Protein AF-0000000086237475 (afdb_homodimer)

pLDDT: mean 89.53, std 12.99, range [19.56, 98.44]

Secondary structure (DSSP, 8-state):
-----------HHHHHHHHHHHHHHHHHHHHHHHHHHHHTTSS-HHHHHHHHHHHHHHHHHHHHHHHHHHHH--HHHHS-TTS-HHHHHT-BTTB--HHHHHHHHHHHHHHHHHHTHHHHHTT----SGGG--HHHHHHHHHHHHHHHHHHHHHHHHHHHHHHHTTSTTHHHHHTTTS---HHHHHHHHHHHHHHHHHHHHHHHHHHHIIIIIIS-HHHHHHHHHHHHHHHHHHHHHHHHHHHHHHH-/-----------HHHHHHHHHHHHHHHHHHHHHHHHHHHHTTSS-HHHHHHHHHHHHHHHHHHHHHHHHHHHH--HHHHS-TTS-HHHHHT-BTTB--HHHHHHHHHHHHHHHHHHTHHHHHTT----SGGG--HHHHHHHHHHHHHHHHHHHHHHHHHHHHHHHTTSTTHHHHTTTTS---HHHHHHHHHHHHHHHHHHHHHHHHHHHIIIIIIS-HHHHHHHHHHHHHHHHHHHHHHHHHHHHHH--

Foldseek 3Di:
DPPDPPPPPDDPVLVLVVVLLVVLVVLLVVLVVQLVCVVVVNHDQVRLLVSLVVVLVSLVVSLVVLLVVLLVPVVCLLPPPNAFPLLSVQADLSHHQLLVLLVLLVVVLVVQCVVCVVCVVVVHDSDQSVPQDPVLVVLSVVLNVVSVVLSVVLVVLVVVLVVCCCDPPNVVCVVVVRHDCVVVVSVSSNSSSVSSSSRSVSNSVSLCCNQVPRGRSSSSSVSSSVVSVVVVVSRVVRVVVVVVVVVD/DPPDPPPDPDDPVLVLVVVLLVVLVVLLVVLVVQLVCVVVVNHDQVRLLVSLVVVLVSLVVSLVVLLVVLLVPVVCLLPPPNAFPLLSVQADLSHHQLLVLLVLLVVVLVVQCVVCVVCVVVVHDSDQSVPQDPVLVVLSVVLNVVSVVLSVVLVVLVVVLVVCCCDPPNVVCPPPVRHDCVVVVSVSSNSSSVSSSSRSVSNSVSLCCNQVPRGRSSSNSVSSSVVSVVVVVSRVVRVVVVVVVVVD

Nearest PDB structures (foldseek):
  7tae-assembly1_A-2  TM=9.013E-01  e=2.505E-07  Arabidopsis thaliana
  7tad-assembly1_C  TM=9.141E-01  e=7.528E-07  Arabidopsis thaliana
  8gyz-assembly1_A  TM=8.739E-01  e=3.785E-07  Arabidopsis thaliana
  7tac-assembly1_E  TM=9.110E-01  e=1.551E-05  Arabidopsis thaliana
  7tac-assembly1_D  TM=8.692E-01  e=1.027E-05  Arabidopsis thaliana

InterPro domains:
  IPR025422 Transcription factor TGA like domain [PF14144] (30-106)
  IPR025422 Transcription factor TGA like domain [PS51806] (10-244)
  IPR051886 Seed Development and Stress Response Regulator [PTHR46354] (15-247)

Organism: Solanum pennellii (NCBI:txid28526)

Structure (mmCIF, N/CA/C/O backbone):
data_AF-0000000086237475-model_v1
#
loop_
_entity.id
_entity.type
_entity.pdbx_description
1 polymer 'Protein DOG1-like 3'
#
loop_
_atom_site.group_PDB
_atom_site.id
_atom_site.type_symbol
_atom_site.label_atom_id
_atom_site.label_alt_id
_atom_site.label_comp_id
_atom_site.label_asym_id
_atom_site.label_entity_id
_atom_site.label_seq_id
_atom_site.pdbx_PDB_ins_code
_atom_site.Cartn_x
_atom_site.Cartn_y
_atom_site.Cartn_z
_atom_site.occupancy
_atom_site.B_iso_or_equiv
_atom_site.auth_seq_id
_atom_site.auth_comp_id
_atom_site.auth_asym_id
_atom_site.auth_atom_id
_atom_site.pdbx_PDB_model_num
ATOM 1 N N . MET A 1 1 ? 2.969 -5.586 41.375 1 20.5 1 MET A N 1
ATOM 2 C CA . MET A 1 1 ? 1.809 -6.137 40.688 1 20.5 1 MET A CA 1
ATOM 3 C C . MET A 1 1 ? 2.156 -6.488 39.25 1 20.5 1 MET A C 1
ATOM 5 O O . MET A 1 1 ? 2.641 -5.641 38.5 1 20.5 1 MET A O 1
ATOM 9 N N . ALA A 1 2 ? 2.406 -7.824 38.906 1 23.28 2 ALA A N 1
ATOM 10 C CA . ALA A 1 2 ? 3.02 -8.461 37.719 1 23.28 2 ALA A CA 1
ATOM 11 C C . ALA A 1 2 ? 2.201 -8.203 36.469 1 23.28 2 ALA A C 1
ATOM 13 O O . ALA A 1 2 ? 1.024 -8.562 36.406 1 23.28 2 ALA A O 1
ATOM 14 N N . SER A 1 3 ? 2.178 -7.105 35.844 1 28.42 3 SER A N 1
ATOM 15 C CA . SER A 1 3 ? 1.31 -6.688 34.75 1 28.42 3 SER A CA 1
ATOM 16 C C . SER A 1 3 ? 1.235 -7.754 33.688 1 28.42 3 SER A C 1
ATOM 18 O O . SER A 1 3 ? 2.264 -8.258 33.219 1 28.42 3 SER A O 1
ATOM 20 N N . SER A 1 4 ? 0.204 -8.672 33.656 1 29.69 4 SER A N 1
ATOM 21 C CA . SER A 1 4 ? -0.197 -9.922 33 1 29.69 4 SER A CA 1
ATOM 22 C C . SER A 1 4 ? 0.078 -9.875 31.516 1 29.69 4 SER A C 1
ATOM 24 O O . SER A 1 4 ? -0.186 -8.867 30.859 1 29.69 4 SER A O 1
ATOM 26 N N . THR A 1 5 ? 1.025 -10.531 30.953 1 33 5 THR A N 1
ATOM 27 C CA . THR A 1 5 ? 1.568 -11.008 29.672 1 33 5 THR A CA 1
ATOM 28 C C . THR A 1 5 ? 0.449 -11.477 28.75 1 33 5 THR A C 1
ATOM 30 O O . THR A 1 5 ? -0.166 -12.523 28.984 1 33 5 THR A O 1
ATOM 33 N N . SER A 1 6 ? -0.566 -10.656 28.391 1 36.28 6 SER A N 1
ATOM 34 C CA . SER A 1 6 ? -1.828 -10.898 27.703 1 36.28 6 SER A CA 1
ATOM 35 C C . SER A 1 6 ? -1.698 -12.023 26.688 1 36.28 6 SER A C 1
ATOM 37 O O . SER A 1 6 ? -0.764 -12.039 25.875 1 36.28 6 SER A O 1
ATOM 39 N N . SER A 1 7 ? -1.997 -13.266 26.828 1 43.66 7 SER A N 1
ATOM 40 C CA . SER A 1 7 ? -2.191 -14.578 26.234 1 43.66 7 SER A CA 1
ATOM 41 C C . SER A 1 7 ? -2.736 -14.461 24.812 1 43.66 7 SER A C 1
ATOM 43 O O . SER A 1 7 ? -3.934 -14.234 24.609 1 43.66 7 SER A O 1
ATOM 45 N N . ASP A 1 8 ? -2.27 -13.664 23.828 1 51.56 8 ASP A N 1
ATOM 46 C CA . ASP A 1 8 ? -2.812 -13.039 22.625 1 51.56 8 ASP A CA 1
ATOM 47 C C . ASP A 1 8 ? -3.361 -14.094 21.656 1 51.56 8 ASP A C 1
ATOM 49 O O . ASP A 1 8 ? -2.596 -14.82 21.016 1 51.56 8 ASP A O 1
ATOM 53 N N . SER A 1 9 ? -4.426 -14.773 22.016 1 63.56 9 SER A N 1
ATOM 54 C CA . SER A 1 9 ? -5.188 -15.633 21.109 1 63.56 9 SER A CA 1
ATOM 55 C C . SER A 1 9 ? -5.238 -15.047 19.703 1 63.56 9 SER A C 1
ATOM 57 O O . SER A 1 9 ? -5.355 -13.828 19.531 1 63.56 9 SER A O 1
ATOM 59 N N . PRO A 1 10 ? -5.008 -16.016 18.766 1 74.06 10 PRO A N 1
ATOM 60 C CA . PRO A 1 10 ? -5.043 -15.516 17.391 1 74.06 10 PRO A CA 1
ATOM 61 C C . PRO A 1 10 ? -6.395 -14.906 17.016 1 74.06 10 PRO A C 1
ATOM 63 O O . PRO A 1 10 ? -7.438 -15.391 17.469 1 74.06 10 PRO A O 1
ATOM 66 N N . THR A 1 11 ? -6.414 -13.914 16.312 1 79.62 11 THR A N 1
ATOM 67 C CA . THR A 1 11 ? -7.617 -13.289 15.773 1 79.62 11 THR A CA 1
ATOM 68 C C . THR A 1 11 ? -8.273 -14.195 14.727 1 79.62 11 THR A C 1
ATOM 70 O O . THR A 1 11 ? -7.66 -15.164 14.266 1 79.62 11 THR A O 1
ATOM 73 N N . GLU A 1 12 ? -9.516 -14.008 14.398 1 83.69 12 GLU A N 1
ATOM 74 C CA . GLU A 1 12 ? -10.195 -14.75 13.336 1 83.69 12 GLU A CA 1
ATOM 75 C C . GLU A 1 12 ? -9.43 -14.648 12.023 1 83.69 12 GLU A C 1
ATOM 77 O O . GLU A 1 12 ? -9.32 -15.633 11.289 1 83.69 12 GLU A O 1
ATOM 82 N N . GLN A 1 13 ? -8.891 -13.461 11.742 1 84.12 13 GLN A N 1
ATOM 83 C CA . GLN A 1 13 ? -8.109 -13.258 10.523 1 84.12 13 GLN A CA 1
ATOM 84 C C . GLN A 1 13 ? -6.883 -14.164 10.508 1 84.12 13 GLN A C 1
ATOM 86 O O . GLN A 1 13 ? -6.566 -14.766 9.477 1 84.12 13 GLN A O 1
ATOM 91 N N . GLU A 1 14 ? -6.297 -14.25 11.609 1 84.25 14 GLU A N 1
ATOM 92 C CA . GLU A 1 14 ? -5.109 -15.094 11.719 1 84.25 14 GLU A CA 1
ATOM 93 C C . GLU A 1 14 ? -5.461 -16.562 11.523 1 84.25 14 GLU A C 1
ATOM 95 O O . GLU A 1 14 ? -4.73 -17.312 10.867 1 84.25 14 GLU A O 1
ATOM 100 N N . CYS A 1 15 ? -6.555 -16.891 11.992 1 84.75 15 CYS A N 1
ATOM 101 C CA . CYS A 1 15 ? -7 -18.281 11.875 1 84.75 15 CYS A CA 1
ATOM 102 C C . CYS A 1 15 ? -7.324 -18.625 10.422 1 84.75 15 CYS A C 1
ATOM 104 O O . CYS A 1 15 ? -6.926 -19.672 9.93 1 84.75 15 CYS A O 1
ATOM 106 N N . ILE A 1 16 ? -7.98 -17.75 9.812 1 86.44 16 ILE A N 1
ATOM 107 C CA . ILE A 1 16 ? -8.359 -17.969 8.422 1 86.44 16 ILE A CA 1
ATOM 108 C C . ILE A 1 16 ? -7.105 -18.062 7.555 1 86.44 16 ILE A C 1
ATOM 110 O O . ILE A 1 16 ? -7 -18.938 6.691 1 86.44 16 ILE A O 1
ATOM 114 N N . TYR A 1 17 ? -6.195 -17.234 7.836 1 85.88 17 TYR A N 1
ATOM 115 C CA . TYR A 1 17 ? -4.957 -17.219 7.066 1 85.88 17 TYR A CA 1
ATOM 116 C C . TYR A 1 17 ? -4.156 -18.5 7.301 1 85.88 17 TYR A C 1
ATOM 118 O O . TYR A 1 17 ? -3.639 -19.094 6.355 1 85.88 17 TYR A O 1
ATOM 126 N N . GLU A 1 18 ? -4.09 -18.859 8.492 1 86.69 18 GLU A N 1
ATOM 127 C CA . GLU A 1 18 ? -3.348 -20.078 8.812 1 86.69 18 GLU A CA 1
ATOM 128 C C . GLU A 1 18 ? -3.965 -21.297 8.133 1 86.69 18 GLU A C 1
ATOM 130 O O . GLU A 1 18 ? -3.248 -22.156 7.609 1 86.69 18 GLU A O 1
ATOM 135 N N . THR A 1 19 ? -5.242 -21.344 8.25 1 88.94 19 THR A N 1
ATOM 136 C CA . THR A 1 19 ? -5.941 -22.438 7.578 1 88.94 19 THR A CA 1
ATOM 137 C C . THR A 1 19 ? -5.668 -22.422 6.078 1 88.94 19 THR A C 1
ATOM 139 O O . THR A 1 19 ? -5.445 -23.469 5.465 1 88.94 19 THR A O 1
ATOM 142 N N . TRP A 1 20 ? -5.699 -21.297 5.547 1 89.56 20 TRP A N 1
ATOM 143 C CA . TRP A 1 20 ? -5.426 -21.125 4.125 1 89.56 20 TRP A CA 1
ATOM 144 C C . TRP A 1 20 ? -4 -21.547 3.789 1 89.56 20 TRP A C 1
ATOM 146 O O . TRP A 1 20 ? -3.768 -22.219 2.779 1 89.56 20 TRP A O 1
ATOM 156 N N . MET A 1 21 ? -3.088 -21.281 4.602 1 87.81 21 MET A N 1
ATOM 157 C CA . MET A 1 21 ? -1.688 -21.625 4.359 1 87.81 21 MET A CA 1
ATOM 158 C C . MET A 1 21 ? -1.475 -23.125 4.41 1 87.81 21 MET A C 1
ATOM 160 O O . MET A 1 21 ? -0.715 -23.688 3.611 1 87.81 21 MET A O 1
ATOM 164 N N . ILE A 1 22 ? -2.129 -23.703 5.324 1 90.44 22 ILE A N 1
ATOM 165 C CA . ILE A 1 22 ? -2.053 -25.156 5.426 1 90.44 22 ILE A CA 1
ATOM 166 C C . ILE A 1 22 ? -2.621 -25.797 4.156 1 90.44 22 ILE A C 1
ATOM 168 O O . ILE A 1 22 ? -2.016 -26.703 3.584 1 90.44 22 ILE A O 1
ATOM 172 N N . LEU A 1 23 ? -3.742 -25.281 3.768 1 92.44 23 LEU A N 1
ATOM 173 C CA . LEU A 1 23 ? -4.375 -25.781 2.549 1 92.44 23 LEU A CA 1
ATOM 174 C C . LEU A 1 23 ? -3.459 -25.578 1.345 1 92.44 23 LEU A C 1
ATOM 176 O O . LEU A 1 23 ? -3.359 -26.453 0.485 1 92.44 23 LEU A O 1
ATOM 180 N N . GLN A 1 24 ? -2.768 -24.453 1.243 1 91.06 24 GLN A N 1
ATOM 181 C CA . GLN A 1 24 ? -1.858 -24.156 0.14 1 91.06 24 GLN A CA 1
ATOM 182 C C . GLN A 1 24 ? -0.722 -25.188 0.08 1 91.06 24 GLN A C 1
ATOM 184 O O . GLN A 1 24 ? -0.345 -25.641 -1.003 1 91.06 24 GLN A O 1
ATOM 189 N N . ARG A 1 25 ? -0.257 -25.531 1.166 1 90.06 25 ARG A N 1
ATOM 190 C CA . ARG A 1 25 ? 0.842 -26.484 1.214 1 90.06 25 ARG A CA 1
ATOM 191 C C . ARG A 1 25 ? 0.39 -27.859 0.729 1 90.06 25 ARG A C 1
ATOM 193 O O . ARG A 1 25 ? 1.107 -28.531 -0.019 1 90.06 25 ARG A O 1
ATOM 200 N N . LYS A 1 26 ? -0.738 -28.25 1.172 1 94.56 26 LYS A N 1
ATOM 201 C CA . LYS A 1 26 ? -1.296 -29.516 0.735 1 94.56 26 LYS A CA 1
ATOM 202 C C . LYS A 1 26 ? -1.554 -29.516 -0.769 1 94.56 26 LYS A C 1
ATOM 204 O O . LYS A 1 26 ? -1.285 -30.516 -1.449 1 94.56 26 LYS A O 1
ATOM 209 N N . GLU A 1 27 ? -2.053 -28.438 -1.245 1 95.75 27 GLU A N 1
ATOM 210 C CA . GLU A 1 27 ? -2.418 -28.328 -2.654 1 95.75 27 GLU A CA 1
ATOM 211 C C . GLU A 1 27 ? -1.18 -28.344 -3.547 1 95.75 27 GLU A C 1
ATOM 213 O O . GLU A 1 27 ? -1.216 -28.875 -4.66 1 95.75 27 GLU A O 1
ATOM 218 N N . VAL A 1 28 ? -0.096 -27.781 -3.094 1 94.25 28 VAL A N 1
ATOM 219 C CA . VAL A 1 28 ? 1.138 -27.797 -3.873 1 94.25 28 VAL A CA 1
ATOM 220 C C . VAL A 1 28 ? 1.548 -29.25 -4.148 1 94.25 28 VAL A C 1
ATOM 222 O O . VAL A 1 28 ? 1.844 -29.609 -5.293 1 94.25 28 VAL A O 1
ATOM 225 N N . ILE A 1 29 ? 1.52 -30.031 -3.158 1 94.75 29 ILE A N 1
ATOM 226 C CA . ILE A 1 29 ? 1.91 -31.438 -3.283 1 94.75 29 ILE A CA 1
ATOM 227 C C . ILE A 1 29 ? 0.952 -32.156 -4.227 1 94.75 29 ILE A C 1
ATOM 229 O O . ILE A 1 29 ? 1.385 -32.875 -5.125 1 94.75 29 ILE A O 1
ATOM 233 N N . GLU A 1 30 ? -0.314 -31.906 -4 1 96.94 30 GLU A N 1
ATOM 234 C CA . GLU A 1 30 ? -1.337 -32.562 -4.82 1 96.94 30 GLU A CA 1
ATOM 235 C C . GLU A 1 30 ? -1.188 -32.156 -6.293 1 96.94 30 GLU A C 1
ATOM 237 O O . GLU A 1 30 ? -1.298 -33 -7.176 1 96.94 30 GLU A O 1
ATOM 242 N N . LEU A 1 31 ? -0.947 -30.953 -6.578 1 97.19 31 LEU A N 1
ATOM 243 C CA . LEU A 1 31 ? -0.806 -30.438 -7.938 1 97.19 31 LEU A CA 1
ATOM 244 C C . LEU A 1 31 ? 0.456 -30.984 -8.594 1 97.19 31 LEU A C 1
ATOM 246 O O . LEU A 1 31 ? 0.42 -31.422 -9.75 1 97.19 31 LEU A O 1
ATOM 250 N N . GLU A 1 32 ? 1.497 -31.047 -7.887 1 94.56 32 GLU A N 1
ATOM 251 C CA . GLU A 1 32 ? 2.756 -31.562 -8.422 1 94.56 32 GLU A CA 1
ATOM 252 C C . GLU A 1 32 ? 2.654 -33.031 -8.734 1 94.56 32 GLU A C 1
ATOM 254 O O . GLU A 1 32 ? 3.158 -33.5 -9.766 1 94.56 32 GLU A O 1
ATOM 259 N N . GLN A 1 33 ? 2.047 -33.719 -7.809 1 96.44 33 GLN A N 1
ATOM 260 C CA . GLN A 1 33 ? 1.841 -35.156 -8.039 1 96.44 33 GLN A CA 1
ATOM 261 C C . GLN A 1 33 ? 0.951 -35.375 -9.258 1 96.44 33 GLN A C 1
ATOM 263 O O . GLN A 1 33 ? 1.21 -36.281 -10.055 1 96.44 33 GLN A O 1
ATOM 268 N N . ALA A 1 34 ? -0.076 -34.625 -9.375 1 97 34 ALA A N 1
ATOM 269 C CA . ALA A 1 34 ? -0.979 -34.719 -10.523 1 97 34 ALA A CA 1
ATOM 270 C C . ALA A 1 34 ? -0.249 -34.438 -11.828 1 97 34 ALA A C 1
ATOM 272 O O . ALA A 1 34 ? -0.478 -35.125 -12.836 1 97 34 ALA A O 1
ATOM 273 N N . ALA A 1 35 ? 0.583 -33.469 -11.836 1 94.38 35 ALA A N 1
ATOM 274 C CA . ALA A 1 35 ? 1.36 -33.125 -13.031 1 94.38 35 ALA A CA 1
ATOM 275 C C . ALA A 1 35 ? 2.277 -34.281 -13.43 1 94.38 35 ALA A C 1
ATOM 277 O O . ALA A 1 35 ? 2.361 -34.625 -14.609 1 94.38 35 ALA A O 1
ATOM 278 N N . LEU A 1 36 ? 2.918 -34.812 -12.445 1 93.75 36 LEU A N 1
ATOM 279 C CA . LEU A 1 36 ? 3.816 -35.938 -12.688 1 93.75 36 LEU A CA 1
ATOM 280 C C . LEU A 1 36 ? 3.051 -37.156 -13.234 1 93.75 36 LEU A C 1
ATOM 282 O O . LEU A 1 36 ? 3.504 -37.781 -14.18 1 93.75 36 LEU A O 1
ATOM 286 N N . GLN A 1 37 ? 1.961 -37.406 -12.695 1 95.94 37 GLN A N 1
ATOM 287 C CA . GLN A 1 37 ? 1.137 -38.531 -13.133 1 95.94 37 GLN A CA 1
ATOM 288 C C . GLN A 1 37 ? 0.605 -38.312 -14.539 1 95.94 37 GLN A C 1
ATOM 290 O O . GLN A 1 37 ? 0.502 -39.25 -15.328 1 95.94 37 GLN A O 1
ATOM 295 N N . ALA A 1 38 ? 0.226 -37.094 -14.812 1 94.31 38 ALA A N 1
ATOM 296 C CA . ALA A 1 38 ? -0.275 -36.781 -16.141 1 94.31 38 ALA A CA 1
ATOM 297 C C . ALA A 1 38 ? 0.812 -36.969 -17.203 1 94.31 38 ALA A C 1
ATOM 299 O O . ALA A 1 38 ? 0.544 -37.469 -18.297 1 94.31 38 ALA A O 1
ATOM 300 N N . LYS A 1 39 ? 1.984 -36.562 -16.859 1 90.12 39 LYS A N 1
ATOM 301 C CA . LYS A 1 39 ? 3.111 -36.688 -17.781 1 90.12 39 LYS A CA 1
ATOM 302 C C . LYS A 1 39 ? 3.416 -38.156 -18.047 1 90.12 39 LYS A C 1
ATOM 304 O O . LYS A 1 39 ? 3.885 -38.531 -19.125 1 90.12 39 LYS A O 1
ATOM 309 N N . ASN A 1 40 ? 3.07 -39 -17.109 1 92.88 40 ASN A N 1
ATOM 310 C CA . ASN A 1 40 ? 3.307 -40.438 -17.234 1 92.88 40 ASN A CA 1
ATOM 311 C C . ASN A 1 40 ? 2.07 -41.156 -17.766 1 92.88 40 ASN A C 1
ATOM 313 O O . ASN A 1 40 ? 2.023 -42.375 -17.766 1 92.88 40 ASN A O 1
ATOM 317 N N . GLY A 1 41 ? 1.08 -40.438 -18.094 1 92.38 41 GLY A N 1
ATOM 318 C CA . GLY A 1 41 ? -0.113 -41.031 -18.703 1 92.38 41 GLY A CA 1
ATOM 319 C C . GLY A 1 41 ? -1.058 -41.625 -17.688 1 92.38 41 GLY A C 1
ATOM 320 O O . GLY A 1 41 ? -1.993 -42.344 -18.047 1 92.38 41 GLY A O 1
ATOM 321 N N . LEU A 1 42 ? -0.839 -41.375 -16.484 1 94.12 42 LEU A N 1
ATOM 322 C CA . LEU A 1 42 ? -1.606 -42 -15.43 1 94.12 42 LEU A CA 1
ATOM 323 C C . LEU A 1 42 ? -2.793 -41.125 -15.016 1 94.12 42 LEU A C 1
ATOM 325 O O . LEU A 1 42 ? -3.676 -41.594 -14.289 1 94.12 42 LEU A O 1
ATOM 329 N N . LYS A 1 43 ? -2.773 -39.938 -15.406 1 92.94 43 LYS A N 1
ATOM 330 C CA . LYS A 1 43 ? -3.867 -39 -15.125 1 92.94 43 LYS A CA 1
ATOM 331 C C . LYS A 1 43 ? -4.367 -38.344 -16.406 1 92.94 43 LYS A C 1
ATOM 333 O O . LYS A 1 43 ? -3.568 -37.875 -17.219 1 92.94 43 LYS A O 1
ATOM 338 N N . ASN A 1 44 ? -5.656 -38.312 -16.547 1 92.94 44 ASN A N 1
ATOM 339 C CA . ASN A 1 44 ? -6.223 -37.75 -17.766 1 92.94 44 ASN A CA 1
ATOM 340 C C . ASN A 1 44 ? -6.621 -36.312 -17.594 1 92.94 44 ASN A C 1
ATOM 342 O O . ASN A 1 44 ? -6.504 -35.75 -16.5 1 92.94 44 ASN A O 1
ATOM 346 N N . GLU A 1 45 ? -7.082 -35.688 -18.609 1 93.62 45 GLU A N 1
ATOM 347 C CA . GLU A 1 45 ? -7.379 -34.25 -18.656 1 93.62 45 GLU A CA 1
ATOM 348 C C . GLU A 1 45 ? -8.562 -33.906 -17.766 1 93.62 45 GLU A C 1
ATOM 350 O O . GLU A 1 45 ? -8.609 -32.812 -17.172 1 93.62 45 GLU A O 1
ATOM 355 N N . ASN A 1 46 ? -9.477 -34.812 -17.688 1 95.75 46 ASN A N 1
ATOM 356 C CA . ASN A 1 46 ? -10.648 -34.562 -16.859 1 95.75 46 ASN A CA 1
ATOM 357 C C . ASN A 1 46 ? -10.281 -34.5 -15.375 1 95.75 46 ASN A C 1
ATOM 359 O O . ASN A 1 46 ? -10.805 -33.688 -14.633 1 95.75 46 ASN A O 1
ATOM 363 N N . GLU A 1 47 ? -9.406 -35.344 -15 1 96.81 47 GLU A N 1
ATOM 364 C CA . GLU A 1 47 ? -8.953 -35.375 -13.617 1 96.81 47 GLU A CA 1
ATOM 365 C C . GLU A 1 47 ? -8.172 -34.094 -13.273 1 96.81 47 GLU A C 1
ATOM 367 O O . GLU A 1 47 ? -8.305 -33.562 -12.172 1 96.81 47 GLU A O 1
ATOM 372 N N . LEU A 1 48 ? -7.41 -33.719 -14.188 1 97.75 48 LEU A N 1
ATOM 373 C CA . LEU A 1 48 ? -6.66 -32.469 -13.984 1 97.75 48 LEU A CA 1
ATOM 374 C C . LEU A 1 48 ? -7.598 -31.281 -13.867 1 97.75 48 LEU A C 1
ATOM 376 O O . LEU A 1 48 ? -7.414 -30.422 -13 1 97.75 48 LEU A O 1
ATOM 380 N N . THR A 1 49 ? -8.625 -31.25 -14.672 1 97.56 49 THR A N 1
ATOM 381 C CA . THR A 1 49 ? -9.602 -30.156 -14.656 1 97.56 49 THR A CA 1
ATOM 382 C C . THR A 1 49 ? -10.336 -30.109 -13.32 1 97.56 49 THR A C 1
ATOM 384 O O . THR A 1 49 ? -10.578 -29.031 -12.781 1 97.56 49 THR A O 1
ATOM 387 N N . GLN A 1 50 ? -10.625 -31.25 -12.844 1 97.69 50 GLN A N 1
ATOM 388 C CA . GLN A 1 50 ? -11.297 -31.312 -11.547 1 97.69 50 GLN A CA 1
ATOM 389 C C . GLN A 1 50 ? -10.414 -30.75 -10.438 1 97.69 50 GLN A C 1
ATOM 391 O O . GLN A 1 50 ? -10.891 -30.062 -9.547 1 97.69 50 GLN A O 1
ATOM 396 N N . LEU A 1 51 ? -9.18 -31.109 -10.484 1 97.94 51 LEU A N 1
ATOM 397 C CA . LEU A 1 51 ? -8.227 -30.625 -9.492 1 97.94 51 LEU A CA 1
ATOM 398 C C . LEU A 1 51 ? -8.078 -29.109 -9.578 1 97.94 51 LEU A C 1
ATOM 400 O O . LEU A 1 51 ? -8.016 -28.422 -8.547 1 97.94 51 LEU A O 1
ATOM 404 N N . ILE A 1 52 ? -8.055 -28.609 -10.805 1 98.38 52 ILE A N 1
ATOM 405 C CA . ILE A 1 52 ? -7.957 -27.172 -11.031 1 98.38 52 ILE A CA 1
ATOM 406 C C . ILE A 1 52 ? -9.188 -26.469 -10.453 1 98.38 52 ILE A C 1
ATOM 408 O O . ILE A 1 52 ? -9.062 -25.484 -9.719 1 98.38 52 ILE A O 1
ATOM 412 N N . GLU A 1 53 ? -10.336 -27 -10.75 1 98 53 GLU A N 1
ATOM 413 C CA . GLU A 1 53 ? -11.586 -26.406 -10.266 1 98 53 GLU A CA 1
ATOM 414 C C . GLU A 1 53 ? -11.648 -26.406 -8.742 1 98 53 GLU A C 1
ATOM 416 O O . GLU A 1 53 ? -12.102 -25.438 -8.133 1 98 53 GLU A O 1
ATOM 421 N N . LYS A 1 54 ? -11.219 -27.469 -8.203 1 97.81 54 LYS A N 1
ATOM 422 C CA . LYS A 1 54 ? -11.172 -27.562 -6.75 1 97.81 54 LYS A CA 1
ATOM 423 C C . LYS A 1 54 ? -10.242 -26.516 -6.156 1 97.81 54 LYS A C 1
ATOM 425 O O . LYS A 1 54 ? -10.594 -25.859 -5.176 1 97.81 54 LYS A O 1
ATOM 430 N N . THR A 1 55 ? -9.102 -26.375 -6.684 1 97.44 55 THR A N 1
ATOM 431 C CA . THR A 1 55 ? -8.109 -25.406 -6.211 1 97.44 55 THR A CA 1
ATOM 432 C C . THR A 1 55 ? -8.641 -23.984 -6.34 1 97.44 55 THR A C 1
ATOM 434 O O . THR A 1 55 ? -8.484 -23.172 -5.422 1 97.44 55 THR A O 1
ATOM 437 N N . VAL A 1 56 ? -9.273 -23.688 -7.469 1 97.75 56 VAL A N 1
ATOM 438 C CA . VAL A 1 56 ? -9.836 -22.359 -7.723 1 97.75 56 VAL A CA 1
ATOM 439 C C . VAL A 1 56 ? -10.977 -22.094 -6.742 1 97.75 56 VAL A C 1
ATOM 441 O O . VAL A 1 56 ? -11.094 -20.984 -6.223 1 97.75 56 VAL A O 1
ATOM 444 N N . GLN A 1 57 ? -11.734 -23.094 -6.477 1 97.56 57 GLN A N 1
ATOM 445 C CA . GLN A 1 57 ? -12.836 -22.938 -5.527 1 97.56 57 GLN A CA 1
ATOM 446 C C . GLN A 1 57 ? -12.312 -22.672 -4.117 1 97.56 57 GLN A C 1
ATOM 448 O O . GLN A 1 57 ? -12.898 -21.875 -3.379 1 97.56 57 GLN A O 1
ATOM 453 N N . ASN A 1 58 ? -11.305 -23.344 -3.777 1 96.12 58 ASN A N 1
ATOM 454 C CA . ASN A 1 58 ? -10.688 -23.094 -2.479 1 96.12 58 ASN A CA 1
ATOM 455 C C . ASN A 1 58 ? -10.219 -21.656 -2.352 1 96.12 58 ASN A C 1
ATOM 457 O O . ASN A 1 58 ? -10.375 -21.031 -1.297 1 96.12 58 ASN A O 1
ATOM 461 N N . PHE A 1 59 ? -9.688 -21.156 -3.365 1 95.5 59 PHE A N 1
ATOM 462 C CA . PHE A 1 59 ? -9.25 -19.766 -3.346 1 95.5 59 PHE A CA 1
ATOM 463 C C . PHE A 1 59 ? -10.445 -18.828 -3.268 1 95.5 59 PHE A C 1
ATOM 465 O O . PHE A 1 59 ? -10.391 -17.812 -2.582 1 95.5 59 PHE A O 1
ATOM 472 N N . GLN A 1 60 ? -11.461 -19.156 -3.965 1 96.5 60 GLN A N 1
ATOM 473 C CA . GLN A 1 60 ? -12.68 -18.375 -3.908 1 96.5 60 GLN A CA 1
ATOM 474 C C . GLN A 1 60 ? -13.25 -18.328 -2.492 1 96.5 60 GLN A C 1
ATOM 476 O O . GLN A 1 60 ? -13.688 -17.281 -2.023 1 96.5 60 GLN A O 1
ATOM 481 N N . ASP A 1 61 ? -13.195 -19.391 -1.879 1 95.94 61 ASP A N 1
ATOM 482 C CA . ASP A 1 61 ? -13.688 -19.469 -0.504 1 95.94 61 ASP A CA 1
ATOM 483 C C . ASP A 1 61 ? -12.852 -18.578 0.42 1 95.94 61 ASP A C 1
ATOM 485 O O . ASP A 1 61 ? -13.391 -17.906 1.303 1 95.94 61 ASP A O 1
ATOM 489 N N . TYR A 1 62 ? -11.578 -18.641 0.255 1 94.69 62 TYR A N 1
ATOM 490 C CA . TYR A 1 62 ? -10.695 -17.781 1.029 1 94.69 62 TYR A CA 1
ATOM 491 C C . TYR A 1 62 ? -11.016 -16.312 0.794 1 94.69 62 TYR A C 1
ATOM 493 O O . TYR A 1 62 ? -11.109 -15.523 1.744 1 94.69 62 TYR A O 1
ATOM 501 N N . ALA A 1 63 ? -11.203 -15.922 -0.494 1 94.81 63 ALA A N 1
ATOM 502 C CA . ALA A 1 63 ? -11.531 -14.539 -0.85 1 94.81 63 ALA A CA 1
ATOM 503 C C . ALA A 1 63 ? -12.859 -14.109 -0.236 1 94.81 63 ALA A C 1
ATOM 505 O O . ALA A 1 63 ? -13 -12.977 0.223 1 94.81 63 ALA A O 1
ATOM 506 N N . ASN A 1 64 ? -13.805 -15.055 -0.215 1 95.81 64 ASN A N 1
ATOM 507 C CA . ASN A 1 64 ? -15.102 -14.766 0.386 1 95.81 64 ASN A CA 1
ATOM 508 C C . ASN A 1 64 ? -14.977 -14.492 1.883 1 95.81 64 ASN A C 1
ATOM 510 O O . ASN A 1 64 ? -15.594 -13.562 2.404 1 95.81 64 ASN A O 1
ATOM 514 N N . ASN A 1 65 ? -14.219 -15.344 2.506 1 94.19 65 ASN A N 1
ATOM 515 C CA . ASN A 1 65 ? -13.992 -15.156 3.936 1 94.19 65 ASN A CA 1
ATOM 516 C C . ASN A 1 65 ? -13.305 -13.82 4.227 1 94.19 65 ASN A C 1
ATOM 518 O O . ASN A 1 65 ? -13.641 -13.141 5.195 1 94.19 65 ASN A O 1
ATOM 522 N N . ARG A 1 66 ? -12.383 -13.492 3.436 1 93.19 66 ARG A N 1
ATOM 523 C CA . ARG A 1 66 ? -11.68 -12.227 3.59 1 93.19 66 ARG A CA 1
ATOM 524 C C . ARG A 1 66 ? -12.633 -11.047 3.424 1 93.19 66 ARG A C 1
ATOM 526 O O . ARG A 1 66 ? -12.531 -10.055 4.148 1 93.19 66 ARG A O 1
ATOM 533 N N . SER A 1 67 ? -13.5 -11.203 2.43 1 94.06 67 SER A N 1
ATOM 534 C CA . SER A 1 67 ? -14.477 -10.148 2.188 1 94.06 67 SER A CA 1
ATOM 535 C C . SER A 1 67 ? -15.406 -9.969 3.387 1 94.06 67 SER A C 1
ATOM 537 O O . SER A 1 67 ? -15.734 -8.844 3.758 1 94.06 67 SER A O 1
ATOM 539 N N . ARG A 1 68 ? -15.773 -11.047 3.947 1 94.44 68 ARG A N 1
ATOM 540 C CA . ARG A 1 68 ? -16.609 -11 5.145 1 94.44 68 ARG A CA 1
ATOM 541 C C . ARG A 1 68 ? -15.883 -10.312 6.293 1 94.44 68 ARG A C 1
ATOM 543 O O . ARG A 1 68 ? -16.453 -9.461 6.977 1 94.44 68 ARG A O 1
ATOM 550 N N . LEU A 1 69 ? -14.664 -10.648 6.52 1 93.06 69 LEU A N 1
ATOM 551 C CA . LEU A 1 69 ? -13.867 -10.062 7.59 1 93.06 69 LEU A CA 1
ATOM 552 C C . LEU A 1 69 ? -13.656 -8.57 7.359 1 93.06 69 LEU A C 1
ATOM 554 O O . LEU A 1 69 ? -13.664 -7.781 8.305 1 93.06 69 LEU A O 1
ATOM 558 N N . ALA A 1 70 ? -13.477 -8.211 6.078 1 94.44 70 ALA A N 1
ATOM 559 C CA . ALA A 1 70 ? -13.234 -6.82 5.719 1 94.44 70 ALA A CA 1
ATOM 560 C C . ALA A 1 70 ? -14.43 -5.941 6.09 1 94.44 70 ALA A C 1
ATOM 562 O O . ALA A 1 70 ? -14.258 -4.777 6.457 1 94.44 70 ALA A O 1
ATOM 563 N N . ARG A 1 71 ? -15.57 -6.5 6.012 1 93 71 ARG A N 1
ATOM 564 C CA . ARG A 1 71 ? -16.766 -5.742 6.348 1 93 71 ARG A CA 1
ATOM 565 C C . ARG A 1 71 ? -16.828 -5.441 7.84 1 93 71 ARG A C 1
ATOM 567 O O . ARG A 1 71 ? -17.391 -4.426 8.25 1 93 71 ARG A O 1
ATOM 574 N N . MET A 1 72 ? -16.219 -6.312 8.547 1 90.62 72 MET A N 1
ATOM 575 C CA . MET A 1 72 ? -16.172 -6.109 9.992 1 90.62 72 MET A CA 1
ATOM 576 C C . MET A 1 72 ? -15.039 -5.172 10.383 1 90.62 72 MET A C 1
ATOM 578 O O . MET A 1 72 ? -15.227 -4.262 11.195 1 90.62 72 MET A O 1
ATOM 582 N N . ASN A 1 73 ? -13.945 -5.418 9.852 1 91.44 73 ASN A N 1
ATOM 583 C CA . ASN A 1 73 ? -12.742 -4.621 10.086 1 91.44 73 ASN A CA 1
ATOM 584 C C . ASN A 1 73 ? -11.719 -4.801 8.969 1 91.44 73 ASN A C 1
ATOM 586 O O . ASN A 1 73 ? -11.023 -5.816 8.922 1 91.44 73 ASN A O 1
ATOM 590 N N . VAL A 1 74 ? -11.523 -3.777 8.258 1 94.81 74 VAL A N 1
ATOM 591 C CA . VAL A 1 74 ? -10.773 -3.938 7.016 1 94.81 74 VAL A CA 1
ATOM 592 C C . VAL A 1 74 ? -9.297 -3.613 7.266 1 94.81 74 VAL A C 1
ATOM 594 O O . VAL A 1 74 ? -8.414 -4.148 6.59 1 94.81 74 VAL A O 1
ATOM 597 N N . SER A 1 75 ? -8.969 -2.795 8.281 1 93.94 75 SER A N 1
ATOM 598 C CA . SER A 1 75 ? -7.656 -2.176 8.438 1 93.94 75 SER A CA 1
ATOM 599 C C . SER A 1 75 ? -6.562 -3.225 8.609 1 93.94 75 SER A C 1
ATOM 601 O O . SER A 1 75 ? -5.531 -3.176 7.934 1 93.94 75 SER A O 1
ATOM 603 N N . PRO A 1 76 ? -6.812 -4.289 9.359 1 91.69 76 PRO A N 1
ATOM 604 C CA . PRO A 1 76 ? -5.754 -5.281 9.57 1 91.69 76 PRO A CA 1
ATOM 605 C C . PRO A 1 76 ? -5.434 -6.078 8.312 1 91.69 76 PRO A C 1
ATOM 607 O O . PRO A 1 76 ? -4.359 -6.68 8.211 1 91.69 76 PRO A O 1
ATOM 610 N N . LEU A 1 77 ? -6.324 -6.051 7.359 1 93.75 77 LEU A N 1
ATOM 611 C CA . LEU A 1 77 ? -6.117 -6.844 6.152 1 93.75 77 LEU A CA 1
ATOM 612 C C . LEU A 1 77 ? -5.098 -6.18 5.234 1 93.75 77 LEU A C 1
ATOM 614 O O . LEU A 1 77 ? -4.508 -6.84 4.371 1 93.75 77 LEU A O 1
ATOM 618 N N . PHE A 1 78 ? -4.836 -4.887 5.469 1 93.44 78 PHE A N 1
ATOM 619 C CA . PHE A 1 78 ? -3.902 -4.148 4.629 1 93.44 78 PHE A CA 1
ATOM 620 C C . PHE A 1 78 ? -2.469 -4.367 5.094 1 93.44 78 PHE A C 1
ATOM 622 O O . PHE A 1 78 ? -1.521 -4.105 4.348 1 93.44 78 PHE A O 1
ATOM 629 N N . ALA A 1 79 ? -2.301 -4.777 6.242 1 90.75 79 ALA A N 1
ATOM 630 C CA . ALA A 1 79 ? -1.005 -5.156 6.797 1 90.75 79 ALA A CA 1
ATOM 631 C C . ALA A 1 79 ? -1.154 -6.262 7.836 1 90.75 79 ALA A C 1
ATOM 633 O O . ALA A 1 79 ? -0.968 -6.027 9.031 1 90.75 79 ALA A O 1
ATOM 634 N N . PRO A 1 80 ? -1.39 -7.41 7.344 1 89.94 80 PRO A N 1
ATOM 635 C CA . PRO A 1 80 ? -1.681 -8.5 8.281 1 89.94 80 PRO A CA 1
ATOM 636 C C . PRO A 1 80 ? -0.478 -8.875 9.148 1 89.94 80 PRO A C 1
ATOM 638 O O . PRO A 1 80 ? 0.655 -8.891 8.656 1 89.94 80 PRO A O 1
ATOM 641 N N . THR A 1 81 ? -0.752 -9.203 10.352 1 85.81 81 THR A N 1
ATOM 642 C CA . THR A 1 81 ? 0.299 -9.578 11.289 1 85.81 81 THR A CA 1
ATOM 643 C C . THR A 1 81 ? 0.777 -11.008 11.016 1 85.81 81 THR A C 1
ATOM 645 O O . THR A 1 81 ? 1.858 -11.398 11.453 1 85.81 81 THR A O 1
ATOM 648 N N . SER A 1 82 ? -0.019 -11.742 10.281 1 88.19 82 SER A N 1
ATOM 649 C CA . SER A 1 82 ? 0.331 -13.117 9.93 1 88.19 82 SER A CA 1
ATOM 650 C C . SER A 1 82 ? 1.374 -13.156 8.82 1 88.19 82 SER A C 1
ATOM 652 O O . SER A 1 82 ? 1.997 -14.195 8.586 1 88.19 82 SER A O 1
ATOM 654 N N . CYS A 1 83 ? 1.571 -12.055 8.164 1 91.44 83 CYS A N 1
ATOM 655 C CA . CYS A 1 83 ? 2.557 -11.953 7.09 1 91.44 83 CYS A CA 1
ATOM 656 C C . CYS A 1 83 ? 3.871 -11.391 7.613 1 91.44 83 CYS A C 1
ATOM 658 O O . CYS A 1 83 ? 3.883 -10.617 8.578 1 91.44 83 CYS A O 1
ATOM 660 N N . THR A 1 84 ? 4.926 -11.812 7 1 92.88 84 THR A N 1
ATOM 661 C CA . THR A 1 84 ? 6.227 -11.227 7.309 1 92.88 84 THR A CA 1
ATOM 662 C C . THR A 1 84 ? 6.332 -9.82 6.73 1 92.88 84 THR A C 1
ATOM 664 O O . THR A 1 84 ? 5.504 -9.414 5.914 1 92.88 84 THR A O 1
ATOM 667 N N . SER A 1 85 ? 7.375 -9.133 7.188 1 92.94 85 SER A N 1
ATOM 668 C CA . SER A 1 85 ? 7.613 -7.797 6.645 1 92.94 85 SER A CA 1
ATOM 669 C C . SER A 1 85 ? 7.852 -7.844 5.141 1 92.94 85 SER A C 1
ATOM 671 O O . SER A 1 85 ? 7.387 -6.973 4.406 1 92.94 85 SER A O 1
ATOM 673 N N . LEU A 1 86 ? 8.562 -8.875 4.73 1 94.38 86 LEU A N 1
ATOM 674 C CA . LEU A 1 86 ? 8.828 -9.047 3.307 1 94.38 86 LEU A CA 1
ATOM 675 C C . LEU A 1 86 ? 7.531 -9.242 2.527 1 94.38 86 LEU A C 1
ATOM 677 O O . LEU A 1 86 ? 7.301 -8.562 1.521 1 94.38 86 LEU A O 1
ATOM 681 N N . GLU A 1 87 ? 6.684 -10.07 2.998 1 94.19 87 GLU A N 1
ATOM 682 C CA . GLU A 1 87 ? 5.402 -10.32 2.338 1 94.19 87 GLU A CA 1
ATOM 683 C C . GLU A 1 87 ? 4.562 -9.055 2.264 1 94.19 87 GLU A C 1
ATOM 685 O O . GLU A 1 87 ? 4.035 -8.711 1.203 1 94.19 87 GLU A O 1
ATOM 690 N N . ASN A 1 88 ? 4.504 -8.359 3.32 1 93.88 88 ASN A N 1
ATOM 691 C CA . ASN A 1 88 ? 3.703 -7.148 3.398 1 93.88 88 ASN A CA 1
ATOM 692 C C . ASN A 1 88 ? 4.215 -6.074 2.445 1 93.88 88 ASN A C 1
ATOM 694 O O . ASN A 1 88 ? 3.434 -5.289 1.905 1 93.88 88 ASN A O 1
ATOM 698 N N . SER A 1 89 ? 5.484 -6.066 2.213 1 93.88 89 SER A N 1
ATOM 699 C CA . SER A 1 89 ? 6.098 -5.004 1.427 1 93.88 89 SER A CA 1
ATOM 700 C C . SER A 1 89 ? 5.77 -5.152 -0.055 1 93.88 89 SER A C 1
ATOM 702 O O . SER A 1 89 ? 5.918 -4.203 -0.827 1 93.88 89 SER A O 1
ATOM 704 N N . ILE A 1 90 ? 5.266 -6.316 -0.458 1 94.88 90 ILE A N 1
ATOM 705 C CA . ILE A 1 90 ? 5.051 -6.527 -1.885 1 94.88 90 ILE A CA 1
ATOM 706 C C . ILE A 1 90 ? 3.557 -6.703 -2.16 1 94.88 90 ILE A C 1
ATOM 708 O O . ILE A 1 90 ? 3.166 -7.117 -3.254 1 94.88 90 ILE A O 1
ATOM 712 N N . LEU A 1 91 ? 2.715 -6.352 -1.199 1 94.62 91 LEU A N 1
ATOM 713 C CA . LEU A 1 91 ? 1.272 -6.469 -1.384 1 94.62 91 LEU A CA 1
ATOM 714 C C . LEU A 1 91 ? 0.728 -5.285 -2.174 1 94.62 91 LEU A C 1
ATOM 716 O O . LEU A 1 91 ? 1.214 -4.16 -2.029 1 94.62 91 LEU A O 1
ATOM 720 N N . TRP A 1 92 ? -0.183 -5.562 -2.996 1 96.56 92 TRP A N 1
ATOM 721 C CA . TRP A 1 92 ? -1.064 -4.598 -3.643 1 96.56 92 TRP A CA 1
ATOM 722 C C . TRP A 1 92 ? -2.504 -4.773 -3.172 1 96.56 92 TRP A C 1
ATOM 724 O O . TRP A 1 92 ? -3.131 -5.801 -3.443 1 96.56 92 TRP A O 1
ATOM 734 N N . ILE A 1 93 ? -3.09 -3.793 -2.445 1 96.56 93 ILE A N 1
ATOM 735 C CA . ILE A 1 93 ? -4.426 -3.818 -1.855 1 96.56 93 ILE A CA 1
ATOM 736 C C . ILE A 1 93 ? -4.656 -5.16 -1.166 1 96.56 93 ILE A C 1
ATOM 738 O O . ILE A 1 93 ? -5.551 -5.918 -1.552 1 96.56 93 ILE A O 1
ATOM 742 N N . ALA A 1 94 ? -3.826 -5.5 -0.212 1 94.31 94 ALA A N 1
ATOM 743 C CA . ALA A 1 94 ? -3.961 -6.609 0.726 1 94.31 94 ALA A CA 1
ATOM 744 C C . ALA A 1 94 ? -3.695 -7.945 0.036 1 94.31 94 ALA A C 1
ATOM 746 O O . ALA A 1 94 ? -4.027 -9.008 0.571 1 94.31 94 ALA A O 1
ATOM 747 N N . GLY A 1 95 ? -3.15 -8 -1.159 1 94.31 95 GLY A N 1
ATOM 748 C CA . GLY A 1 95 ? -2.809 -9.227 -1.866 1 94.31 95 GLY A CA 1
ATOM 749 C C . GLY A 1 95 ? -1.863 -9 -3.031 1 94.31 95 GLY A C 1
ATOM 750 O O . GLY A 1 95 ? -1.293 -7.914 -3.17 1 94.31 95 GLY A O 1
ATOM 751 N N . CYS A 1 96 ? -1.688 -10.07 -3.822 1 94.81 96 CYS A N 1
ATOM 752 C CA . CYS A 1 96 ? -0.813 -9.93 -4.98 1 94.81 96 CYS A CA 1
ATOM 753 C C . CYS A 1 96 ? -1.475 -9.086 -6.062 1 94.81 96 CYS A C 1
ATOM 755 O O . CYS A 1 96 ? -2.701 -8.977 -6.105 1 94.81 96 CYS A O 1
ATOM 757 N N . ARG A 1 97 ? -0.712 -8.492 -6.812 1 96.38 97 ARG A N 1
ATOM 758 C CA . ARG A 1 97 ? -1.216 -7.742 -7.957 1 96.38 97 ARG A CA 1
ATOM 759 C C . ARG A 1 97 ? -1.703 -8.688 -9.055 1 96.38 97 ARG A C 1
ATOM 761 O O . ARG A 1 97 ? -0.985 -9.602 -9.453 1 96.38 97 ARG A O 1
ATOM 768 N N . PRO A 1 98 ? -2.883 -8.469 -9.602 1 97.12 98 PRO A N 1
ATOM 769 C CA . PRO A 1 98 ? -3.428 -9.367 -10.625 1 97.12 98 PRO A CA 1
ATOM 770 C C . PRO A 1 98 ? -2.521 -9.492 -11.844 1 97.12 98 PRO A C 1
ATOM 772 O O . PRO A 1 98 ? -2.359 -10.586 -12.391 1 97.12 98 PRO A O 1
ATOM 775 N N . SER A 1 99 ? -1.932 -8.477 -12.219 1 96.62 99 SER A N 1
ATOM 776 C CA . SER A 1 99 ? -1.037 -8.516 -13.375 1 96.62 99 SER A CA 1
ATOM 777 C C . SER A 1 99 ? 0.16 -9.422 -13.109 1 96.62 99 SER A C 1
ATOM 779 O O . SER A 1 99 ? 0.756 -9.961 -14.047 1 96.62 99 SER A O 1
ATOM 781 N N . SER A 1 100 ? 0.521 -9.578 -11.852 1 96.56 100 SER A N 1
ATOM 782 C CA . SER A 1 100 ? 1.616 -10.477 -11.508 1 96.56 100 SER A CA 1
ATOM 783 C C . SER A 1 100 ? 1.258 -11.93 -11.812 1 96.56 100 SER A C 1
ATOM 785 O O . SER A 1 100 ? 2.135 -12.734 -12.125 1 96.56 100 SER A O 1
ATOM 787 N N . LEU A 1 101 ? -0.006 -12.234 -11.703 1 96.5 101 LEU A N 1
ATOM 788 C CA . LEU A 1 101 ? -0.449 -13.578 -12.062 1 96.5 101 LEU A CA 1
ATOM 789 C C . LEU A 1 101 ? -0.175 -13.867 -13.531 1 96.5 101 LEU A C 1
ATOM 791 O O . LEU A 1 101 ? 0.237 -14.977 -13.883 1 96.5 101 LEU A O 1
ATOM 795 N N . ILE A 1 102 ? -0.382 -12.914 -14.352 1 96.31 102 ILE A N 1
ATOM 796 C CA . ILE A 1 102 ? -0.163 -13.039 -15.789 1 96.31 102 ILE A CA 1
ATOM 797 C C . ILE A 1 102 ? 1.335 -13.125 -16.078 1 96.31 102 ILE A C 1
ATOM 799 O O . ILE A 1 102 ? 1.782 -13.984 -16.844 1 96.31 102 ILE A O 1
ATOM 803 N N . ARG A 1 103 ? 2.047 -12.281 -15.43 1 93.38 103 ARG A N 1
ATOM 804 C CA . ARG A 1 103 ? 3.496 -12.25 -15.594 1 93.38 103 ARG A CA 1
ATOM 805 C C . ARG A 1 103 ? 4.121 -13.578 -15.195 1 93.38 103 ARG A C 1
ATOM 807 O O . ARG A 1 103 ? 5.098 -14.023 -15.805 1 93.38 103 ARG A O 1
ATOM 814 N N . PHE A 1 104 ? 3.621 -14.117 -14.25 1 94.62 104 PHE A N 1
ATOM 815 C CA . PHE A 1 104 ? 4.16 -15.383 -13.758 1 94.62 104 PHE A CA 1
ATOM 816 C C . PHE A 1 104 ? 4.043 -16.469 -14.82 1 94.62 104 PHE A C 1
ATOM 818 O O . PHE A 1 104 ? 4.926 -17.328 -14.945 1 94.62 104 PHE A O 1
ATOM 825 N N . ALA A 1 105 ? 2.957 -16.453 -15.555 1 91.62 105 ALA A N 1
ATOM 826 C CA . ALA A 1 105 ? 2.793 -17.422 -16.641 1 91.62 105 ALA A CA 1
ATOM 827 C C . ALA A 1 105 ? 3.926 -17.297 -17.656 1 91.62 105 ALA A C 1
ATOM 829 O O . ALA A 1 105 ? 4.484 -18.312 -18.094 1 91.62 105 ALA A O 1
ATOM 830 N N . TYR A 1 106 ? 4.316 -16.109 -17.922 1 87.5 106 TYR A N 1
ATOM 831 C CA . TYR A 1 106 ? 5.418 -15.875 -18.844 1 87.5 106 TYR A CA 1
ATOM 832 C C . TYR A 1 106 ? 6.746 -16.312 -18.234 1 87.5 106 TYR A C 1
ATOM 834 O O . TYR A 1 106 ? 7.594 -16.875 -18.922 1 87.5 106 TYR A O 1
ATOM 842 N N . ALA A 1 107 ? 6.863 -16.031 -17.031 1 88.81 107 ALA A N 1
ATOM 843 C CA . ALA A 1 107 ? 8.102 -16.375 -16.328 1 88.81 107 ALA A CA 1
ATOM 844 C C . ALA A 1 107 ? 8.32 -17.891 -16.312 1 88.81 107 ALA A C 1
ATOM 846 O O . ALA A 1 107 ? 9.438 -18.359 -16.547 1 88.81 107 ALA A O 1
ATOM 847 N N . LEU A 1 108 ? 7.32 -18.562 -16.062 1 87.75 108 LEU A N 1
ATOM 848 C CA . LEU A 1 108 ? 7.414 -20.016 -16.016 1 87.75 108 LEU A CA 1
ATOM 849 C C . LEU A 1 108 ? 7.766 -20.578 -17.391 1 87.75 108 LEU A C 1
ATOM 851 O O . LEU A 1 108 ? 8.555 -21.531 -17.5 1 87.75 108 LEU A O 1
ATOM 855 N N . CYS A 1 109 ? 7.145 -20.016 -18.406 1 84.81 109 CYS A N 1
ATOM 856 C CA . CYS A 1 109 ? 7.473 -20.406 -19.766 1 84.81 109 CYS A CA 1
ATOM 857 C C . CYS A 1 109 ? 8.953 -20.203 -20.062 1 84.81 109 CYS A C 1
ATOM 859 O O . CYS A 1 109 ? 9.625 -21.094 -20.578 1 84.81 109 CYS A O 1
ATOM 861 N N . GLY A 1 110 ? 9.453 -19.031 -19.703 1 82.75 110 GLY A N 1
ATOM 862 C CA . GLY A 1 110 ? 10.852 -18.719 -19.906 1 82.75 110 GLY A CA 1
ATOM 863 C C . GLY A 1 110 ? 11.789 -19.625 -19.125 1 82.75 110 GLY A C 1
ATOM 864 O O . GLY A 1 110 ? 12.844 -20.016 -19.641 1 82.75 110 GLY A O 1
ATOM 865 N N . MET A 1 111 ? 11.445 -19.953 -18 1 83.31 111 MET A N 1
ATOM 866 C CA . MET A 1 111 ? 12.258 -20.812 -17.156 1 83.31 111 MET A CA 1
ATOM 867 C C . MET A 1 111 ? 12.383 -22.203 -17.75 1 83.31 111 MET A C 1
ATOM 869 O O . MET A 1 111 ? 13.453 -22.812 -17.703 1 83.31 111 MET A O 1
ATOM 873 N N . GLU A 1 112 ? 11.32 -22.672 -18.219 1 83.25 112 GLU A N 1
ATOM 874 C CA . GLU A 1 112 ? 11.328 -23.984 -18.844 1 83.25 112 GLU A CA 1
ATOM 875 C C . GLU A 1 112 ? 12.234 -24.016 -20.078 1 83.25 112 GLU A C 1
ATOM 877 O O . GLU A 1 112 ? 12.984 -24.969 -20.281 1 83.25 112 GLU A O 1
ATOM 882 N N . ILE A 1 113 ? 12.18 -22.969 -20.781 1 80.12 113 ILE A N 1
ATOM 883 C CA . ILE A 1 113 ? 13 -22.844 -21.969 1 80.12 113 ILE A CA 1
ATOM 884 C C . ILE A 1 113 ? 14.477 -22.766 -21.578 1 80.12 113 ILE A C 1
ATOM 886 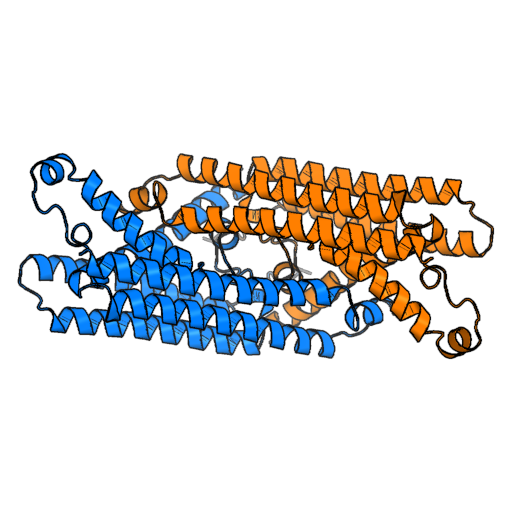O O . ILE A 1 113 ? 15.32 -23.453 -22.172 1 80.12 113 ILE A O 1
ATOM 890 N N . GLU A 1 114 ? 14.766 -22.062 -20.578 1 79.38 114 GLU A N 1
ATOM 891 C CA . GLU A 1 114 ? 16.141 -21.859 -20.141 1 79.38 114 GLU A CA 1
ATOM 892 C C . GLU A 1 114 ? 16.719 -23.141 -19.562 1 79.38 114 GLU A C 1
ATOM 894 O O . GLU A 1 114 ? 17.906 -23.438 -19.75 1 79.38 114 GLU A O 1
ATOM 899 N N . SER A 1 115 ? 15.953 -23.844 -18.891 1 80.19 115 SER A N 1
ATOM 900 C CA . SER A 1 115 ? 16.422 -25.078 -18.266 1 80.19 115 SER A CA 1
ATOM 901 C C . SER A 1 115 ? 16.688 -26.156 -19.297 1 80.19 115 SER A C 1
ATOM 903 O O . SER A 1 115 ? 17.45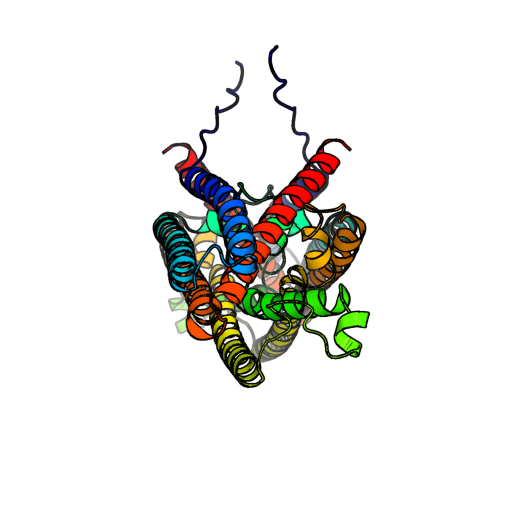3 -27.094 -19.047 1 80.19 115 SER A O 1
ATOM 905 N N . HIS A 1 116 ? 16.094 -25.969 -20.469 1 82.5 116 HIS A N 1
ATOM 906 C CA . HIS A 1 116 ? 16.25 -26.938 -21.547 1 82.5 116 HIS A CA 1
ATOM 907 C C . HIS A 1 116 ? 16.609 -26.25 -22.859 1 82.5 116 HIS A C 1
ATOM 909 O O . HIS A 1 116 ? 16.031 -26.562 -23.906 1 82.5 116 HIS A O 1
ATOM 915 N N . LEU A 1 117 ? 17.484 -25.297 -22.703 1 80.88 117 LEU A N 1
ATOM 916 C CA . LEU A 1 117 ? 17.797 -24.391 -23.812 1 80.88 117 LEU A CA 1
ATOM 917 C C . LEU A 1 117 ? 18.281 -25.188 -25.031 1 80.88 117 LEU A C 1
ATOM 919 O O . LEU A 1 117 ? 17.844 -24.922 -26.156 1 80.88 117 LEU A O 1
ATOM 923 N N . THR A 1 118 ? 19.172 -26.047 -24.734 1 83.88 118 THR A N 1
ATOM 924 C CA . THR A 1 118 ? 19.75 -26.828 -25.828 1 83.88 118 THR A CA 1
ATOM 925 C C . THR A 1 118 ? 18.656 -27.609 -26.562 1 83.88 118 THR A C 1
ATOM 927 O O . THR A 1 118 ? 18.578 -27.562 -27.797 1 83.88 118 THR A O 1
ATOM 930 N N . GLU A 1 119 ? 17.875 -28.219 -25.766 1 83.06 119 GLU A N 1
ATOM 931 C CA . GLU A 1 119 ? 16.781 -28.984 -26.359 1 83.06 119 GLU A CA 1
ATOM 932 C C . GLU A 1 119 ? 15.82 -28.062 -27.109 1 83.06 119 GLU A C 1
ATOM 934 O O . GLU A 1 119 ? 15.359 -28.406 -28.203 1 83.06 119 GLU A O 1
ATOM 939 N N . PHE A 1 120 ? 15.648 -27.016 -26.625 1 80.56 120 PHE A N 1
ATOM 940 C CA . PHE A 1 120 ? 14.734 -26.047 -27.219 1 80.56 120 PHE A CA 1
ATOM 941 C C . PHE A 1 120 ? 15.266 -25.547 -28.562 1 80.56 120 PHE A C 1
ATOM 943 O O . PHE A 1 120 ? 14.516 -25.438 -29.531 1 80.56 120 PHE A O 1
ATOM 950 N N . LEU A 1 121 ? 16.469 -25.25 -28.531 1 84.31 121 LEU A N 1
ATOM 951 C CA . LEU A 1 121 ? 17.109 -24.766 -29.75 1 84.31 121 LEU A CA 1
ATOM 952 C C . LEU A 1 121 ? 17.125 -25.844 -30.828 1 84.31 121 LEU A C 1
ATOM 954 O O . LEU A 1 121 ? 17.188 -25.547 -32.031 1 84.31 121 LEU A O 1
ATOM 958 N N . GLN A 1 122 ? 17.047 -27.062 -30.422 1 87.75 122 GLN A N 1
ATOM 959 C CA . GLN A 1 122 ? 17 -28.172 -31.359 1 87.75 122 GLN A CA 1
ATOM 960 C C . GLN A 1 122 ? 15.578 -28.438 -31.828 1 87.75 122 GLN A C 1
ATOM 962 O O . GLN A 1 122 ? 15.336 -29.359 -32.625 1 87.75 122 GLN A O 1
ATOM 967 N N . GLY A 1 123 ? 14.719 -27.656 -31.281 1 74.81 123 GLY A N 1
ATOM 968 C CA . GLY A 1 123 ? 13.328 -27.766 -31.719 1 74.81 123 GLY A CA 1
ATOM 969 C C . GLY A 1 123 ? 12.539 -28.781 -30.922 1 74.81 123 GLY A C 1
ATOM 970 O O . GLY A 1 123 ? 11.445 -29.172 -31.328 1 74.81 123 GLY A O 1
ATOM 971 N N . LYS A 1 124 ? 13.172 -29.188 -29.766 1 77.56 124 LYS A N 1
ATOM 972 C CA . LYS A 1 124 ? 12.508 -30.188 -28.938 1 77.56 124 LYS A CA 1
ATOM 973 C C . LYS A 1 124 ? 11.547 -29.531 -27.938 1 77.56 124 LYS A C 1
ATOM 975 O O . LYS A 1 124 ? 11.719 -28.359 -27.578 1 77.56 124 LYS A O 1
ATOM 980 N N . LYS A 1 125 ? 10.594 -30.375 -27.578 1 74.62 125 LYS A N 1
ATOM 981 C CA . LYS A 1 125 ? 9.672 -29.906 -26.547 1 74.62 125 LYS A CA 1
ATOM 982 C C . LYS A 1 125 ? 10.32 -29.969 -25.172 1 74.62 125 LYS A C 1
ATOM 984 O O . LYS A 1 125 ? 10.859 -31 -24.781 1 74.62 125 LYS A O 1
ATOM 989 N N . VAL A 1 126 ? 10.43 -28.891 -24.422 1 73.19 126 VAL A N 1
ATOM 990 C CA . VAL A 1 126 ? 11.219 -28.844 -23.203 1 73.19 126 VAL A CA 1
ATOM 991 C C . VAL A 1 126 ? 10.289 -28.734 -22 1 73.19 126 VAL A C 1
ATOM 993 O O . VAL A 1 126 ? 10.719 -28.891 -20.844 1 73.19 126 VAL A O 1
ATOM 996 N N . GLY A 1 127 ? 8.914 -28.578 -22.234 1 74 127 GLY A N 1
ATOM 997 C CA . GLY A 1 127 ? 7.941 -28.469 -21.156 1 74 127 GLY A CA 1
ATOM 998 C C . GLY A 1 127 ? 6.555 -28.094 -21.641 1 74 127 GLY A C 1
ATOM 999 O O . GLY A 1 127 ? 6.379 -27.688 -22.797 1 74 127 GLY A O 1
ATOM 1000 N N . VAL A 1 128 ? 5.742 -28.156 -20.703 1 76.31 128 VAL A N 1
ATOM 1001 C CA . VAL A 1 128 ? 4.352 -27.969 -21.109 1 76.31 128 VAL A CA 1
ATOM 1002 C C . VAL A 1 128 ? 4.047 -26.469 -21.234 1 76.31 128 VAL A C 1
ATOM 1004 O O . VAL A 1 128 ? 3.314 -26.062 -22.125 1 76.31 128 VAL A O 1
ATOM 1007 N N . LEU A 1 129 ? 4.746 -25.719 -20.453 1 77.31 129 LEU A N 1
ATOM 1008 C CA . LEU A 1 129 ? 4.465 -24.281 -20.453 1 77.31 129 LEU A CA 1
ATOM 1009 C C . LEU A 1 129 ? 5.207 -23.594 -21.594 1 77.31 129 LEU A C 1
ATOM 1011 O O . LEU A 1 129 ? 4.777 -22.547 -22.078 1 77.31 129 LEU A O 1
ATOM 1015 N N . SER A 1 130 ? 6.25 -24.125 -22 1 76.56 130 SER A N 1
ATOM 1016 C CA . SER A 1 130 ? 7.012 -23.578 -23.125 1 76.56 130 SER A CA 1
ATOM 1017 C C . SER A 1 130 ? 6.258 -23.719 -24.438 1 76.56 130 SER A C 1
ATOM 1019 O O . SER A 1 130 ? 6.625 -23.109 -25.438 1 76.56 130 SER A O 1
ATOM 1021 N N . GLU A 1 131 ? 5.199 -24.359 -24.344 1 78.81 131 GLU A N 1
ATOM 1022 C CA . GLU A 1 131 ? 4.453 -24.688 -25.562 1 78.81 131 GLU A CA 1
ATOM 1023 C C . GLU A 1 131 ? 3.213 -23.812 -25.703 1 78.81 131 GLU A C 1
ATOM 1025 O O . GLU A 1 131 ? 2.234 -24.203 -26.328 1 78.81 131 GLU A O 1
ATOM 1030 N N . LEU A 1 132 ? 3.277 -22.734 -25.094 1 85.31 132 LEU A N 1
ATOM 1031 C CA . LEU A 1 132 ? 2.139 -21.844 -25.281 1 85.31 132 LEU A CA 1
ATOM 1032 C C . LEU A 1 132 ? 1.965 -21.484 -26.75 1 85.31 132 LEU A C 1
ATOM 1034 O O . LEU A 1 132 ? 2.914 -21.062 -27.406 1 85.31 132 LEU A O 1
ATOM 1038 N N . THR A 1 133 ? 0.803 -21.75 -27.234 1 87.88 133 THR A N 1
ATOM 1039 C CA . THR A 1 133 ? 0.505 -21.438 -28.641 1 87.88 133 THR A CA 1
ATOM 1040 C C . THR A 1 133 ? 0.365 -19.938 -28.844 1 87.88 133 THR A C 1
ATOM 1042 O O . THR A 1 133 ? 0.202 -19.188 -27.875 1 87.88 133 THR A O 1
ATOM 1045 N N . ASN A 1 134 ? 0.466 -19.547 -30.062 1 88.44 134 ASN A N 1
ATOM 1046 C CA . ASN A 1 134 ? 0.248 -18.141 -30.406 1 88.44 134 ASN A CA 1
ATOM 1047 C C . ASN A 1 134 ? -1.127 -17.656 -29.938 1 88.44 134 ASN A C 1
ATOM 1049 O O . ASN A 1 134 ? -1.275 -16.516 -29.5 1 88.44 134 ASN A O 1
ATOM 1053 N N . LYS A 1 135 ? -2.041 -18.547 -30.094 1 92.5 135 LYS A N 1
ATOM 1054 C CA . LYS A 1 135 ? -3.391 -18.219 -29.641 1 92.5 135 LYS A CA 1
ATOM 1055 C C . LYS A 1 135 ? -3.424 -17.938 -28.141 1 92.5 135 LYS A C 1
ATOM 1057 O O . LYS A 1 135 ? -4.012 -16.953 -27.703 1 92.5 135 LYS A O 1
ATOM 1062 N N . GLN A 1 136 ? -2.807 -18.797 -27.375 1 93.94 136 GLN A N 1
ATOM 1063 C CA . GLN A 1 136 ? -2.73 -18.609 -25.938 1 93.94 136 GLN A CA 1
ATOM 1064 C C . GLN A 1 136 ? -1.996 -17.328 -25.578 1 93.94 136 GLN A C 1
ATOM 1066 O O . GLN A 1 136 ? -2.436 -16.562 -24.703 1 93.94 136 GLN A O 1
ATOM 1071 N N . MET A 1 137 ? -0.973 -16.984 -26.312 1 90.06 137 MET A N 1
ATOM 1072 C CA . MET A 1 137 ? -0.179 -15.797 -26.047 1 90.06 137 MET A CA 1
ATOM 1073 C C . MET A 1 137 ? -0.986 -14.531 -26.328 1 90.06 137 MET A C 1
ATOM 1075 O O . MET A 1 137 ? -0.912 -13.562 -25.578 1 90.06 137 MET A O 1
ATOM 1079 N N . ASN A 1 138 ? -1.734 -14.586 -27.391 1 93.25 138 ASN A N 1
ATOM 1080 C CA . ASN A 1 138 ? -2.596 -13.453 -27.719 1 93.25 138 ASN A CA 1
ATOM 1081 C C . ASN A 1 138 ? -3.674 -13.242 -26.656 1 93.25 138 ASN A C 1
ATOM 1083 O O . ASN A 1 138 ? -4.008 -12.109 -26.312 1 93.25 138 ASN A O 1
ATOM 1087 N N . MET A 1 139 ? -4.168 -14.336 -26.156 1 94.81 139 MET A N 1
ATOM 1088 C CA . MET A 1 139 ? -5.18 -14.258 -25.094 1 94.81 139 MET A CA 1
ATOM 1089 C C . MET A 1 139 ? -4.586 -13.703 -23.812 1 94.81 139 MET A C 1
ATOM 1091 O O . MET A 1 139 ? -5.23 -12.922 -23.109 1 94.81 139 MET A O 1
ATOM 1095 N N . ILE A 1 140 ? -3.4 -14.086 -23.531 1 94.12 140 ILE A N 1
ATOM 1096 C CA . ILE A 1 140 ? -2.705 -13.594 -22.344 1 94.12 140 ILE A CA 1
ATOM 1097 C C . ILE A 1 140 ? -2.469 -12.086 -22.484 1 94.12 140 ILE A C 1
ATOM 1099 O O . ILE A 1 140 ? -2.678 -11.336 -21.516 1 94.12 140 ILE A O 1
ATOM 1103 N N . ASP A 1 141 ? -2.092 -11.648 -23.641 1 93.06 141 ASP A N 1
ATOM 1104 C CA . ASP A 1 141 ? -1.837 -10.234 -23.891 1 93.06 141 ASP A CA 1
ATOM 1105 C C . ASP A 1 141 ? -3.111 -9.406 -23.719 1 93.06 141 ASP A C 1
ATOM 1107 O O . ASP A 1 141 ? -3.078 -8.32 -23.141 1 93.06 141 ASP A O 1
ATOM 1111 N N . ALA A 1 142 ? -4.156 -9.945 -24.219 1 95.81 142 ALA A N 1
ATOM 1112 C CA . ALA A 1 142 ? -5.441 -9.266 -24.078 1 95.81 142 ALA A CA 1
ATOM 1113 C C . ALA A 1 142 ? -5.867 -9.188 -22.625 1 95.81 142 ALA A C 1
ATOM 1115 O O . ALA A 1 142 ? -6.359 -8.156 -22.172 1 95.81 142 ALA A O 1
ATOM 1116 N N . LEU A 1 143 ? -5.691 -10.258 -21.906 1 97.38 143 LEU A N 1
ATOM 1117 C CA . LEU A 1 143 ? -6.012 -10.305 -20.484 1 97.38 143 LEU A CA 1
ATOM 1118 C C . LEU A 1 143 ? -5.152 -9.312 -19.703 1 97.38 143 LEU A C 1
ATOM 1120 O O . LEU A 1 143 ? -5.641 -8.656 -18.781 1 97.38 143 LEU A O 1
ATOM 1124 N N . GLN A 1 144 ? -3.918 -9.219 -20.062 1 95.88 144 GLN A N 1
ATOM 1125 C CA . GLN A 1 144 ? -2.979 -8.32 -19.406 1 95.88 144 GLN A CA 1
ATOM 1126 C C . GLN A 1 144 ? -3.426 -6.867 -19.531 1 95.88 144 GLN A C 1
ATOM 1128 O O . GLN A 1 144 ? -3.441 -6.133 -18.531 1 95.88 144 GLN A O 1
ATOM 1133 N N . ALA A 1 145 ? -3.812 -6.449 -20.719 1 96 145 ALA A N 1
ATOM 1134 C CA . ALA A 1 145 ? -4.246 -5.074 -20.953 1 96 145 ALA A CA 1
ATOM 1135 C C . ALA A 1 145 ? -5.5 -4.754 -20.141 1 96 145 ALA A C 1
ATOM 1137 O O . ALA A 1 145 ? -5.586 -3.695 -19.516 1 96 145 ALA A O 1
ATOM 1138 N N . LYS A 1 146 ? -6.395 -5.664 -20.188 1 97.44 146 LYS A N 1
ATOM 1139 C CA . LYS A 1 146 ? -7.637 -5.488 -19.438 1 97.44 146 LYS A CA 1
ATOM 1140 C C . LYS A 1 146 ? -7.371 -5.422 -17.938 1 97.44 146 LYS A C 1
ATOM 1142 O O . LYS A 1 146 ? -7.918 -4.562 -17.234 1 97.44 146 LYS A O 1
ATOM 1147 N N . THR A 1 147 ? -6.543 -6.273 -17.422 1 97.62 147 THR A N 1
ATOM 1148 C CA . THR A 1 147 ? -6.238 -6.363 -16 1 97.62 147 THR A CA 1
ATOM 1149 C C . THR A 1 147 ? -5.516 -5.105 -15.523 1 97.62 147 THR A C 1
ATOM 1151 O O . THR A 1 147 ? -5.828 -4.578 -14.453 1 97.62 147 THR A O 1
ATOM 1154 N N . ILE A 1 148 ? -4.629 -4.602 -16.312 1 96 148 ILE A N 1
ATOM 1155 C CA . ILE A 1 148 ? -3.875 -3.408 -15.945 1 96 148 ILE A CA 1
ATOM 1156 C C . ILE A 1 148 ? -4.824 -2.217 -15.828 1 96 148 ILE A C 1
ATOM 1158 O O . ILE A 1 148 ? -4.703 -1.407 -14.906 1 96 148 ILE A O 1
ATOM 1162 N N . ARG A 1 149 ? -5.762 -2.123 -16.703 1 96.81 149 ARG A N 1
ATOM 1163 C CA . ARG A 1 149 ? -6.742 -1.042 -16.656 1 96.81 149 ARG A CA 1
ATOM 1164 C C . ARG A 1 149 ? -7.574 -1.107 -15.383 1 96.81 149 ARG A C 1
ATOM 1166 O O . ARG A 1 149 ? -7.773 -0.092 -14.711 1 96.81 149 ARG A O 1
ATOM 1173 N N . GLU A 1 150 ? -8.023 -2.273 -15.062 1 97.94 150 GLU A N 1
ATOM 1174 C CA . GLU A 1 150 ? -8.836 -2.445 -13.859 1 97.94 150 GLU A CA 1
ATOM 1175 C C . GLU A 1 150 ? -8.016 -2.207 -12.602 1 97.94 150 GLU A C 1
ATOM 1177 O O . GLU A 1 150 ? -8.508 -1.628 -11.625 1 97.94 150 GLU A O 1
ATOM 1182 N N . GLU A 1 151 ? -6.742 -2.609 -12.609 1 97.5 151 GLU A N 1
ATOM 1183 C CA . GLU A 1 151 ? -5.828 -2.338 -11.5 1 97.5 151 GLU A CA 1
ATOM 1184 C C . GLU A 1 151 ? -5.656 -0.837 -11.281 1 97.5 151 GLU A C 1
ATOM 1186 O O . GLU A 1 151 ? -5.652 -0.366 -10.141 1 97.5 151 GLU A O 1
ATOM 1191 N N . THR A 1 152 ? -5.484 -0.181 -12.391 1 95.31 152 THR A N 1
ATOM 1192 C CA . THR A 1 152 ? -5.301 1.264 -12.328 1 95.31 152 THR A CA 1
ATOM 1193 C C . THR A 1 152 ? -6.531 1.94 -11.727 1 95.31 152 THR A C 1
ATOM 1195 O O . THR A 1 152 ? -6.406 2.85 -10.906 1 95.31 152 THR A O 1
ATOM 1198 N N . ASN A 1 153 ? -7.637 1.476 -12.125 1 97.06 153 ASN A N 1
ATOM 1199 C CA . ASN A 1 153 ? -8.883 2.016 -11.578 1 97.06 153 ASN A CA 1
ATOM 1200 C C . ASN A 1 153 ? -8.984 1.786 -10.078 1 97.06 153 ASN A C 1
ATOM 1202 O O . ASN A 1 153 ? -9.352 2.693 -9.328 1 97.06 153 ASN A O 1
ATOM 1206 N N . LEU A 1 154 ? -8.688 0.651 -9.625 1 97.75 154 LEU A N 1
ATOM 1207 C CA . LEU A 1 154 ? -8.773 0.318 -8.211 1 97.75 154 LEU A CA 1
ATOM 1208 C C . LEU A 1 154 ? -7.723 1.079 -7.406 1 97.75 154 LEU A C 1
ATOM 1210 O O . LEU A 1 154 ? -8 1.537 -6.293 1 97.75 154 LEU A O 1
ATOM 1214 N N . SER A 1 155 ? -6.527 1.23 -8.008 1 96.06 155 SER A N 1
ATOM 1215 C CA . SER A 1 155 ? -5.488 2.021 -7.363 1 96.06 155 SER A CA 1
ATOM 1216 C C . SER A 1 155 ? -5.914 3.475 -7.203 1 96.06 155 SER A C 1
ATOM 1218 O O . SER A 1 155 ? -5.613 4.109 -6.188 1 96.06 155 SER A O 1
ATOM 1220 N N . SER A 1 156 ? -6.602 3.941 -8.172 1 94.81 156 SER A N 1
ATOM 1221 C CA . SER A 1 156 ? -7.109 5.309 -8.117 1 94.81 156 SER A CA 1
ATOM 1222 C C . SER A 1 156 ? -8.172 5.461 -7.035 1 94.81 156 SER A C 1
ATOM 1224 O O . SER A 1 156 ? -8.219 6.48 -6.344 1 94.81 156 SER A O 1
ATOM 1226 N N . LYS A 1 157 ? -9.023 4.496 -6.91 1 96.56 157 LYS A N 1
ATOM 1227 C CA . LYS A 1 157 ? -10.039 4.52 -5.863 1 96.56 157 LYS A CA 1
ATOM 1228 C C . LYS A 1 157 ? -9.398 4.516 -4.477 1 96.56 157 LYS A C 1
ATOM 1230 O O . LYS A 1 157 ? -9.82 5.258 -3.592 1 96.56 157 LYS A O 1
ATOM 1235 N N . LEU A 1 158 ? -8.406 3.693 -4.336 1 96.25 158 LEU A N 1
ATOM 1236 C CA . LEU A 1 158 ? -7.703 3.652 -3.057 1 96.25 158 LEU A CA 1
ATOM 1237 C C . LEU A 1 158 ? -7.023 4.988 -2.764 1 96.25 158 LEU A C 1
ATOM 1239 O O . LEU A 1 158 ? -7.062 5.473 -1.632 1 96.25 158 LEU A O 1
ATOM 1243 N N . ALA A 1 159 ? -6.395 5.562 -3.76 1 94.19 159 ALA A N 1
ATOM 1244 C CA . ALA A 1 159 ? -5.742 6.859 -3.619 1 94.19 159 ALA A CA 1
ATOM 1245 C C . ALA A 1 159 ? -6.727 7.918 -3.127 1 94.19 159 ALA A C 1
ATOM 1247 O O . ALA A 1 159 ? -6.402 8.711 -2.238 1 94.19 159 ALA A O 1
ATOM 1248 N N . SER A 1 160 ? -7.91 7.863 -3.674 1 94.56 160 SER A N 1
ATOM 1249 C CA . SER A 1 160 ? -8.945 8.812 -3.273 1 94.56 160 SER A CA 1
ATOM 1250 C C . SER A 1 160 ? -9.312 8.641 -1.805 1 94.56 160 SER A C 1
ATOM 1252 O O . SER A 1 160 ? -9.5 9.625 -1.088 1 94.56 160 SER A O 1
ATOM 1254 N N . LEU A 1 161 ? -9.438 7.465 -1.399 1 94.81 161 LEU A N 1
ATOM 1255 C CA . LEU A 1 161 ? -9.773 7.191 -0.006 1 94.81 161 LEU A CA 1
ATOM 1256 C C . LEU A 1 161 ? -8.641 7.629 0.921 1 94.81 161 LEU A C 1
ATOM 1258 O O . LEU A 1 161 ? -8.898 8.133 2.018 1 94.81 161 LEU A O 1
ATOM 1262 N N . GLN A 1 162 ? -7.434 7.445 0.474 1 92.75 162 GLN A N 1
ATOM 1263 C CA . GLN A 1 162 ? -6.27 7.879 1.241 1 92.75 162 GLN A CA 1
ATOM 1264 C C . GLN A 1 162 ? -6.223 9.398 1.354 1 92.75 162 GLN A C 1
ATOM 1266 O O . GLN A 1 162 ? -5.734 9.938 2.352 1 92.75 162 GLN A O 1
ATOM 1271 N N . GLU A 1 163 ? -6.695 10.062 0.403 1 91.06 163 GLU A N 1
ATOM 1272 C CA . GLU A 1 163 ? -6.746 11.523 0.419 1 91.06 163 GLU A CA 1
ATOM 1273 C C . GLU A 1 163 ? -7.906 12.023 1.274 1 91.06 163 GLU A C 1
ATOM 1275 O O . GLU A 1 163 ? -7.816 13.086 1.888 1 91.06 163 GLU A O 1
ATOM 1280 N N . ASP A 1 164 ? -8.922 11.266 1.349 1 92.62 164 ASP A N 1
ATOM 1281 C CA . ASP A 1 164 ? -10.133 11.672 2.057 1 92.62 164 ASP A CA 1
ATOM 1282 C C . ASP A 1 164 ? -9.875 11.789 3.559 1 92.62 164 ASP A C 1
ATOM 1284 O O . ASP A 1 164 ? -10.57 12.539 4.254 1 92.62 164 ASP A O 1
ATOM 1288 N N . VAL A 1 165 ? -8.906 11.164 4.023 1 93.12 165 VAL A N 1
ATOM 1289 C CA . VAL A 1 165 ? -8.695 11.07 5.465 1 93.12 165 VAL A CA 1
ATOM 1290 C C . VAL A 1 165 ? -8.211 12.414 6.004 1 93.12 165 VAL A C 1
ATOM 1292 O O . VAL A 1 165 ? -8.234 12.656 7.215 1 93.12 165 VAL A O 1
ATOM 1295 N N . VAL A 1 166 ? -7.812 13.289 5.125 1 93.06 166 VAL A N 1
ATOM 1296 C CA . VAL A 1 166 ? -7.316 14.578 5.598 1 93.06 166 VAL A CA 1
ATOM 1297 C C . VAL A 1 166 ? -8.398 15.641 5.43 1 93.06 166 VAL A C 1
ATOM 1299 O O . VAL A 1 166 ? -8.195 16.797 5.777 1 93.06 166 VAL A O 1
ATOM 1302 N N . ASP A 1 167 ? -9.492 15.211 4.934 1 89.62 167 ASP A N 1
ATOM 1303 C CA . ASP A 1 167 ? -10.594 16.125 4.645 1 89.62 167 ASP A CA 1
ATOM 1304 C C . ASP A 1 167 ? -11.734 15.938 5.641 1 89.62 167 ASP A C 1
ATOM 1306 O O . ASP A 1 167 ? -11.578 15.25 6.652 1 89.62 167 ASP A O 1
ATOM 1310 N N . GLN A 1 168 ? -12.828 16.703 5.422 1 85.56 168 GLN A N 1
ATOM 1311 C CA . GLN A 1 168 ? -14.039 16.484 6.211 1 85.56 168 GLN A CA 1
ATOM 1312 C C . GLN A 1 168 ? -14.609 15.086 5.953 1 85.56 168 GLN A C 1
ATOM 1314 O O . GLN A 1 168 ? -14.633 14.617 4.812 1 85.56 168 GLN A O 1
ATOM 1319 N N . PRO A 1 169 ? -14.859 14.438 6.992 1 87.81 169 PRO A N 1
ATOM 1320 C CA . PRO A 1 169 ? -15.164 14.914 8.344 1 87.81 169 PRO A CA 1
ATOM 1321 C C . PRO A 1 169 ? -13.992 14.742 9.305 1 87.81 169 PRO A C 1
ATOM 1323 O O . PRO A 1 169 ? -14.047 15.234 10.438 1 87.81 169 PRO A O 1
ATOM 1326 N N . PHE A 1 170 ? -12.93 14.125 8.875 1 91 170 PHE A N 1
ATOM 1327 C CA . PHE A 1 170 ? -11.82 13.797 9.766 1 91 170 PHE A CA 1
ATOM 1328 C C . PHE A 1 170 ? -11.148 15.062 10.273 1 91 170 PHE A C 1
ATOM 1330 O O . PHE A 1 170 ? -10.883 15.195 11.469 1 91 170 PHE A O 1
ATOM 1337 N N . ALA A 1 171 ? -10.992 15.938 9.391 1 88.81 171 ALA A N 1
ATOM 1338 C CA . ALA A 1 171 ? -10.375 17.203 9.773 1 88.81 171 ALA A CA 1
ATOM 1339 C C . ALA A 1 171 ? -11.18 17.906 10.867 1 88.81 171 ALA A C 1
ATOM 1341 O O . ALA A 1 171 ? -10.617 18.5 11.773 1 88.81 171 ALA A O 1
ATOM 1342 N N . GLY A 1 172 ? -12.5 17.844 10.766 1 87.06 172 GLY A N 1
ATOM 1343 C CA . GLY A 1 172 ? -13.359 18.453 11.758 1 87.06 172 GLY A CA 1
ATOM 1344 C C . GLY A 1 172 ? -13.258 17.797 13.125 1 87.06 172 GLY A C 1
ATOM 1345 O O . GLY A 1 172 ? -13.438 18.453 14.148 1 87.06 172 GLY A O 1
ATOM 1346 N N . LYS A 1 173 ? -12.914 16.547 13.156 1 88.19 173 LYS A N 1
ATOM 1347 C CA . LYS A 1 173 ? -12.844 15.781 14.406 1 88.19 173 LYS A CA 1
ATOM 1348 C C . LYS A 1 173 ? -11.562 16.094 15.164 1 88.19 173 LYS A C 1
ATOM 1350 O O . LYS A 1 173 ? -11.469 15.836 16.359 1 88.19 173 LYS A O 1
ATOM 1355 N N . MET A 1 174 ? -10.578 16.625 14.469 1 86.56 174 MET A N 1
ATOM 1356 C CA . MET A 1 174 ? -9.312 16.922 15.125 1 86.56 174 MET A CA 1
ATOM 1357 C C . MET A 1 174 ? -9.406 18.188 15.953 1 86.56 174 MET A C 1
ATOM 1359 O O . MET A 1 174 ? -8.648 18.375 16.906 1 86.56 174 MET A O 1
ATOM 1363 N N . LYS A 1 175 ? -10.266 19.172 15.656 1 79.5 175 LYS A N 1
ATOM 1364 C CA . LYS A 1 175 ? -10.375 20.469 16.297 1 79.5 175 LYS A CA 1
ATOM 1365 C C . LYS A 1 175 ? -10.742 20.344 17.766 1 79.5 175 LYS A C 1
ATOM 1367 O O . LYS A 1 175 ? -10.328 21.141 18.594 1 79.5 175 LYS A O 1
ATOM 1372 N N . ASN A 1 176 ? -11.5 19.281 18.062 1 79.56 176 ASN A N 1
ATOM 1373 C CA . ASN A 1 176 ? -11.898 19.062 19.453 1 79.56 176 ASN A CA 1
ATOM 1374 C C . ASN A 1 176 ? -11.125 17.891 20.078 1 79.56 176 ASN A C 1
ATOM 1376 O O . ASN A 1 176 ? -11.727 16.969 20.609 1 79.56 176 ASN A O 1
ATOM 1380 N N . ASP A 1 177 ? -9.766 17.938 20.016 1 80.75 177 ASP A N 1
ATOM 1381 C CA . ASP A 1 177 ? -8.844 16.984 20.625 1 80.75 177 ASP A CA 1
ATOM 1382 C C . ASP A 1 177 ? -9.227 15.547 20.266 1 80.75 177 ASP A C 1
ATOM 1384 O O . ASP A 1 177 ? -9.438 14.711 21.141 1 80.75 177 ASP A O 1
ATOM 1388 N N . CYS A 1 178 ? -9.414 15.406 19 1 87.94 178 CYS A N 1
ATOM 1389 C CA . CYS A 1 178 ? -9.672 14.078 18.438 1 87.94 178 CYS A CA 1
ATOM 1390 C C . CYS A 1 178 ? -10.992 13.516 18.953 1 87.94 178 CYS A C 1
ATOM 1392 O O . CYS A 1 178 ? -11.023 12.445 19.547 1 87.94 178 CYS A O 1
ATOM 1394 N N . GLU A 1 179 ? -12.078 14.18 18.672 1 89.88 179 GLU A N 1
ATOM 1395 C CA . GLU A 1 179 ? -13.422 13.719 19 1 89.88 179 GLU A CA 1
ATOM 1396 C C . GLU A 1 179 ? -13.656 12.297 18.5 1 89.88 179 GLU A C 1
ATOM 1398 O O . GLU A 1 179 ? -12.938 11.812 17.625 1 89.88 179 GLU A O 1
ATOM 1403 N N . ASN A 1 180 ? -14.688 11.688 19.109 1 89.69 180 ASN A N 1
ATOM 1404 C CA . ASN A 1 180 ? -15.039 10.344 18.672 1 89.69 180 ASN A CA 1
ATOM 1405 C C . ASN A 1 180 ? -15.305 10.297 17.156 1 89.69 180 ASN A C 1
ATOM 1407 O O . ASN A 1 180 ? -16.125 11.055 16.641 1 89.69 180 ASN A O 1
ATOM 1411 N N . ALA A 1 181 ? -14.562 9.492 16.5 1 92.25 181 ALA A N 1
ATOM 1412 C CA . ALA A 1 181 ? -14.641 9.422 15.047 1 92.25 181 ALA A CA 1
ATOM 1413 C C . ALA A 1 181 ? -15.117 8.047 14.586 1 92.25 181 ALA A C 1
ATOM 1415 O O . ALA A 1 181 ? -14.867 7.641 13.445 1 92.25 181 ALA A O 1
ATOM 1416 N N . ASP A 1 182 ? -15.789 7.297 15.438 1 91.81 182 ASP A N 1
ATOM 1417 C CA . ASP A 1 182 ? -16.172 5.922 15.133 1 91.81 182 ASP A CA 1
ATOM 1418 C C . ASP A 1 182 ? -17.078 5.859 13.906 1 91.81 182 ASP A C 1
ATOM 1420 O O . ASP A 1 182 ? -16.859 5.055 13 1 91.81 182 ASP A O 1
ATOM 1424 N N . ASP A 1 183 ? -18 6.723 13.867 1 93.31 183 ASP A N 1
ATOM 1425 C CA . ASP A 1 183 ? -18.953 6.684 12.766 1 93.31 183 ASP A CA 1
ATOM 1426 C C . ASP A 1 183 ? -18.281 6.973 11.438 1 93.31 183 ASP A C 1
ATOM 1428 O O . ASP A 1 183 ? -18.516 6.277 10.445 1 93.31 183 ASP A O 1
ATOM 1432 N N . VAL A 1 184 ? -17.438 8.031 11.398 1 94.06 184 VAL A N 1
ATOM 1433 C CA . VAL A 1 184 ? -16.766 8.422 10.164 1 94.06 184 VAL A CA 1
ATOM 1434 C C . VAL A 1 184 ? -15.734 7.359 9.781 1 94.06 184 VAL A C 1
ATOM 1436 O O . VAL A 1 184 ? -15.57 7.035 8.602 1 94.06 184 VAL A O 1
ATOM 1439 N N . LEU A 1 185 ? -15.078 6.84 10.773 1 94.75 185 LEU A N 1
ATOM 1440 C CA . LEU A 1 185 ? -14.117 5.773 10.531 1 94.75 185 LEU A CA 1
ATOM 1441 C C . LEU A 1 185 ? -14.805 4.527 9.984 1 94.75 185 LEU A C 1
ATOM 1443 O O . LEU A 1 185 ? -14.289 3.867 9.086 1 94.75 185 LEU A O 1
ATOM 1447 N N . ASP A 1 186 ? -15.977 4.207 10.523 1 94.88 186 ASP A N 1
ATOM 1448 C CA . ASP A 1 186 ? -16.734 3.053 10.047 1 94.88 186 ASP A CA 1
ATOM 1449 C C . ASP A 1 186 ? -17.156 3.238 8.586 1 94.88 186 ASP A C 1
ATOM 1451 O O . ASP A 1 186 ? -17.078 2.303 7.793 1 94.88 186 ASP A O 1
ATOM 1455 N N . GLU A 1 187 ? -17.578 4.391 8.297 1 95.56 187 GLU A N 1
ATOM 1456 C CA . GLU A 1 187 ? -17.969 4.668 6.922 1 95.56 187 GLU A CA 1
ATOM 1457 C C . GLU A 1 187 ? -16.781 4.547 5.977 1 95.56 187 GLU A C 1
ATOM 1459 O O . GLU A 1 187 ? -16.875 3.9 4.93 1 95.56 187 GLU A O 1
ATOM 1464 N N . HIS A 1 188 ? -15.711 5.191 6.371 1 96.31 188 HIS A N 1
ATOM 1465 C CA . HIS A 1 188 ? -14.5 5.113 5.562 1 96.31 188 HIS A CA 1
ATOM 1466 C C . HIS A 1 188 ? -14.039 3.666 5.395 1 96.31 188 HIS A C 1
ATOM 1468 O O . HIS A 1 188 ? -13.641 3.262 4.305 1 96.31 188 HIS A O 1
ATOM 1474 N N . SER A 1 189 ? -14.125 2.904 6.422 1 95.69 189 SER A N 1
ATOM 1475 C CA . SER A 1 189 ? -13.734 1.498 6.398 1 95.69 189 SER A CA 1
ATOM 1476 C C . SER A 1 189 ? -14.609 0.698 5.438 1 95.69 189 SER A C 1
ATOM 1478 O O . SER A 1 189 ? -14.141 -0.252 4.809 1 95.69 189 SER A O 1
ATOM 1480 N N . ARG A 1 190 ? -15.852 1.067 5.34 1 96.56 190 ARG A N 1
ATOM 1481 C CA . ARG A 1 190 ? -16.75 0.381 4.418 1 96.56 190 ARG A CA 1
ATOM 1482 C C . ARG A 1 190 ? -16.312 0.586 2.971 1 96.56 190 ARG A C 1
ATOM 1484 O O . ARG A 1 190 ? -16.328 -0.349 2.168 1 96.56 190 ARG A O 1
ATOM 1491 N N . TYR A 1 191 ? -15.922 1.798 2.672 1 97.19 191 TYR A N 1
ATOM 1492 C CA . TYR A 1 191 ? -15.43 2.068 1.326 1 97.19 191 TYR A CA 1
ATOM 1493 C C . TYR A 1 191 ? -14.133 1.317 1.06 1 97.19 191 TYR A C 1
ATOM 1495 O O . TYR A 1 191 ? -13.93 0.784 -0.034 1 97.19 191 TYR A O 1
ATOM 1503 N N . MET A 1 192 ? -13.25 1.284 2.084 1 97.44 192 MET A N 1
ATOM 1504 C CA . MET A 1 192 ? -12.008 0.531 1.95 1 97.44 192 MET A CA 1
ATOM 1505 C C . MET A 1 192 ? -12.289 -0.953 1.738 1 97.44 192 MET A C 1
ATOM 1507 O O . MET A 1 192 ? -11.617 -1.609 0.944 1 97.44 192 MET A O 1
ATOM 1511 N N . ALA A 1 193 ? -13.242 -1.464 2.414 1 97.62 193 ALA A N 1
ATOM 1512 C CA . ALA A 1 193 ? -13.633 -2.865 2.281 1 97.62 193 ALA A CA 1
ATOM 1513 C C . ALA A 1 193 ? -14.141 -3.162 0.873 1 97.62 193 ALA A C 1
ATOM 1515 O O . ALA A 1 193 ? -13.875 -4.234 0.322 1 97.62 193 ALA A O 1
ATOM 1516 N N . ASP A 1 194 ? -14.828 -2.238 0.324 1 98 194 ASP A N 1
ATOM 1517 C CA . ASP A 1 194 ? -15.328 -2.408 -1.039 1 98 194 ASP A CA 1
ATOM 1518 C C . ASP A 1 194 ? -14.172 -2.492 -2.035 1 98 194 ASP A C 1
ATOM 1520 O O . ASP A 1 194 ? -14.195 -3.318 -2.951 1 98 194 ASP A O 1
ATOM 1524 N N . VAL A 1 195 ? -13.203 -1.625 -1.852 1 98.06 195 VAL A N 1
ATOM 1525 C CA . VAL A 1 195 ? -12.055 -1.632 -2.748 1 98.06 195 VAL A CA 1
ATOM 1526 C C . VAL A 1 195 ? -11.305 -2.957 -2.619 1 98.06 195 VAL A C 1
ATOM 1528 O O . VAL A 1 195 ? -10.883 -3.537 -3.621 1 98.06 195 VAL A O 1
ATOM 1531 N N . LEU A 1 196 ? -11.148 -3.406 -1.398 1 97.81 196 LEU A N 1
ATOM 1532 C CA . LEU A 1 196 ? -10.492 -4.691 -1.167 1 97.81 196 LEU A CA 1
ATOM 1533 C C . LEU A 1 196 ? -11.273 -5.824 -1.829 1 97.81 196 LEU A C 1
ATOM 1535 O O . LEU A 1 196 ? -10.68 -6.691 -2.477 1 97.81 196 LEU A O 1
ATOM 1539 N N . ARG A 1 197 ? -12.562 -5.828 -1.695 1 97.62 197 ARG A N 1
ATOM 1540 C CA . ARG A 1 197 ? -13.406 -6.836 -2.326 1 97.62 197 ARG A CA 1
ATOM 1541 C C . ARG A 1 197 ? -13.25 -6.816 -3.842 1 97.62 197 ARG A C 1
ATOM 1543 O O . ARG A 1 197 ? -13.094 -7.863 -4.473 1 97.62 197 ARG A O 1
ATOM 1550 N N . ASP A 1 198 ? -13.297 -5.645 -4.398 1 98.19 198 ASP A N 1
ATOM 1551 C CA . ASP A 1 198 ? -13.133 -5.504 -5.84 1 98.19 198 ASP A CA 1
ATOM 1552 C C . ASP A 1 198 ? -11.766 -6.012 -6.293 1 98.19 198 ASP A C 1
ATOM 1554 O O . ASP A 1 198 ? -11.641 -6.602 -7.367 1 98.19 198 ASP A O 1
ATOM 1558 N N . ALA A 1 199 ? -10.781 -5.723 -5.504 1 98.19 199 ALA A N 1
ATOM 1559 C CA . ALA A 1 199 ? -9.438 -6.207 -5.816 1 98.19 199 ALA A CA 1
ATOM 1560 C C . ALA A 1 199 ? -9.391 -7.73 -5.797 1 98.19 199 ALA A C 1
ATOM 1562 O O . ALA A 1 199 ? -8.781 -8.352 -6.676 1 98.19 199 ALA A O 1
ATOM 1563 N N . ASP A 1 200 ? -10 -8.336 -4.82 1 97.81 200 ASP A N 1
ATOM 1564 C CA . ASP A 1 200 ? -10.047 -9.789 -4.75 1 97.81 200 ASP A CA 1
ATOM 1565 C C . ASP A 1 200 ? -10.828 -10.375 -5.926 1 97.81 200 ASP A C 1
ATOM 1567 O O . ASP A 1 200 ? -10.477 -11.43 -6.457 1 97.81 200 ASP A O 1
ATOM 1571 N N . GLU A 1 201 ? -11.898 -9.703 -6.266 1 98 201 GLU A N 1
ATOM 1572 C CA . GLU A 1 201 ? -12.664 -10.141 -7.43 1 98 201 GLU A CA 1
ATOM 1573 C C . GLU A 1 201 ? -11.812 -1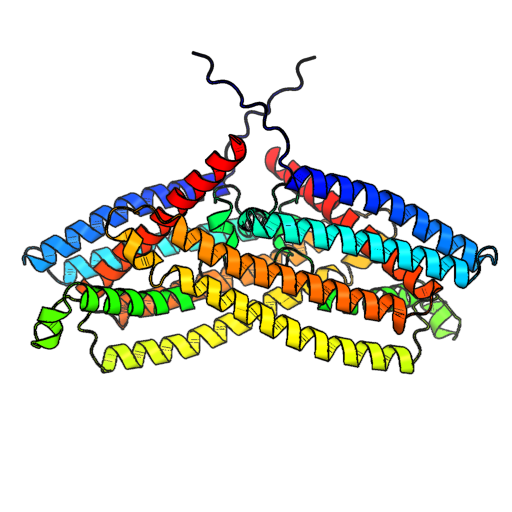0.094 -8.695 1 98 201 GLU A C 1
ATOM 1575 O O . GLU A 1 201 ? -11.883 -11 -9.531 1 98 201 GLU A O 1
ATOM 1580 N N . LEU A 1 202 ? -11.07 -9.078 -8.867 1 98.44 202 LEU A N 1
ATOM 1581 C CA . LEU A 1 202 ? -10.195 -8.969 -10.023 1 98.44 202 LEU A CA 1
ATOM 1582 C C . LEU A 1 202 ? -9.141 -10.07 -10.023 1 98.44 202 LEU A C 1
ATOM 1584 O O . LEU A 1 202 ? -8.836 -10.648 -11.07 1 98.44 202 LEU A O 1
ATOM 1588 N N . ARG A 1 203 ? -8.547 -10.391 -8.875 1 97.94 203 ARG A N 1
ATOM 1589 C CA . ARG A 1 203 ? -7.59 -11.484 -8.742 1 97.94 203 ARG A CA 1
ATOM 1590 C C . ARG A 1 203 ? -8.211 -12.812 -9.164 1 97.94 203 ARG A C 1
ATOM 1592 O O . ARG A 1 203 ? -7.613 -13.555 -9.945 1 97.94 203 ARG A O 1
ATOM 1599 N N . MET A 1 204 ? -9.43 -13 -8.68 1 97.75 204 MET A N 1
ATOM 1600 C CA . MET A 1 204 ? -10.117 -14.25 -8.969 1 97.75 204 MET A CA 1
ATOM 1601 C C . MET A 1 204 ? -10.477 -14.352 -10.445 1 97.75 204 MET A C 1
ATOM 1603 O O . MET A 1 204 ? -10.281 -15.398 -11.07 1 97.75 204 MET A O 1
ATOM 1607 N N . LYS A 1 205 ? -10.992 -13.266 -10.945 1 98.06 205 LYS A N 1
ATOM 1608 C CA . LYS A 1 205 ? -11.336 -13.242 -12.359 1 98.06 205 LYS A CA 1
ATOM 1609 C C . LYS A 1 205 ? -10.109 -13.492 -13.234 1 98.06 205 LYS A C 1
ATOM 1611 O O . LYS A 1 205 ? -10.18 -14.25 -14.203 1 98.06 205 LYS A O 1
ATOM 1616 N N . THR A 1 206 ? -9 -12.891 -12.906 1 98.38 206 THR A N 1
ATOM 1617 C CA . THR A 1 206 ? -7.762 -13.031 -13.656 1 98.38 206 THR A CA 1
ATOM 1618 C C . THR A 1 206 ? -7.234 -14.461 -13.562 1 98.38 206 THR A C 1
ATOM 1620 O O . THR A 1 206 ? -6.879 -15.07 -14.578 1 98.38 206 THR A O 1
ATOM 1623 N N . LEU A 1 207 ? -7.246 -14.984 -12.391 1 98.19 207 LEU A N 1
ATOM 1624 C CA . LEU A 1 207 ? -6.762 -16.344 -12.172 1 98.19 207 LEU A CA 1
ATOM 1625 C C . LEU A 1 207 ? -7.609 -17.359 -12.945 1 98.19 207 LEU A C 1
ATOM 1627 O O . LEU A 1 207 ? -7.074 -18.234 -13.633 1 98.19 207 LEU A O 1
ATOM 1631 N N . LYS A 1 208 ? -8.906 -17.219 -12.82 1 98.19 208 LYS A N 1
ATOM 1632 C CA . LYS A 1 208 ? -9.82 -18.125 -13.508 1 98.19 208 LYS A CA 1
ATOM 1633 C C . LYS A 1 208 ? -9.609 -18.062 -15.023 1 98.19 208 LYS A C 1
ATOM 1635 O O . LYS A 1 208 ? -9.602 -19.094 -15.695 1 98.19 208 LYS A O 1
ATOM 1640 N N . GLU A 1 209 ? -9.477 -16.891 -15.547 1 98.31 209 GLU A N 1
ATOM 1641 C CA . GLU A 1 209 ? -9.25 -16.75 -16.984 1 98.31 209 GLU A CA 1
ATOM 1642 C C . GLU A 1 209 ? -7.977 -17.469 -17.422 1 98.31 209 GLU A C 1
ATOM 1644 O O . GLU A 1 209 ? -7.957 -18.125 -18.453 1 98.31 209 GLU A O 1
ATOM 1649 N N . ILE A 1 210 ? -6.957 -17.391 -16.641 1 97.81 210 ILE A N 1
ATOM 1650 C CA . ILE A 1 210 ? -5.676 -18 -16.969 1 97.81 210 ILE A CA 1
ATOM 1651 C C . ILE A 1 210 ? -5.797 -19.516 -16.938 1 97.81 210 ILE A C 1
ATOM 1653 O O . ILE A 1 210 ? -5.469 -20.203 -17.906 1 97.81 210 ILE A O 1
ATOM 1657 N N . VAL A 1 211 ? -6.414 -20.062 -15.875 1 97.94 211 VAL A N 1
ATOM 1658 C CA . VAL A 1 211 ? -6.246 -21.5 -15.602 1 97.94 211 VAL A CA 1
ATOM 1659 C C . VAL A 1 211 ? -7.426 -22.266 -16.188 1 97.94 211 VAL A C 1
ATOM 1661 O O . VAL A 1 211 ? -7.324 -23.469 -16.438 1 97.94 211 VAL A O 1
ATOM 1664 N N . LEU A 1 212 ? -8.531 -21.594 -16.391 1 97.31 212 LEU A N 1
ATOM 1665 C CA . LEU A 1 212 ? -9.711 -22.312 -16.875 1 97.31 212 LEU A CA 1
ATOM 1666 C C . LEU A 1 212 ? -9.93 -22.062 -18.359 1 97.31 212 LEU A C 1
ATOM 1668 O O . LEU A 1 212 ? -10.555 -22.891 -19.047 1 97.31 212 LEU A O 1
ATOM 1672 N N . ASN A 1 213 ? -9.375 -20.984 -18.922 1 96.69 213 ASN A N 1
ATOM 1673 C CA . ASN A 1 213 ? -9.766 -20.625 -20.281 1 96.69 213 ASN A CA 1
ATOM 1674 C C . ASN A 1 213 ? -8.555 -20.531 -21.203 1 96.69 213 ASN A C 1
ATOM 1676 O O . ASN A 1 213 ? -8.656 -20.797 -22.391 1 96.69 213 ASN A O 1
ATOM 1680 N N . ILE A 1 214 ? -7.426 -20.156 -20.703 1 97.06 214 ILE A N 1
ATOM 1681 C CA . ILE A 1 214 ? -6.289 -19.906 -21.578 1 97.06 214 ILE A CA 1
ATOM 1682 C C . ILE A 1 214 ? -5.367 -21.125 -21.594 1 97.06 214 ILE A C 1
ATOM 1684 O O . ILE A 1 214 ? -5.039 -21.641 -22.672 1 97.06 214 ILE A O 1
ATOM 1688 N N . LEU A 1 215 ? -4.992 -21.609 -20.406 1 96.25 215 LEU A N 1
ATOM 1689 C CA . LEU A 1 215 ? -4.027 -22.703 -20.312 1 96.25 215 LEU A CA 1
ATOM 1690 C C . LEU A 1 215 ? -4.715 -24.047 -20.5 1 96.25 215 LEU A C 1
ATOM 1692 O O . LEU A 1 215 ? -5.875 -24.219 -20.125 1 96.25 215 LEU A O 1
ATOM 1696 N N . LYS A 1 216 ? -4.008 -24.922 -21.078 1 95.38 216 LYS A N 1
ATOM 1697 C CA . LYS A 1 216 ? -4.461 -26.312 -21.062 1 95.38 216 LYS A CA 1
ATOM 1698 C C . LYS A 1 216 ? -4.375 -26.906 -19.672 1 95.38 216 LYS A C 1
ATOM 1700 O O . LYS A 1 216 ? -3.629 -26.422 -18.812 1 95.38 216 LYS A O 1
ATOM 1705 N N . PRO A 1 217 ? -5.09 -27.953 -19.422 1 96.31 217 PRO A N 1
ATOM 1706 C CA . PRO A 1 217 ? -5.195 -28.484 -18.062 1 96.31 217 PRO A CA 1
ATOM 1707 C C . PRO A 1 217 ? -3.832 -28.781 -17.438 1 96.31 217 PRO A C 1
ATOM 1709 O O . PRO A 1 217 ? -3.568 -28.391 -16.297 1 96.31 217 PRO A O 1
ATOM 1712 N N . LEU A 1 218 ? -2.973 -29.453 -18.141 1 95.94 218 LEU A N 1
ATOM 1713 C CA . LEU A 1 218 ? -1.666 -29.766 -17.562 1 95.94 218 LEU A CA 1
ATOM 1714 C C . LEU A 1 218 ? -0.859 -28.484 -17.328 1 95.94 218 LEU A C 1
ATOM 1716 O O . LEU A 1 218 ? -0.172 -28.359 -16.312 1 95.94 218 LEU A O 1
ATOM 1720 N N . GLN A 1 219 ? -0.912 -27.516 -18.266 1 95.12 219 GLN A N 1
ATOM 1721 C CA . GLN A 1 219 ? -0.261 -26.219 -18.094 1 95.12 219 GLN A CA 1
ATOM 1722 C C . GLN A 1 219 ? -0.778 -25.5 -16.844 1 95.12 219 GLN A C 1
ATOM 1724 O O . GLN A 1 219 ? 0.002 -24.922 -16.094 1 95.12 219 GLN A O 1
ATOM 1729 N N . ALA A 1 220 ? -2.061 -25.578 -16.672 1 97.25 220 ALA A N 1
ATOM 1730 C CA . ALA A 1 220 ? -2.715 -24.891 -15.555 1 97.25 220 ALA A CA 1
ATOM 1731 C C . ALA A 1 220 ? -2.287 -25.5 -14.219 1 97.25 220 ALA A C 1
ATOM 1733 O O . ALA A 1 220 ? -2.047 -24.781 -13.25 1 97.25 220 ALA A O 1
ATOM 1734 N N . VAL A 1 221 ? -2.205 -26.797 -14.156 1 97.38 221 VAL A N 1
ATOM 1735 C CA . VAL A 1 221 ? -1.779 -27.484 -12.953 1 97.38 221 VAL A CA 1
ATOM 1736 C C . VAL A 1 221 ? -0.357 -27.062 -12.586 1 97.38 221 VAL A C 1
ATOM 1738 O O . VAL A 1 221 ? -0.071 -26.766 -11.422 1 97.38 221 VAL A O 1
ATOM 1741 N N . GLU A 1 222 ? 0.532 -27 -13.523 1 94.69 222 GLU A N 1
ATOM 1742 C CA . GLU A 1 222 ? 1.915 -26.594 -13.281 1 94.69 222 GLU A CA 1
ATOM 1743 C C . GLU A 1 222 ? 2 -25.141 -12.852 1 94.69 222 GLU A C 1
ATOM 1745 O O . GLU A 1 222 ? 2.793 -24.781 -11.977 1 94.69 222 GLU A O 1
ATOM 1750 N N . TYR A 1 223 ? 1.221 -24.359 -13.523 1 96.19 223 TYR A N 1
ATOM 1751 C CA . TYR A 1 223 ? 1.156 -22.938 -13.164 1 96.19 223 TYR A CA 1
ATOM 1752 C C . TYR A 1 223 ? 0.752 -22.766 -11.703 1 96.19 223 TYR A C 1
ATOM 1754 O O . TYR A 1 223 ? 1.393 -22.016 -10.961 1 96.19 223 TYR A O 1
ATOM 1762 N N . LEU A 1 224 ? -0.339 -23.406 -11.297 1 97.19 224 LEU A N 1
ATOM 1763 C CA . LEU A 1 224 ? -0.859 -23.297 -9.938 1 97.19 224 LEU A CA 1
ATOM 1764 C C . LEU A 1 224 ? 0.157 -23.797 -8.922 1 97.19 224 LEU A C 1
ATOM 1766 O O . LEU A 1 224 ? 0.348 -23.188 -7.871 1 97.19 224 LEU A O 1
ATOM 1770 N N . ALA A 1 225 ? 0.784 -24.922 -9.258 1 95.19 225 ALA A N 1
ATOM 1771 C CA . ALA A 1 225 ? 1.813 -25.453 -8.375 1 95.19 225 ALA A CA 1
ATOM 1772 C C . ALA A 1 225 ? 2.953 -24.453 -8.188 1 95.19 225 ALA A C 1
ATOM 1774 O O . ALA A 1 225 ? 3.404 -24.219 -7.062 1 95.19 225 ALA A O 1
ATOM 1775 N N . GLY A 1 226 ? 3.359 -23.875 -9.312 1 93.56 226 GLY A N 1
ATOM 1776 C CA . GLY A 1 226 ? 4.434 -22.906 -9.25 1 93.56 226 GLY A CA 1
ATOM 1777 C C . GLY A 1 226 ? 4.07 -21.656 -8.453 1 93.56 226 GLY A C 1
ATOM 1778 O O . GLY A 1 226 ? 4.875 -21.172 -7.664 1 93.56 226 GLY A O 1
ATOM 1779 N N . ALA A 1 227 ? 2.889 -21.141 -8.68 1 94.44 227 ALA A N 1
ATOM 1780 C CA . ALA A 1 227 ? 2.426 -19.953 -7.988 1 94.44 227 ALA A CA 1
ATOM 1781 C C . ALA A 1 227 ? 2.371 -20.172 -6.48 1 94.44 227 ALA A C 1
ATOM 1783 O O . ALA A 1 227 ? 2.801 -19.312 -5.703 1 94.44 227 ALA A O 1
ATOM 1784 N N . LYS A 1 228 ? 1.851 -21.297 -6.086 1 94 228 LYS A N 1
ATOM 1785 C CA . LYS A 1 228 ? 1.739 -21.625 -4.668 1 94 228 LYS A CA 1
ATOM 1786 C C . LYS A 1 228 ? 3.115 -21.828 -4.043 1 94 228 LYS A C 1
ATOM 1788 O O . LYS A 1 228 ? 3.342 -21.453 -2.889 1 94 228 LYS A O 1
ATOM 1793 N N . ARG A 1 229 ? 3.992 -22.438 -4.742 1 93.06 229 ARG A N 1
ATOM 1794 C CA . ARG A 1 229 ? 5.352 -22.641 -4.25 1 93.06 229 ARG A CA 1
ATOM 1795 C C . ARG A 1 229 ? 6.051 -21.297 -4.027 1 93.06 229 ARG A C 1
ATOM 1797 O O . ARG A 1 229 ? 6.734 -21.109 -3.02 1 93.06 229 ARG A O 1
ATOM 1804 N N . LEU A 1 230 ? 5.898 -20.484 -5.016 1 93.69 230 LEU A N 1
ATOM 1805 C CA . LEU A 1 230 ? 6.539 -19.188 -4.898 1 93.69 230 LEU A CA 1
ATOM 1806 C C . LEU A 1 230 ? 6.031 -18.438 -3.666 1 93.69 230 LEU A C 1
ATOM 1808 O O . LEU A 1 230 ? 6.82 -17.844 -2.934 1 93.69 230 LEU A O 1
ATOM 1812 N N . LYS A 1 231 ? 4.773 -18.422 -3.482 1 91.94 231 LYS A N 1
ATOM 1813 C CA . LYS A 1 231 ? 4.203 -17.812 -2.289 1 91.94 231 LYS A CA 1
ATOM 1814 C C . LYS A 1 231 ? 4.809 -18.406 -1.021 1 91.94 231 LYS A C 1
ATOM 1816 O O . LYS A 1 231 ? 5.133 -17.672 -0.081 1 91.94 231 LYS A O 1
ATOM 1821 N N . HIS A 1 232 ? 4.902 -19.641 -1.026 1 91.69 232 HIS A N 1
ATOM 1822 C CA . HIS A 1 232 ? 5.504 -20.344 0.105 1 91.69 232 HIS A CA 1
ATOM 1823 C C . HIS A 1 232 ? 6.949 -19.891 0.315 1 91.69 232 HIS A C 1
ATOM 1825 O O . HIS A 1 232 ? 7.387 -19.719 1.453 1 91.69 232 HIS A O 1
ATOM 1831 N N . CYS A 1 233 ? 7.676 -19.766 -0.716 1 94.44 233 CYS A N 1
ATOM 1832 C CA . CYS A 1 233 ? 9.07 -19.344 -0.634 1 94.44 233 CYS A CA 1
ATOM 1833 C C . CYS A 1 233 ? 9.18 -17.938 -0.028 1 94.44 233 CYS A C 1
ATOM 1835 O O . CYS A 1 233 ? 10.055 -17.688 0.801 1 94.44 233 CYS A O 1
ATOM 1837 N N . PHE A 1 234 ? 8.297 -17.125 -0.369 1 93.75 234 PHE A N 1
ATOM 1838 C CA . PHE A 1 234 ? 8.32 -15.773 0.183 1 93.75 234 PHE A CA 1
ATOM 1839 C C . PHE A 1 234 ? 8.078 -15.797 1.688 1 93.75 234 PHE A C 1
ATOM 1841 O O . PHE A 1 234 ? 8.648 -14.992 2.426 1 93.75 234 PHE A O 1
ATOM 1848 N N . LYS A 1 235 ? 7.25 -16.625 2.129 1 92.88 235 LYS A N 1
ATOM 1849 C CA . LYS A 1 235 ? 7.043 -16.797 3.564 1 92.88 235 LYS A CA 1
ATOM 1850 C C . LYS A 1 235 ? 8.328 -17.25 4.254 1 92.88 235 LYS A C 1
ATOM 1852 O O . LYS A 1 235 ? 8.719 -16.688 5.281 1 92.88 235 LYS A O 1
ATOM 1857 N N . ILE A 1 236 ? 8.977 -18.188 3.693 1 93.5 236 ILE A N 1
ATOM 1858 C CA . ILE A 1 236 ? 10.203 -18.734 4.262 1 93.5 236 ILE A CA 1
ATOM 1859 C C . ILE A 1 236 ? 11.297 -17.672 4.258 1 93.5 236 ILE A C 1
ATOM 1861 O O . ILE A 1 236 ? 11.961 -17.453 5.273 1 93.5 236 ILE A O 1
ATOM 1865 N N . TRP A 1 237 ? 11.469 -17.047 3.09 1 94.94 237 TRP A N 1
ATOM 1866 C CA . TRP A 1 237 ? 12.477 -16 2.969 1 94.94 237 TRP A CA 1
ATOM 1867 C C . TRP A 1 237 ? 12.219 -14.867 3.957 1 94.94 237 TRP A C 1
ATOM 1869 O O . TRP A 1 237 ? 13.148 -14.344 4.574 1 94.94 237 TRP A O 1
ATOM 1879 N N . GLY A 1 238 ? 10.945 -14.508 4.086 1 94.19 238 GLY A N 1
ATOM 1880 C CA . GLY A 1 238 ? 10.57 -13.461 5.02 1 94.19 238 GLY A CA 1
ATOM 1881 C C . GLY A 1 238 ? 10.836 -13.828 6.465 1 94.19 238 GLY A C 1
ATOM 1882 O O . GLY A 1 238 ? 11.32 -13 7.242 1 94.19 238 GLY A O 1
ATOM 1883 N N . GLN A 1 239 ? 10.5 -14.977 6.82 1 92.81 239 GLN A N 1
ATOM 1884 C CA . GLN A 1 239 ? 10.742 -15.453 8.18 1 92.81 239 GLN A CA 1
ATOM 1885 C C . GLN A 1 239 ? 12.234 -15.445 8.508 1 92.81 239 GLN A C 1
ATOM 1887 O O . GLN A 1 239 ? 12.633 -15.047 9.602 1 92.81 239 GLN A O 1
ATOM 1892 N N . LYS A 1 240 ? 13.031 -15.859 7.602 1 92.38 240 LYS A N 1
ATOM 1893 C CA . LYS A 1 240 ? 14.477 -15.867 7.781 1 92.38 240 LYS A CA 1
ATOM 1894 C C . LYS A 1 240 ? 15.016 -14.453 7.984 1 92.38 240 LYS A C 1
ATOM 1896 O O . LYS A 1 240 ? 15.859 -14.227 8.852 1 92.38 240 LYS A O 1
ATOM 1901 N N . ARG A 1 241 ? 14.469 -13.617 7.273 1 90.5 241 ARG A N 1
ATOM 1902 C CA . ARG A 1 241 ? 14.938 -12.234 7.344 1 90.5 241 ARG A CA 1
ATOM 1903 C C . ARG A 1 241 ? 14.477 -11.562 8.633 1 90.5 241 ARG A C 1
ATOM 1905 O O . ARG A 1 241 ? 15.211 -10.773 9.227 1 90.5 241 ARG A O 1
ATOM 1912 N N . ASP A 1 242 ? 13.305 -11.773 9.008 1 86.5 242 ASP A N 1
ATOM 1913 C CA . ASP A 1 242 ? 12.789 -11.203 10.25 1 86.5 242 ASP A CA 1
ATOM 1914 C C . ASP A 1 242 ? 13.547 -11.742 11.461 1 86.5 242 ASP A C 1
ATOM 1916 O O . ASP A 1 242 ? 13.758 -11.023 12.438 1 86.5 242 ASP A O 1
ATOM 1920 N N . HIS A 1 243 ? 13.938 -12.945 11.484 1 81.38 243 HIS A N 1
ATOM 1921 C CA . HIS A 1 243 ? 14.688 -13.578 12.562 1 81.38 243 HIS A CA 1
ATOM 1922 C C . HIS A 1 243 ? 16.109 -13.016 12.648 1 81.38 243 HIS A C 1
ATOM 1924 O O . HIS A 1 243 ? 16.641 -12.828 13.742 1 81.38 243 HIS A O 1
ATOM 1930 N N . ARG A 1 244 ? 16.75 -12.883 11.578 1 72.38 244 ARG A N 1
ATOM 1931 C CA . ARG A 1 244 ? 18.094 -12.32 11.562 1 72.38 244 ARG A CA 1
ATOM 1932 C C . ARG A 1 244 ? 18.109 -10.93 12.18 1 72.38 244 ARG A C 1
ATOM 1934 O O . ARG A 1 244 ? 19.094 -10.539 12.828 1 72.38 244 ARG A O 1
ATOM 1941 N N . ARG A 1 245 ? 17.109 -10.344 12.141 1 64.19 245 ARG A N 1
ATOM 1942 C CA . ARG A 1 245 ? 17.062 -8.953 12.578 1 64.19 245 ARG A CA 1
ATOM 1943 C C . ARG A 1 245 ? 16.75 -8.859 14.07 1 64.19 245 ARG A C 1
ATOM 1945 O O . ARG A 1 245 ? 17.156 -7.906 14.734 1 64.19 245 ARG A O 1
ATOM 1952 N N . THR A 1 246 ? 16.031 -9.75 14.531 1 58.53 246 THR A N 1
ATOM 1953 C CA . THR A 1 246 ? 15.797 -9.773 15.977 1 58.53 246 THR A CA 1
ATOM 1954 C C . THR A 1 246 ? 17.031 -10.266 16.719 1 58.53 246 THR A C 1
ATOM 1956 O O . THR A 1 246 ? 17.219 -9.945 17.891 1 58.53 246 THR A O 1
ATOM 1959 N N . ASN A 1 247 ? 17.859 -11.047 16.094 1 49.91 247 ASN A N 1
ATOM 1960 C CA . ASN A 1 247 ? 19.031 -11.578 16.766 1 49.91 247 ASN A CA 1
ATOM 1961 C C . ASN A 1 247 ? 20.25 -10.68 16.562 1 49.91 247 ASN A C 1
ATOM 1963 O O . ASN A 1 247 ? 21.328 -10.953 17.109 1 49.91 247 ASN A O 1
ATOM 1967 N N . LYS A 1 248 ? 20.203 -9.742 15.758 1 44.84 248 LYS A N 1
ATOM 1968 C CA . LYS A 1 248 ? 21.359 -8.859 15.719 1 44.84 248 LYS A CA 1
ATOM 1969 C C . LYS A 1 248 ? 21.172 -7.645 16.625 1 44.84 248 LYS A C 1
ATOM 1971 O O . LYS A 1 248 ? 20.047 -7.133 16.75 1 44.84 248 LYS A O 1
ATOM 1976 N N . MET B 1 1 ? 10.422 -26.703 31.156 1 19.56 1 MET B N 1
ATOM 1977 C CA . MET B 1 1 ? 11.359 -26.031 30.25 1 19.56 1 MET B CA 1
ATOM 1978 C C . MET B 1 1 ? 10.688 -24.875 29.531 1 19.56 1 MET B C 1
ATOM 1980 O O . MET B 1 1 ? 9.867 -25.094 28.641 1 19.56 1 MET B O 1
ATOM 1984 N N . ALA B 1 2 ? 10.492 -23.703 30.203 1 23.67 2 ALA B N 1
ATOM 1985 C CA . ALA B 1 2 ? 9.656 -22.5 30.156 1 23.67 2 ALA B CA 1
ATOM 1986 C C . ALA B 1 2 ? 9.977 -21.656 28.922 1 23.67 2 ALA B C 1
ATOM 1988 O O . ALA B 1 2 ? 11.102 -21.172 28.781 1 23.67 2 ALA B O 1
ATOM 1989 N N . SER B 1 3 ? 9.664 -22 27.734 1 28.45 3 SER B N 1
ATOM 1990 C CA . SER B 1 3 ? 10.086 -21.438 26.453 1 28.45 3 SER B CA 1
ATOM 1991 C C . SER B 1 3 ? 10 -19.922 26.453 1 28.45 3 SER B C 1
ATOM 1993 O O . SER B 1 3 ? 8.969 -19.359 26.844 1 28.45 3 SER B O 1
ATOM 1995 N N . SER B 1 4 ? 11.094 -19.125 26.734 1 29.12 4 SER B N 1
ATOM 1996 C CA . SER B 1 4 ? 11.453 -17.766 27.141 1 29.12 4 SER B CA 1
ATOM 1997 C C . SER B 1 4 ? 10.734 -16.719 26.297 1 29.12 4 SER B C 1
ATOM 1999 O O . SER B 1 4 ? 10.602 -16.891 25.078 1 29.12 4 SER B O 1
ATOM 2001 N N . THR B 1 5 ? 9.758 -16.031 26.703 1 32.69 5 THR B N 1
ATOM 2002 C CA . THR B 1 5 ? 8.969 -14.82 26.469 1 32.69 5 THR B CA 1
ATOM 2003 C C . THR B 1 5 ? 9.836 -13.695 25.922 1 32.69 5 THR B C 1
ATOM 2005 O O . THR B 1 5 ? 10.609 -13.086 26.672 1 32.69 5 THR B O 1
ATOM 2008 N N . SER B 1 6 ? 10.648 -13.875 24.844 1 36.22 6 SER B N 1
ATOM 2009 C CA . SER B 1 6 ? 11.711 -13.062 24.266 1 36.22 6 SER B CA 1
ATOM 2010 C C . SER B 1 6 ? 11.438 -11.57 24.453 1 36.22 6 SER B C 1
ATOM 2012 O O . SER B 1 6 ? 10.336 -11.102 24.156 1 36.22 6 SER B O 1
ATOM 2014 N N . SER B 1 7 ? 11.859 -10.812 25.391 1 43.38 7 SER B N 1
ATOM 2015 C CA . SER B 1 7 ? 12.008 -9.453 25.906 1 43.38 7 SER B CA 1
ATOM 2016 C C . SER B 1 7 ? 12.156 -8.445 24.766 1 43.38 7 SER B C 1
ATOM 2018 O O . SER B 1 7 ? 13.242 -8.281 24.219 1 43.38 7 SER B O 1
ATOM 2020 N N . ASP B 1 8 ? 11.422 -8.398 23.625 1 51.62 8 ASP B N 1
ATOM 2021 C CA . ASP B 1 8 ? 11.633 -7.895 22.281 1 51.62 8 ASP B CA 1
ATOM 2022 C C . ASP B 1 8 ? 11.969 -6.406 22.297 1 51.62 8 ASP B C 1
ATOM 2024 O O . ASP B 1 8 ? 11.125 -5.574 22.609 1 51.62 8 ASP B O 1
ATOM 2028 N N . SER B 1 9 ? 13.164 -6.078 22.719 1 63.59 9 SER B N 1
ATOM 2029 C CA . SER B 1 9 ? 13.727 -4.742 22.562 1 63.59 9 SER B CA 1
ATOM 2030 C C . SER B 1 9 ? 13.273 -4.098 21.266 1 63.59 9 SER B C 1
ATOM 2032 O O . SER B 1 9 ? 13.164 -4.77 20.234 1 63.59 9 SER B O 1
ATOM 2034 N N . PRO B 1 10 ? 12.898 -2.812 21.453 1 74.12 10 PRO B N 1
ATOM 2035 C CA . PRO B 1 10 ? 12.453 -2.135 20.234 1 74.12 10 PRO B CA 1
ATOM 2036 C C . PRO B 1 10 ? 13.539 -2.09 19.156 1 74.12 10 PRO B C 1
ATOM 2038 O O . PRO B 1 10 ? 14.719 -1.957 19.469 1 74.12 10 PRO B O 1
ATOM 2041 N N . THR B 1 11 ? 13.211 -2.26 18.016 1 79.56 11 THR B N 1
ATOM 2042 C CA . THR B 1 11 ? 14.102 -2.119 16.859 1 79.56 11 THR B CA 1
ATOM 2043 C C . THR B 1 11 ? 14.531 -0.666 16.688 1 79.56 11 THR B C 1
ATOM 2045 O O . THR B 1 11 ? 13.938 0.238 17.281 1 79.56 11 THR B O 1
ATOM 2048 N N . GLU B 1 12 ? 15.586 -0.389 15.977 1 83.62 12 GLU B N 1
ATOM 2049 C CA . GLU B 1 12 ? 16 0.974 15.672 1 83.62 12 GLU B CA 1
ATOM 2050 C C . GLU B 1 12 ? 14.875 1.765 15.016 1 83.62 12 GLU B C 1
ATOM 2052 O O . GLU B 1 12 ? 14.688 2.945 15.312 1 83.62 12 GLU B O 1
ATOM 2057 N N . GLN B 1 13 ? 14.125 1.1 14.133 1 83.94 13 GLN B N 1
ATOM 2058 C CA . GLN B 1 13 ? 13 1.743 13.461 1 83.94 13 GLN B CA 1
ATOM 2059 C C . GLN B 1 13 ? 11.945 2.199 14.469 1 83.94 13 GLN B C 1
ATOM 2061 O O . GLN B 1 13 ? 11.422 3.309 14.367 1 83.94 13 GLN B O 1
ATOM 2066 N N . GLU B 1 14 ? 11.742 1.37 15.398 1 84.25 14 GLU B N 1
ATOM 2067 C CA . GLU B 1 14 ? 10.758 1.703 16.422 1 84.25 14 GLU B CA 1
ATOM 2068 C C . GLU B 1 14 ? 11.227 2.879 17.281 1 84.25 14 GLU B C 1
ATOM 2070 O O . GLU B 1 14 ? 10.43 3.758 17.625 1 84.25 14 GLU B O 1
ATOM 2075 N N . CYS B 1 15 ? 12.445 2.906 17.484 1 85.19 15 CYS B N 1
ATOM 2076 C CA . CYS B 1 15 ? 13.008 3.984 18.281 1 85.19 15 CYS B CA 1
ATOM 2077 C C . CYS B 1 15 ? 12.93 5.316 17.547 1 85.19 15 CYS B C 1
ATOM 2079 O O . CYS B 1 15 ? 12.539 6.328 18.125 1 85.19 15 CYS B O 1
ATOM 2081 N N . ILE B 1 16 ? 13.258 5.266 16.344 1 86.81 16 ILE B N 1
ATOM 2082 C CA . ILE B 1 16 ? 13.234 6.477 15.531 1 86.81 16 ILE B CA 1
ATOM 2083 C C . ILE B 1 16 ? 11.805 6.996 15.43 1 86.81 16 ILE B C 1
ATOM 2085 O O . ILE B 1 16 ? 11.562 8.203 15.562 1 86.81 16 ILE B O 1
ATOM 2089 N N . TYR B 1 17 ? 10.93 6.121 15.281 1 86.38 17 TYR B N 1
ATOM 2090 C CA . TYR B 1 17 ? 9.523 6.508 15.164 1 86.38 17 TYR B CA 1
ATOM 2091 C C . TYR B 1 17 ? 9.008 7.086 16.469 1 86.38 17 TYR B C 1
ATOM 2093 O O . TYR B 1 17 ? 8.312 8.102 16.469 1 86.38 17 TYR B O 1
ATOM 2101 N N . GLU B 1 18 ? 9.336 6.461 17.484 1 87.06 18 GLU B N 1
ATOM 2102 C CA . GLU B 1 18 ? 8.891 6.941 18.797 1 87.06 18 GLU B CA 1
ATOM 2103 C C . GLU B 1 18 ? 9.438 8.336 19.078 1 87.06 18 GLU B C 1
ATOM 2105 O O . GLU B 1 18 ? 8.719 9.195 19.594 1 87.06 18 GLU B O 1
ATOM 2110 N N . THR B 1 19 ? 10.688 8.453 18.812 1 89.31 19 THR B N 1
ATOM 2111 C CA . THR B 1 19 ? 11.297 9.766 18.984 1 89.31 19 THR B CA 1
ATOM 2112 C C . THR B 1 19 ? 10.594 10.812 18.125 1 89.31 19 THR B C 1
ATOM 2114 O O . THR B 1 19 ? 10.344 11.93 18.578 1 89.31 19 THR B O 1
ATOM 2117 N N . TRP B 1 20 ? 10.305 10.438 16.969 1 89.88 20 TRP B N 1
ATOM 2118 C CA . TRP B 1 20 ? 9.602 11.312 16.047 1 89.88 20 TRP B CA 1
ATOM 2119 C C . TRP B 1 20 ? 8.211 11.656 16.562 1 89.88 20 TRP B C 1
ATOM 2121 O O . TRP B 1 20 ? 7.785 12.812 16.5 1 89.88 20 TRP B O 1
ATOM 2131 N N . MET B 1 21 ? 7.555 10.781 17.156 1 88.12 21 MET B N 1
ATOM 2132 C CA . MET B 1 21 ? 6.203 11 17.656 1 88.12 21 MET B CA 1
ATOM 2133 C C . MET B 1 21 ? 6.219 11.945 18.859 1 88.12 21 MET B C 1
ATOM 2135 O O . MET B 1 21 ? 5.34 12.805 19 1 88.12 21 MET B O 1
ATOM 2139 N N . ILE B 1 22 ? 7.191 11.758 19.641 1 90.75 22 ILE B N 1
ATOM 2140 C CA . ILE B 1 22 ? 7.348 12.648 20.797 1 90.75 22 ILE B CA 1
ATOM 2141 C C . ILE B 1 22 ? 7.598 14.07 20.297 1 90.75 22 ILE B C 1
ATOM 2143 O O . ILE B 1 22 ? 6.98 15.023 20.797 1 90.75 22 ILE B O 1
ATOM 2147 N N . LEU B 1 23 ? 8.469 14.164 19.344 1 92.75 23 LEU B N 1
ATOM 2148 C CA . LEU B 1 23 ? 8.773 15.461 18.766 1 92.75 23 LEU B CA 1
ATOM 2149 C C . LEU B 1 23 ? 7.527 16.094 18.141 1 92.75 23 LEU B C 1
ATOM 2151 O O . LEU B 1 23 ? 7.305 17.297 18.281 1 92.75 23 LEU B O 1
ATOM 2155 N N . GLN B 1 24 ? 6.691 15.312 17.469 1 91.38 24 GLN B N 1
ATOM 2156 C CA . GLN B 1 24 ? 5.465 15.805 16.859 1 91.38 24 GLN B CA 1
ATOM 2157 C C . GLN B 1 24 ? 4.512 16.391 17.891 1 91.38 24 GLN B C 1
ATOM 2159 O O . GLN B 1 24 ? 3.902 17.438 17.672 1 91.38 24 GLN B O 1
ATOM 2164 N N . ARG B 1 25 ? 4.445 15.781 18.953 1 90.19 25 ARG B N 1
ATOM 2165 C CA . ARG B 1 25 ? 3.553 16.25 20.016 1 90.19 25 ARG B CA 1
ATOM 2166 C C . ARG B 1 25 ? 4.027 17.578 20.578 1 90.19 25 ARG B C 1
ATOM 2168 O O . ARG B 1 25 ? 3.221 18.484 20.812 1 90.19 25 ARG B O 1
ATOM 2175 N N . LYS B 1 26 ? 5.277 17.656 20.797 1 94.69 26 LYS B N 1
ATOM 2176 C CA . LYS B 1 26 ? 5.852 18.906 21.297 1 94.69 26 LYS B CA 1
ATOM 2177 C C . LYS B 1 26 ? 5.656 20.031 20.297 1 94.69 26 LYS B C 1
ATOM 2179 O O . LYS B 1 26 ? 5.34 21.156 20.672 1 94.69 26 LYS B O 1
ATOM 2184 N N . GLU B 1 27 ? 5.836 19.719 19.047 1 95.81 27 GLU B N 1
ATOM 2185 C CA . GLU B 1 27 ? 5.754 20.719 18 1 95.81 27 GLU B CA 1
ATOM 2186 C C . GLU B 1 27 ? 4.324 21.219 17.828 1 95.81 27 GLU B C 1
ATOM 2188 O O . GLU B 1 27 ? 4.102 22.391 17.516 1 95.81 27 GLU B O 1
ATOM 2193 N N . VAL B 1 28 ? 3.357 20.375 18.016 1 94.38 28 VAL B N 1
ATOM 2194 C CA . VAL B 1 28 ? 1.965 20.797 17.922 1 94.38 28 VAL B CA 1
ATOM 2195 C C . VAL B 1 28 ? 1.692 21.922 18.922 1 94.38 28 VAL B C 1
ATOM 2197 O O . VAL B 1 28 ? 1.127 22.953 18.578 1 94.38 28 VAL B O 1
ATOM 2200 N N . ILE B 1 29 ? 2.121 21.734 20.094 1 94.81 29 ILE B N 1
ATOM 2201 C CA . ILE B 1 29 ? 1.904 22.703 21.156 1 94.81 29 ILE B CA 1
ATOM 2202 C C . ILE B 1 29 ? 2.633 24 20.812 1 94.81 29 ILE B C 1
ATOM 2204 O O . ILE B 1 29 ? 2.059 25.094 20.922 1 94.81 29 ILE B O 1
ATOM 2208 N N . GLU B 1 30 ? 3.859 23.844 20.406 1 97 30 GLU B N 1
ATOM 2209 C CA . GLU B 1 30 ? 4.672 25 20.062 1 97 30 GLU B CA 1
ATOM 2210 C C . GLU B 1 30 ? 4.047 25.797 18.922 1 97 30 GLU B C 1
ATOM 2212 O O . GLU B 1 30 ? 4.008 27.031 18.953 1 97 30 GLU B O 1
ATOM 2217 N N . LEU B 1 31 ? 3.559 25.156 17.922 1 97.25 31 LEU B N 1
ATOM 2218 C CA . LEU B 1 31 ? 2.957 25.781 16.766 1 97.25 31 LEU B CA 1
ATOM 2219 C C . LEU B 1 31 ? 1.645 26.469 17.125 1 97.25 31 LEU B C 1
ATOM 2221 O O . LEU B 1 31 ? 1.399 27.609 16.719 1 97.25 31 LEU B O 1
ATOM 2225 N N . GLU B 1 32 ? 0.896 25.859 17.922 1 94.69 32 GLU B N 1
ATOM 2226 C CA . GLU B 1 32 ? -0.381 26.438 18.328 1 94.69 32 GLU B CA 1
ATOM 2227 C C . GLU B 1 32 ? -0.176 27.672 19.188 1 94.69 32 GLU B C 1
ATOM 2229 O O . GLU B 1 32 ? -0.894 28.672 19.047 1 94.69 32 GLU B O 1
ATOM 2234 N N . GLN B 1 33 ? 0.761 27.531 20.078 1 96.56 33 GLN B N 1
ATOM 2235 C CA . GLN B 1 33 ? 1.085 28.672 20.922 1 96.56 33 GLN B CA 1
ATOM 2236 C C . GLN B 1 33 ? 1.601 29.844 20.078 1 96.56 33 GLN B C 1
ATOM 2238 O O . GLN B 1 33 ? 1.246 31 20.312 1 96.56 33 GLN B O 1
ATOM 2243 N N . ALA B 1 34 ? 2.434 29.531 19.125 1 96.94 34 ALA B N 1
ATOM 2244 C CA . ALA B 1 34 ? 2.969 30.562 18.234 1 96.94 34 ALA B CA 1
ATOM 2245 C C . ALA B 1 34 ? 1.854 31.234 17.438 1 96.94 34 ALA B C 1
ATOM 2247 O O . ALA B 1 34 ? 1.867 32.438 17.234 1 96.94 34 ALA B O 1
ATOM 2248 N N . ALA B 1 35 ? 0.925 30.484 16.969 1 94.5 35 ALA B N 1
ATOM 2249 C CA . ALA B 1 35 ? -0.207 31.016 16.219 1 94.5 35 ALA B CA 1
ATOM 2250 C C . ALA B 1 35 ? -1.037 31.969 17.078 1 94.5 35 ALA B C 1
ATOM 2252 O O . ALA B 1 35 ? -1.418 33.031 16.625 1 94.5 35 ALA B O 1
ATOM 2253 N N . LEU B 1 36 ? -1.277 31.531 18.266 1 93.88 36 LEU B N 1
ATOM 2254 C CA . LEU B 1 36 ? -2.049 32.344 19.203 1 93.88 36 LEU B CA 1
ATOM 2255 C C . LEU B 1 36 ? -1.323 33.656 19.516 1 93.88 36 LEU B C 1
ATOM 2257 O O . LEU B 1 36 ? -1.94 34.719 19.547 1 93.88 36 LEU B O 1
ATOM 2261 N N . GLN B 1 37 ? -0.099 33.562 19.719 1 96 37 GLN B N 1
ATOM 2262 C CA . GLN B 1 37 ? 0.706 34.75 20.016 1 96 37 GLN B CA 1
ATOM 2263 C C . GLN B 1 37 ? 0.765 35.688 18.828 1 96 37 GLN B C 1
ATOM 2265 O O . GLN B 1 37 ? 0.765 36.906 19 1 96 37 GLN B O 1
ATOM 2270 N N . ALA B 1 38 ? 0.869 35.125 17.688 1 94.31 38 ALA B N 1
ATOM 2271 C CA . ALA B 1 38 ? 0.908 35.938 16.469 1 94.31 38 ALA B CA 1
ATOM 2272 C C . ALA B 1 38 ? -0.404 36.688 16.281 1 94.31 38 ALA B C 1
ATOM 2274 O O . ALA B 1 38 ? -0.402 37.875 15.883 1 94.31 38 ALA B O 1
ATOM 2275 N N . LYS B 1 39 ? -1.458 36.031 16.531 1 90.19 39 LYS B N 1
ATOM 2276 C CA . LYS B 1 39 ? -2.771 36.656 16.406 1 90.19 39 LYS B CA 1
ATOM 2277 C C . LYS B 1 39 ? -2.938 37.812 17.406 1 90.19 39 LYS B C 1
ATOM 2279 O O . LYS B 1 39 ? -3.648 38.781 17.141 1 90.19 39 LYS B O 1
ATOM 2284 N N . ASN B 1 40 ? -2.225 37.719 18.484 1 92.88 40 ASN B N 1
ATOM 2285 C CA . ASN B 1 40 ? -2.291 38.719 19.516 1 92.88 40 ASN B CA 1
ATOM 2286 C C . ASN B 1 40 ? -1.178 39.75 19.359 1 92.88 40 ASN B C 1
ATOM 2288 O O . ASN B 1 40 ? -0.967 40.594 20.234 1 92.88 40 ASN B O 1
ATOM 2292 N N . GLY B 1 41 ? -0.443 39.656 18.328 1 92.25 41 GLY B N 1
ATOM 2293 C CA . GLY B 1 41 ? 0.589 40.656 18.031 1 92.25 41 GLY B CA 1
ATOM 2294 C C . GLY B 1 41 ? 1.862 40.438 18.828 1 92.25 41 GLY B C 1
ATOM 2295 O O . GLY B 1 41 ? 2.734 41.312 18.844 1 92.25 41 GLY B O 1
ATOM 2296 N N . LEU B 1 42 ? 1.984 39.344 19.422 1 93.81 42 LEU B N 1
ATOM 2297 C CA . LEU B 1 42 ? 3.109 39.094 20.328 1 93.81 42 LEU B CA 1
ATOM 2298 C C . LEU B 1 42 ? 4.234 38.375 19.594 1 93.81 42 LEU B C 1
ATOM 2300 O O . LEU B 1 42 ? 5.348 38.281 20.125 1 93.81 42 LEU B O 1
ATOM 2304 N N . LYS B 1 43 ? 3.922 37.875 18.484 1 92.62 43 LYS B N 1
ATOM 2305 C CA . LYS B 1 43 ? 4.918 37.188 17.672 1 92.62 43 LYS B CA 1
ATOM 2306 C C . LYS B 1 43 ? 4.926 37.719 16.234 1 92.62 43 LYS B C 1
ATOM 2308 O O . LYS B 1 43 ? 3.867 37.906 15.633 1 92.62 43 LYS B O 1
ATOM 2313 N N . ASN B 1 44 ? 6.105 38 15.75 1 92.75 44 ASN B N 1
ATOM 2314 C CA . ASN B 1 44 ? 6.207 38.594 14.422 1 92.75 44 ASN B CA 1
ATOM 2315 C C . ASN B 1 44 ? 6.441 37.531 13.352 1 92.75 44 ASN B C 1
ATOM 2317 O O . ASN B 1 44 ? 6.57 36.344 13.664 1 92.75 44 ASN B O 1
ATOM 2321 N N . GLU B 1 45 ? 6.488 37.906 12.141 1 93.5 45 GLU B N 1
ATOM 2322 C CA . GLU B 1 45 ? 6.566 37 10.977 1 93.5 45 GLU B CA 1
ATOM 2323 C C . GLU B 1 45 ? 7.906 36.281 10.922 1 93.5 45 GLU B C 1
ATOM 2325 O O . GLU B 1 45 ? 7.973 35.125 10.492 1 93.5 45 GLU B O 1
ATOM 2330 N N . ASN B 1 46 ? 8.906 36.938 11.359 1 95.75 46 ASN B N 1
ATOM 2331 C CA . ASN B 1 46 ? 10.227 36.344 11.352 1 95.75 46 ASN B CA 1
ATOM 2332 C C . ASN B 1 46 ? 10.305 35.156 12.336 1 95.75 46 ASN B C 1
ATOM 2334 O O . ASN B 1 46 ? 10.914 34.125 12.031 1 95.75 46 ASN B O 1
ATOM 2338 N N . GLU B 1 47 ? 9.695 35.344 13.43 1 96.81 47 GLU B N 1
ATOM 2339 C CA . GLU B 1 47 ? 9.672 34.281 14.438 1 96.81 47 GLU B CA 1
ATOM 2340 C C . GLU B 1 47 ? 8.867 33.094 13.961 1 96.81 47 GLU B C 1
ATOM 2342 O O . GLU B 1 47 ? 9.25 31.938 14.203 1 96.81 47 GLU B O 1
ATOM 2347 N N . LEU B 1 48 ? 7.832 33.406 13.328 1 97.75 48 LEU B N 1
ATOM 2348 C CA . LEU B 1 48 ? 7.012 32.312 12.781 1 97.75 48 LEU B CA 1
ATOM 2349 C C . LEU B 1 48 ? 7.773 31.562 11.703 1 97.75 48 LEU B C 1
ATOM 2351 O O . LEU B 1 48 ? 7.738 30.328 11.664 1 97.75 48 LEU B O 1
ATOM 2355 N N . THR B 1 49 ? 8.508 32.25 10.883 1 97.56 49 THR B N 1
ATOM 2356 C CA . THR B 1 49 ? 9.281 31.641 9.812 1 97.56 49 THR B CA 1
ATOM 2357 C C . THR B 1 49 ? 10.367 30.734 10.383 1 97.56 49 THR B C 1
ATOM 2359 O O . THR B 1 49 ? 10.609 29.641 9.859 1 97.56 49 THR B O 1
ATOM 2362 N N . GLN B 1 50 ? 10.93 31.188 11.422 1 97.62 50 GLN B N 1
ATOM 2363 C CA . GLN B 1 50 ? 11.961 30.375 12.062 1 97.62 50 GLN B CA 1
ATOM 2364 C C . GLN B 1 50 ? 11.375 29.078 12.609 1 97.62 50 GLN B C 1
ATOM 2366 O O . GLN B 1 50 ? 11.992 28.016 12.508 1 97.62 50 GLN B O 1
ATOM 2371 N N . LEU B 1 51 ? 10.242 29.188 13.203 1 97.94 51 LEU B N 1
ATOM 2372 C CA . LEU B 1 51 ? 9.562 28.016 13.742 1 97.94 51 LEU B CA 1
ATOM 2373 C C . LEU B 1 51 ? 9.195 27.031 12.633 1 97.94 51 LEU B C 1
ATOM 2375 O O . LEU B 1 51 ? 9.344 25.812 12.789 1 97.94 51 LEU B O 1
ATOM 2379 N N . ILE B 1 52 ? 8.742 27.594 11.508 1 98.38 52 ILE B N 1
ATOM 2380 C CA . ILE B 1 52 ? 8.391 26.766 10.352 1 98.38 52 ILE B CA 1
ATOM 2381 C C . ILE B 1 52 ? 9.633 26.047 9.836 1 98.38 52 ILE B C 1
ATOM 2383 O O . ILE B 1 52 ? 9.594 24.828 9.617 1 98.38 52 ILE B O 1
ATOM 2387 N N . GLU B 1 53 ? 10.703 26.766 9.695 1 98 53 GLU B N 1
ATOM 2388 C CA . GLU B 1 53 ? 11.945 26.188 9.195 1 98 53 GLU B CA 1
ATOM 2389 C C . GLU B 1 53 ? 12.453 25.094 10.125 1 98 53 GLU B C 1
ATOM 2391 O O . GLU B 1 53 ? 12.93 24.047 9.664 1 98 53 GLU B O 1
ATOM 2396 N N . LYS B 1 54 ? 12.352 25.344 11.359 1 97.81 54 LYS B N 1
ATOM 2397 C CA . LYS B 1 54 ? 12.742 24.344 12.344 1 97.81 54 LYS B CA 1
ATOM 2398 C C . LYS B 1 54 ? 11.898 23.078 12.211 1 97.81 54 LYS B C 1
ATOM 2400 O O . LYS B 1 54 ? 12.43 21.969 12.242 1 97.81 54 LYS B O 1
ATOM 2405 N N . THR B 1 55 ? 10.641 23.219 12.117 1 97.5 55 THR B N 1
ATOM 2406 C CA . THR B 1 55 ? 9.711 22.109 12 1 97.5 55 THR B CA 1
ATOM 2407 C C . THR B 1 55 ? 9.984 21.312 10.727 1 97.5 55 THR B C 1
ATOM 2409 O O . THR B 1 55 ? 10 20.078 10.75 1 97.5 55 THR B O 1
ATOM 2412 N N . VAL B 1 56 ? 10.219 22.016 9.625 1 97.75 56 VAL B N 1
ATOM 2413 C CA . VAL B 1 56 ? 10.5 21.391 8.336 1 97.75 56 VAL B CA 1
ATOM 2414 C C . VAL B 1 56 ? 11.828 20.641 8.406 1 97.75 56 VAL B C 1
ATOM 2416 O O . VAL B 1 56 ? 11.945 19.531 7.883 1 97.75 56 VAL B O 1
ATOM 2419 N N . GLN B 1 57 ? 12.758 21.219 9.078 1 97.56 57 GLN B N 1
ATOM 2420 C CA . GLN B 1 57 ? 14.055 20.562 9.234 1 97.56 57 GLN B CA 1
ATOM 2421 C C . GLN B 1 57 ? 13.945 19.281 10.062 1 97.56 57 GLN B C 1
ATOM 2423 O O . GLN B 1 57 ? 14.609 18.297 9.766 1 97.56 57 GLN B O 1
ATOM 2428 N N . ASN B 1 58 ? 13.172 19.359 11.062 1 96.19 58 ASN B N 1
ATOM 2429 C CA . ASN B 1 58 ? 12.938 18.156 11.859 1 96.19 58 ASN B CA 1
ATOM 2430 C C . ASN B 1 58 ? 12.336 17.031 11.016 1 96.19 58 ASN B C 1
ATOM 2432 O O . ASN B 1 58 ? 12.711 15.867 11.172 1 96.19 58 ASN B O 1
ATOM 2436 N N . PHE B 1 59 ? 11.477 17.375 10.18 1 95.5 59 PHE B N 1
ATOM 2437 C CA . PHE B 1 59 ? 10.883 16.375 9.305 1 95.5 59 PHE B CA 1
ATOM 2438 C C . PHE B 1 59 ? 11.914 15.844 8.312 1 95.5 59 PHE B C 1
ATOM 2440 O O . PHE B 1 59 ? 11.938 14.648 8.016 1 95.5 59 PHE B O 1
ATOM 2447 N N . GLN B 1 60 ? 12.703 16.703 7.844 1 96.56 60 GLN B N 1
ATOM 2448 C CA . GLN B 1 60 ? 13.781 16.297 6.945 1 96.56 60 GLN B CA 1
ATOM 2449 C C . GLN B 1 60 ? 14.727 15.32 7.629 1 96.56 60 GLN B C 1
ATOM 2451 O O . GLN B 1 60 ? 15.148 14.328 7.02 1 96.56 60 GLN B O 1
ATOM 2456 N N . ASP B 1 61 ? 15.008 15.578 8.789 1 96 61 ASP B N 1
ATOM 2457 C CA . ASP B 1 61 ? 15.883 14.688 9.547 1 96 61 ASP B CA 1
ATOM 2458 C C . ASP B 1 61 ? 15.242 13.312 9.711 1 96 61 ASP B C 1
ATOM 2460 O O . ASP B 1 61 ? 15.922 12.289 9.602 1 96 61 ASP B O 1
ATOM 2464 N N . TYR B 1 62 ? 13.992 13.297 10.031 1 94.88 62 TYR B N 1
ATOM 2465 C CA . TYR B 1 62 ? 13.266 12.039 10.141 1 94.88 62 TYR B CA 1
ATOM 2466 C C . TYR B 1 62 ? 13.312 11.273 8.82 1 94.88 62 TYR B C 1
ATOM 2468 O O . TYR B 1 62 ? 13.562 10.062 8.805 1 94.88 62 TYR B O 1
ATOM 2476 N N . ALA B 1 63 ? 13.055 11.984 7.695 1 94.88 63 ALA B N 1
ATOM 2477 C CA . ALA B 1 63 ? 13.078 11.367 6.371 1 94.88 63 ALA B CA 1
ATOM 2478 C C . ALA B 1 63 ? 14.461 10.805 6.051 1 94.88 63 ALA B C 1
ATOM 2480 O O . ALA B 1 63 ? 14.578 9.734 5.457 1 94.88 63 ALA B O 1
ATOM 2481 N N . ASN B 1 64 ? 15.484 11.539 6.473 1 95.81 64 ASN B N 1
ATOM 2482 C CA . ASN B 1 64 ? 16.844 11.078 6.25 1 95.81 64 ASN B CA 1
ATOM 2483 C C . ASN B 1 64 ? 17.141 9.789 7.016 1 95.81 64 ASN B C 1
ATOM 2485 O O . ASN B 1 64 ? 17.75 8.867 6.48 1 95.81 64 ASN B O 1
ATOM 2489 N N . ASN B 1 65 ? 16.703 9.797 8.242 1 94.38 65 ASN B N 1
ATOM 2490 C CA . ASN B 1 65 ? 16.891 8.594 9.055 1 94.38 65 ASN B CA 1
ATOM 2491 C C . ASN B 1 65 ? 16.141 7.402 8.461 1 94.38 65 ASN B C 1
ATOM 2493 O O . ASN B 1 65 ? 16.656 6.281 8.469 1 94.38 65 ASN B O 1
ATOM 2497 N N . ARG B 1 66 ? 14.984 7.637 7.996 1 93.38 66 ARG B N 1
ATOM 2498 C CA . ARG B 1 66 ? 14.195 6.582 7.367 1 93.38 66 ARG B CA 1
ATOM 2499 C C . ARG B 1 66 ? 14.898 6.039 6.125 1 93.38 66 ARG B C 1
ATOM 2501 O O . ARG B 1 66 ? 14.883 4.832 5.875 1 93.38 66 ARG B O 1
ATOM 2508 N N . SER B 1 67 ? 15.445 6.992 5.383 1 94.06 67 SER B N 1
ATOM 2509 C CA . SER B 1 67 ? 16.172 6.598 4.176 1 94.06 67 SER B CA 1
ATOM 2510 C C . SER B 1 67 ? 17.375 5.723 4.516 1 94.06 67 SER B C 1
ATOM 2512 O O . SER B 1 67 ? 17.641 4.742 3.822 1 94.06 67 SER B O 1
ATOM 2514 N N . ARG B 1 68 ? 18.031 6.082 5.531 1 94.44 68 ARG B N 1
ATOM 2515 C CA . ARG B 1 68 ? 19.156 5.289 5.992 1 94.44 68 ARG B CA 1
ATOM 2516 C C . ARG B 1 68 ? 18.719 3.891 6.41 1 94.44 68 ARG B C 1
ATOM 2518 O O . ARG B 1 68 ? 19.344 2.896 6.039 1 94.44 68 ARG B O 1
ATOM 2525 N N . LEU B 1 69 ? 17.672 3.789 7.148 1 93.06 69 LEU B N 1
ATOM 2526 C CA . LEU B 1 69 ? 17.156 2.506 7.609 1 93.06 69 LEU B CA 1
ATOM 2527 C C . LEU B 1 69 ? 16.688 1.652 6.434 1 93.06 69 LEU B C 1
ATOM 2529 O O . LEU B 1 69 ? 16.875 0.432 6.441 1 93.06 69 LEU B O 1
ATOM 2533 N N . ALA B 1 70 ? 16.094 2.326 5.449 1 94.44 70 ALA B N 1
ATOM 2534 C CA . ALA B 1 70 ? 15.578 1.626 4.277 1 94.44 70 ALA B CA 1
ATOM 2535 C C . ALA B 1 70 ? 16.703 0.927 3.514 1 94.44 70 ALA B C 1
ATOM 2537 O O . ALA B 1 70 ? 16.5 -0.143 2.936 1 94.44 70 ALA B O 1
ATOM 2538 N N . ARG B 1 71 ? 17.828 1.509 3.545 1 92.88 71 ARG B N 1
ATOM 2539 C CA . ARG B 1 71 ? 18.969 0.914 2.846 1 92.88 71 ARG B CA 1
ATOM 2540 C C . ARG B 1 71 ? 19.422 -0.373 3.531 1 92.88 71 ARG B C 1
ATOM 2542 O O . ARG B 1 71 ? 19.938 -1.282 2.877 1 92.88 71 ARG B O 1
ATOM 2549 N N . MET B 1 72 ? 19.172 -0.384 4.785 1 90.62 72 MET B N 1
ATOM 2550 C CA . MET B 1 72 ? 19.531 -1.583 5.535 1 90.62 72 MET B CA 1
ATOM 2551 C C . MET B 1 72 ? 18.453 -2.645 5.422 1 90.62 72 MET B C 1
ATOM 2553 O O . MET B 1 72 ? 18.734 -3.82 5.195 1 90.62 72 MET B O 1
ATOM 2557 N N . ASN B 1 73 ? 17.281 -2.248 5.613 1 91.38 73 ASN B N 1
ATOM 2558 C CA . ASN B 1 73 ? 16.109 -3.107 5.523 1 91.38 73 ASN B CA 1
ATOM 2559 C C . ASN B 1 73 ? 14.844 -2.299 5.266 1 91.38 73 ASN B C 1
ATOM 2561 O O . ASN B 1 73 ? 14.297 -1.682 6.184 1 91.38 73 ASN B O 1
ATOM 2565 N N . VAL B 1 74 ? 14.305 -2.484 4.129 1 94.81 74 VAL B N 1
ATOM 2566 C CA . VAL B 1 74 ? 13.242 -1.572 3.707 1 94.81 74 VAL B CA 1
ATOM 2567 C C . VAL B 1 74 ? 11.883 -2.164 4.062 1 94.81 74 VAL B C 1
ATOM 2569 O O . VAL B 1 74 ? 10.922 -1.428 4.297 1 94.81 74 VAL B O 1
ATOM 2572 N N . SER B 1 75 ? 11.766 -3.5 4.199 1 93.81 75 SER B N 1
ATOM 2573 C CA . SER B 1 75 ? 10.492 -4.199 4.23 1 93.81 75 SER B CA 1
ATOM 2574 C C . SER B 1 75 ? 9.648 -3.766 5.426 1 93.81 75 SER B C 1
ATOM 2576 O O . SER B 1 75 ? 8.469 -3.443 5.277 1 93.81 75 SER B O 1
ATOM 2578 N N . PRO B 1 76 ? 10.242 -3.561 6.59 1 91.75 76 PRO B N 1
ATOM 2579 C CA . PRO B 1 76 ? 9.438 -3.188 7.758 1 91.75 76 PRO B CA 1
ATOM 2580 C C . PRO B 1 76 ? 8.867 -1.772 7.652 1 91.75 76 PRO B C 1
ATOM 2582 O O . PRO B 1 76 ? 7.906 -1.438 8.344 1 91.75 76 PRO B O 1
ATOM 2585 N N . LEU B 1 77 ? 9.43 -0.979 6.781 1 93.88 77 LEU B N 1
ATOM 2586 C CA . LEU B 1 77 ? 8.984 0.406 6.676 1 93.88 77 LEU B CA 1
ATOM 2587 C C . LEU B 1 77 ? 7.664 0.496 5.922 1 93.88 77 LEU B C 1
ATOM 2589 O O . LEU B 1 77 ? 6.938 1.481 6.051 1 93.88 77 LEU B O 1
ATOM 2593 N N . PHE B 1 78 ? 7.32 -0.582 5.191 1 93.44 78 PHE B N 1
ATOM 2594 C CA . PHE B 1 78 ? 6.09 -0.591 4.406 1 93.44 78 PHE B CA 1
ATOM 2595 C C . PHE B 1 78 ? 4.898 -0.985 5.273 1 93.44 78 PHE B C 1
ATOM 2597 O O . PHE B 1 78 ? 3.748 -0.75 4.902 1 93.44 78 PHE B O 1
ATOM 2604 N N . ALA B 1 79 ? 5.133 -1.565 6.34 1 90.56 79 ALA B N 1
ATOM 2605 C CA . ALA B 1 79 ? 4.117 -1.901 7.336 1 90.56 79 ALA B CA 1
ATOM 2606 C C . ALA B 1 79 ? 4.707 -1.895 8.742 1 90.56 79 ALA B C 1
ATOM 2608 O O . ALA B 1 79 ? 4.855 -2.949 9.367 1 90.56 79 ALA B O 1
ATOM 2609 N N . PRO B 1 80 ? 4.93 -0.739 9.211 1 89.88 80 PRO B N 1
ATOM 2610 C CA . PRO B 1 80 ? 5.621 -0.652 10.5 1 89.88 80 PRO B CA 1
ATOM 2611 C C . PRO B 1 80 ? 4.785 -1.195 11.656 1 89.88 80 PRO B C 1
ATOM 2613 O O . PRO B 1 80 ? 3.572 -0.982 11.703 1 89.88 80 PRO B O 1
ATOM 2616 N N . THR B 1 81 ? 5.438 -1.817 12.562 1 85.62 81 THR B N 1
ATOM 2617 C CA . THR B 1 81 ? 4.77 -2.391 13.727 1 85.62 81 THR B CA 1
ATOM 2618 C C . THR B 1 81 ? 4.418 -1.304 14.734 1 85.62 81 THR B C 1
ATOM 2620 O O . THR B 1 81 ? 3.576 -1.511 15.617 1 85.62 81 THR B O 1
ATOM 2623 N N . SER B 1 82 ? 5.055 -0.161 14.594 1 88.19 82 SER B N 1
ATOM 2624 C CA . SER B 1 82 ? 4.793 0.963 15.484 1 88.19 82 SER B CA 1
ATOM 2625 C C . SER B 1 82 ? 3.484 1.66 15.133 1 88.19 82 SER B C 1
ATOM 2627 O O . SER B 1 82 ? 2.951 2.432 15.938 1 88.19 82 SER B O 1
ATOM 2629 N N . CYS B 1 83 ? 2.965 1.388 13.977 1 91.44 83 CYS B N 1
ATOM 2630 C CA . CYS B 1 83 ? 1.704 1.972 13.531 1 91.44 83 CYS B CA 1
ATOM 2631 C C . CYS B 1 83 ? 0.536 1.037 13.828 1 91.44 83 CYS B C 1
ATOM 2633 O O . CYS B 1 83 ? 0.705 -0.183 13.859 1 91.44 83 CYS B O 1
ATOM 2635 N N . THR B 1 84 ? -0.577 1.626 14.07 1 93 84 THR B N 1
ATOM 2636 C CA . THR B 1 84 ? -1.796 0.837 14.219 1 93 84 THR B CA 1
ATOM 2637 C C . THR B 1 84 ? -2.256 0.304 12.859 1 93 84 THR B C 1
ATOM 2639 O O . THR B 1 84 ? -1.765 0.738 11.82 1 93 84 THR B O 1
ATOM 2642 N N . SER B 1 85 ? -3.205 -0.623 12.953 1 93.06 85 SER B N 1
ATOM 2643 C CA . SER B 1 85 ? -3.77 -1.154 11.719 1 93.06 85 SER B CA 1
ATOM 2644 C C . SER B 1 85 ? -4.426 -0.054 10.891 1 93.06 85 SER B C 1
ATOM 2646 O O . SER B 1 85 ? -4.316 -0.044 9.664 1 93.06 85 SER B O 1
ATOM 2648 N N . LEU B 1 86 ? -5.07 0.85 11.586 1 94.5 86 LEU B N 1
ATOM 2649 C CA . LEU B 1 86 ? -5.719 1.969 10.906 1 94.5 86 LEU B CA 1
ATOM 2650 C C . LEU B 1 86 ? -4.691 2.834 10.188 1 94.5 86 LEU B C 1
ATOM 2652 O O . LEU B 1 86 ? -4.855 3.145 9.008 1 94.5 86 LEU B O 1
ATOM 2656 N N . GLU B 1 87 ? -3.643 3.158 10.852 1 94.19 87 GLU B N 1
ATOM 2657 C CA . GLU B 1 87 ? -2.59 3.975 10.25 1 94.19 87 GLU B CA 1
ATOM 2658 C C . GLU B 1 87 ? -1.979 3.285 9.039 1 94.19 87 GLU B C 1
ATOM 2660 O O . GLU B 1 87 ? -1.834 3.898 7.977 1 94.19 87 GLU B O 1
ATOM 2665 N N . ASN B 1 88 ? -1.709 2.061 9.164 1 94 88 ASN B N 1
ATOM 2666 C CA . ASN B 1 88 ? -1.086 1.292 8.094 1 94 88 ASN B CA 1
ATOM 2667 C C . ASN B 1 88 ? -1.993 1.201 6.871 1 94 88 ASN B C 1
ATOM 2669 O O . ASN B 1 88 ? -1.512 1.169 5.734 1 94 88 ASN B O 1
ATOM 2673 N N . SER B 1 89 ? -3.264 1.197 7.094 1 94 89 SER B N 1
ATOM 2674 C CA . SER B 1 89 ? -4.215 0.978 6.008 1 94 89 SER B CA 1
ATOM 2675 C C . SER B 1 89 ? -4.316 2.203 5.105 1 94 89 SER B C 1
ATOM 2677 O O . SER B 1 89 ? -4.809 2.109 3.979 1 94 89 SER B O 1
ATOM 2679 N N . ILE B 1 90 ? -3.807 3.35 5.559 1 95 90 ILE B N 1
ATOM 2680 C CA . ILE B 1 90 ? -3.996 4.562 4.77 1 95 90 ILE B CA 1
ATOM 2681 C C . ILE B 1 90 ? -2.643 5.078 4.285 1 95 90 ILE B C 1
ATOM 2683 O O . ILE B 1 90 ? -2.541 6.203 3.791 1 95 90 ILE B O 1
ATOM 2687 N N . LEU B 1 91 ? -1.61 4.25 4.383 1 94.69 91 LEU B N 1
ATOM 2688 C CA . LEU B 1 91 ? -0.284 4.656 3.932 1 94.69 91 LEU B CA 1
ATOM 2689 C C . LEU B 1 91 ? -0.156 4.516 2.418 1 94.69 91 LEU B C 1
ATOM 2691 O O . LEU B 1 91 ? -0.729 3.598 1.827 1 94.69 91 LEU B O 1
ATOM 2695 N N . TRP B 1 92 ? 0.501 5.422 1.846 1 96.5 92 TRP B N 1
ATOM 2696 C CA . TRP B 1 92 ? 1.017 5.363 0.481 1 96.5 92 TRP B CA 1
ATOM 2697 C C . TRP B 1 92 ? 2.541 5.332 0.477 1 96.5 92 TRP B C 1
ATOM 2699 O O . TRP B 1 92 ? 3.191 6.301 0.873 1 96.5 92 TRP B O 1
ATOM 2709 N N . ILE B 1 93 ? 3.184 4.227 0.045 1 96.5 93 ILE B N 1
ATOM 2710 C CA . ILE B 1 93 ? 4.625 3.992 0.033 1 96.5 93 ILE B CA 1
ATOM 2711 C C . ILE B 1 93 ? 5.227 4.422 1.368 1 96.5 93 ILE B C 1
ATOM 2713 O O . ILE B 1 93 ? 6.059 5.332 1.418 1 96.5 93 ILE B O 1
ATOM 2717 N N . ALA B 1 94 ? 4.773 3.84 2.449 1 94.31 94 ALA B N 1
ATOM 2718 C CA . ALA B 1 94 ? 5.324 3.922 3.801 1 94.31 94 ALA B CA 1
ATOM 2719 C C . ALA B 1 94 ? 5.047 5.285 4.426 1 94.31 94 ALA B C 1
ATOM 2721 O O . ALA B 1 94 ? 5.668 5.656 5.426 1 94.31 94 ALA B O 1
ATOM 2722 N N . GLY B 1 95 ? 4.18 6.121 3.875 1 94.38 95 GLY B N 1
ATOM 2723 C CA . GLY B 1 95 ? 3.809 7.414 4.434 1 94.38 95 GLY B CA 1
ATOM 2724 C C . GLY B 1 95 ? 2.537 7.98 3.83 1 94.38 95 GLY B C 1
ATOM 2725 O O . GLY B 1 95 ? 1.811 7.277 3.125 1 94.38 95 GLY B O 1
ATOM 2726 N N . CYS B 1 96 ? 2.291 9.258 4.176 1 94.81 96 CYS B N 1
ATOM 2727 C CA . CYS B 1 96 ? 1.105 9.891 3.611 1 94.81 96 CYS B CA 1
ATOM 2728 C C . CYS B 1 96 ? 1.303 10.203 2.133 1 94.81 96 CYS B C 1
ATOM 2730 O O . CYS B 1 96 ? 2.436 10.336 1.668 1 94.81 96 CYS B O 1
ATOM 2732 N N . ARG B 1 97 ? 0.286 10.234 1.456 1 96.38 97 ARG B N 1
ATOM 2733 C CA . ARG B 1 97 ? 0.326 10.633 0.053 1 96.38 97 ARG B CA 1
ATOM 2734 C C . ARG B 1 97 ? 0.585 12.133 -0.083 1 96.38 97 ARG B C 1
ATOM 2736 O O . ARG B 1 97 ? -0.094 12.945 0.547 1 96.38 97 ARG B O 1
ATOM 2743 N N . PRO B 1 98 ? 1.508 12.547 -0.919 1 97.06 98 PRO B N 1
ATOM 2744 C CA . PRO B 1 98 ? 1.843 13.961 -1.05 1 97.06 98 PRO B CA 1
ATOM 2745 C C . PRO B 1 98 ? 0.642 14.82 -1.447 1 97.06 98 PRO B C 1
ATOM 2747 O O . PRO B 1 98 ? 0.475 15.93 -0.937 1 97.06 98 PRO B O 1
ATOM 2750 N N . SER B 1 99 ? -0.165 14.328 -2.244 1 96.56 99 SER B N 1
ATOM 2751 C CA . SER B 1 99 ? -1.346 15.078 -2.66 1 96.56 99 SER B CA 1
ATOM 2752 C C . SER B 1 99 ? -2.279 15.336 -1.483 1 96.56 99 SER B C 1
ATOM 2754 O O . SER B 1 99 ? -3.045 16.312 -1.491 1 96.56 99 SER B O 1
ATOM 2756 N N . SER B 1 100 ? -2.223 14.484 -0.482 1 96.5 100 SER B N 1
ATOM 2757 C CA . SER B 1 100 ? -3.037 14.688 0.711 1 96.5 100 SER B CA 1
ATOM 2758 C C . SER B 1 100 ? -2.598 15.93 1.473 1 96.5 100 SER B C 1
ATOM 2760 O O . SER B 1 100 ? -3.412 16.594 2.125 1 96.5 100 SER B O 1
ATOM 2762 N N . LEU B 1 101 ? -1.325 16.234 1.383 1 96.5 101 LEU B N 1
ATOM 2763 C CA . LEU B 1 101 ? -0.833 17.453 2.014 1 96.5 101 LEU B CA 1
ATOM 2764 C C . LEU B 1 101 ? -1.486 18.688 1.396 1 96.5 101 LEU B C 1
ATOM 2766 O O . LEU B 1 101 ? -1.838 19.625 2.107 1 96.5 101 LEU B O 1
ATOM 2770 N N . ILE B 1 102 ? -1.673 18.656 0.14 1 96.38 102 ILE B N 1
ATOM 2771 C CA . ILE B 1 102 ? -2.285 19.766 -0.592 1 96.38 102 ILE B CA 1
ATOM 2772 C C . ILE B 1 102 ? -3.777 19.828 -0.275 1 96.38 102 ILE B C 1
ATOM 2774 O O . ILE B 1 102 ? -4.309 20.906 0.02 1 96.38 102 ILE B O 1
ATOM 2778 N N . ARG B 1 103 ? -4.371 18.688 -0.275 1 93.38 103 ARG B N 1
ATOM 2779 C CA . ARG B 1 103 ? -5.793 18.609 0.026 1 93.38 103 ARG B CA 1
ATOM 2780 C C . ARG B 1 103 ? -6.09 19.125 1.43 1 93.38 103 ARG B C 1
ATOM 2782 O O . ARG B 1 103 ? -7.137 19.734 1.664 1 93.38 103 ARG B O 1
ATOM 2789 N N . PHE B 1 104 ? -5.266 18.859 2.25 1 94.56 104 PHE B N 1
ATOM 2790 C CA . PHE B 1 104 ? -5.465 19.281 3.633 1 94.56 104 PHE B CA 1
ATOM 2791 C C . PHE B 1 104 ? -5.512 20.797 3.736 1 94.56 104 PHE B C 1
ATOM 2793 O O . PHE B 1 104 ? -6.27 21.344 4.539 1 94.56 104 PHE B O 1
ATOM 2800 N N . ALA B 1 105 ? -4.695 21.453 2.953 1 91.81 105 ALA B N 1
ATOM 2801 C CA . ALA B 1 105 ? -4.723 22.922 2.938 1 91.81 105 ALA B CA 1
ATOM 2802 C C . ALA B 1 105 ? -6.105 23.438 2.551 1 91.81 105 ALA B C 1
ATOM 2804 O O . ALA B 1 105 ? -6.625 24.359 3.176 1 91.81 105 ALA B O 1
ATOM 2805 N N . TYR B 1 106 ? -6.711 22.781 1.637 1 87.69 106 TYR B N 1
ATOM 2806 C CA . TYR B 1 106 ? -8.055 23.156 1.213 1 87.69 106 TYR B CA 1
ATOM 2807 C C . TYR B 1 106 ? -9.078 22.828 2.291 1 87.69 106 TYR B C 1
ATOM 2809 O O . TYR B 1 106 ? -10.016 23.609 2.521 1 87.69 106 TYR B O 1
ATOM 2817 N N . ALA B 1 107 ? -8.883 21.75 2.869 1 88.75 107 ALA B N 1
ATOM 2818 C CA . ALA B 1 107 ? -9.805 21.312 3.912 1 88.75 107 ALA B CA 1
ATOM 2819 C C . ALA B 1 107 ? -9.805 22.297 5.082 1 88.75 107 ALA B C 1
ATOM 2821 O O . ALA B 1 107 ? -10.867 22.641 5.613 1 88.75 107 ALA B O 1
ATOM 2822 N N . LEU B 1 108 ? -8.695 22.703 5.445 1 87.88 108 LEU B N 1
ATOM 2823 C CA . LEU B 1 108 ? -8.578 23.641 6.559 1 87.88 108 LEU B CA 1
ATOM 2824 C C . LEU B 1 108 ? -9.234 24.969 6.215 1 87.88 108 LEU B C 1
ATOM 2826 O O . LEU B 1 108 ? -9.891 25.578 7.062 1 87.88 108 LEU B O 1
ATOM 2830 N N . CYS B 1 109 ? -9.031 25.406 4.996 1 84.94 109 CYS B N 1
ATOM 2831 C CA . CYS B 1 109 ? -9.688 26.609 4.523 1 84.94 109 CYS B CA 1
ATOM 2832 C C . CYS B 1 109 ? -11.203 26.484 4.625 1 84.94 109 CYS B C 1
ATOM 2834 O O . CYS B 1 109 ? -11.875 27.375 5.148 1 84.94 109 CYS B O 1
ATOM 2836 N N . GLY B 1 110 ? -11.711 25.375 4.152 1 82.81 110 GLY B N 1
ATOM 2837 C CA . GLY B 1 110 ? -13.141 25.125 4.203 1 82.81 110 GLY B CA 1
ATOM 2838 C C . GLY B 1 110 ? -13.688 25.047 5.613 1 82.81 110 GLY B C 1
ATOM 2839 O O . GLY B 1 110 ? -14.781 25.547 5.895 1 82.81 110 GLY B O 1
ATOM 2840 N N . MET B 1 111 ? -12.992 24.5 6.449 1 83.5 111 MET B N 1
ATOM 2841 C CA . MET B 1 111 ? -13.398 24.359 7.84 1 83.5 111 MET B CA 1
ATOM 2842 C C . MET B 1 111 ? -13.508 25.719 8.523 1 83.5 111 MET B C 1
ATOM 2844 O O . MET B 1 111 ? -14.43 25.938 9.312 1 83.5 111 MET B O 1
ATOM 2848 N N . GLU B 1 112 ? -12.57 26.516 8.266 1 83.31 112 GLU B N 1
ATOM 2849 C CA . GLU B 1 112 ? -12.586 27.844 8.844 1 83.31 112 GLU B CA 1
ATOM 2850 C C . GLU B 1 112 ? -13.805 28.641 8.359 1 83.31 112 GLU B C 1
ATOM 2852 O O . GLU B 1 112 ? -14.438 29.344 9.148 1 83.31 112 GLU B O 1
ATOM 2857 N N . ILE B 1 113 ? -14.094 28.453 7.148 1 80.19 113 ILE B N 1
ATOM 2858 C CA . ILE B 1 113 ? -15.234 29.141 6.559 1 80.19 113 ILE B CA 1
ATOM 2859 C C . ILE B 1 113 ? -16.531 28.609 7.168 1 80.19 113 ILE B C 1
ATOM 2861 O O . ILE B 1 113 ? -17.406 29.375 7.555 1 80.19 113 ILE B O 1
ATOM 2865 N N . GLU B 1 114 ? -16.594 27.359 7.359 1 79.69 114 GLU B N 1
ATOM 2866 C CA . GLU B 1 114 ? -17.797 26.719 7.887 1 79.69 114 GLU B CA 1
ATOM 2867 C C . GLU B 1 114 ? -18.016 27.078 9.352 1 79.69 114 GLU B C 1
ATOM 2869 O O . GLU B 1 114 ? -19.156 27.266 9.789 1 79.69 114 GLU B O 1
ATOM 2874 N N . SER B 1 115 ? -17 27.172 10.055 1 80.25 115 SER B N 1
ATOM 2875 C CA . SER B 1 115 ? -17.109 27.484 11.477 1 80.25 115 SER B CA 1
ATOM 2876 C C . SER B 1 115 ? -17.531 28.938 11.703 1 80.25 115 SER B C 1
ATOM 2878 O O . SER B 1 115 ? -18.047 29.266 12.766 1 80.25 115 SER B O 1
ATOM 2880 N N . HIS B 1 116 ? -17.312 29.734 10.672 1 82.44 116 HIS B N 1
ATOM 2881 C CA . HIS B 1 116 ? -17.656 31.156 10.766 1 82.44 116 HIS B CA 1
ATOM 2882 C C . HIS B 1 116 ? -18.469 31.594 9.555 1 82.44 116 HIS B C 1
ATOM 2884 O O . HIS B 1 116 ? -18.203 32.656 8.961 1 82.44 116 HIS B O 1
ATOM 2890 N N . LEU B 1 117 ? -19.375 30.719 9.18 1 80.81 117 LEU B N 1
ATOM 2891 C CA . LEU B 1 117 ? -20.109 30.891 7.93 1 80.81 117 LEU B CA 1
ATOM 2892 C C . LEU B 1 117 ? -20.828 32.219 7.898 1 80.81 117 LEU B C 1
ATOM 2894 O O . LEU B 1 117 ? -20.781 32.938 6.891 1 80.81 117 LEU B O 1
ATOM 2898 N N . THR B 1 118 ? -21.469 32.5 8.984 1 83.31 118 THR B N 1
ATOM 2899 C CA . THR B 1 118 ? -22.219 33.75 9.047 1 83.31 118 THR B CA 1
ATOM 2900 C C . THR B 1 118 ? -21.297 34.938 8.844 1 83.31 118 THR B C 1
ATOM 2902 O O . THR B 1 118 ? -21.594 35.812 8.031 1 83.31 118 THR B O 1
ATOM 2905 N N . GLU B 1 119 ? -20.266 34.875 9.555 1 83.12 119 GLU B N 1
ATOM 2906 C CA . GLU B 1 119 ? -19.297 35.938 9.43 1 83.12 119 GLU B CA 1
ATOM 2907 C C . GLU B 1 119 ? -18.719 36 8.016 1 83.12 119 GLU B C 1
ATOM 2909 O O . GLU B 1 119 ? -18.547 37.094 7.453 1 83.12 119 GLU B O 1
ATOM 2914 N N . PHE B 1 120 ? -18.562 34.969 7.496 1 80.69 120 PHE B N 1
ATOM 2915 C CA . PHE B 1 120 ? -17.984 34.875 6.16 1 80.69 120 PHE B CA 1
ATOM 2916 C C . PHE B 1 120 ? -18.953 35.438 5.121 1 80.69 120 PHE B C 1
ATOM 2918 O O . PHE B 1 120 ? -18.531 36.188 4.223 1 80.69 120 PHE B O 1
ATOM 2925 N N . LEU B 1 121 ? -20.109 35.094 5.273 1 84.25 121 LEU B N 1
ATOM 2926 C CA . LEU B 1 121 ? -21.125 35.562 4.336 1 84.25 121 LEU B CA 1
ATOM 2927 C C . LEU B 1 121 ? -21.328 37.062 4.465 1 84.25 121 LEU B C 1
ATOM 2929 O O . LEU B 1 121 ? -21.781 37.719 3.523 1 84.25 121 LEU B O 1
ATOM 2933 N N . GLN B 1 122 ? -20.984 37.594 5.582 1 87.69 122 GLN B N 1
ATOM 2934 C CA . GLN B 1 122 ? -21.062 39.031 5.805 1 87.69 122 GLN B CA 1
ATOM 2935 C C . GLN B 1 122 ? -19.812 39.75 5.293 1 87.69 122 GLN B C 1
ATOM 2937 O O . GLN B 1 122 ? -19.703 40.969 5.383 1 87.69 122 GLN B O 1
ATOM 2942 N N . GLY B 1 123 ? -18.938 38.906 4.805 1 74.81 123 GLY B N 1
ATOM 2943 C CA . GLY B 1 123 ? -17.734 39.469 4.215 1 74.81 123 GLY B CA 1
ATOM 2944 C C . GLY B 1 123 ? -16.609 39.688 5.223 1 74.81 123 GLY B C 1
ATOM 2945 O O . GLY B 1 123 ? -15.648 40.406 4.945 1 74.81 123 GLY B O 1
ATOM 2946 N N . LYS B 1 124 ? -16.812 39.031 6.43 1 78.31 124 LYS B N 1
ATOM 2947 C CA . LYS B 1 124 ? -15.812 39.219 7.477 1 78.31 124 LYS B CA 1
ATOM 2948 C C . LYS B 1 124 ? -14.703 38.156 7.344 1 78.31 124 LYS B C 1
ATOM 2950 O O . LYS B 1 124 ? -14.906 37.094 6.766 1 78.31 124 LYS B O 1
ATOM 2955 N N . LYS B 1 125 ? -13.594 38.594 7.883 1 75.31 125 LYS B N 1
ATOM 2956 C CA . LYS B 1 125 ? -12.477 37.625 7.926 1 75.31 125 LYS B CA 1
ATOM 2957 C C . LYS B 1 125 ? -12.695 36.594 9.008 1 75.31 125 LYS B C 1
ATOM 2959 O O . LYS B 1 125 ? -12.977 36.906 10.164 1 75.31 125 LYS B O 1
ATOM 2964 N N . VAL B 1 126 ? -12.703 35.312 8.719 1 73.62 126 VAL B N 1
ATOM 2965 C CA . VAL B 1 126 ? -13.109 34.281 9.672 1 73.62 126 VAL B CA 1
ATOM 2966 C C . VAL B 1 126 ? -11.891 33.438 10.078 1 73.62 126 VAL B C 1
ATOM 2968 O O . VAL B 1 126 ? -11.961 32.656 11.023 1 73.62 126 VAL B O 1
ATOM 2971 N N . GLY B 1 127 ? -10.672 33.688 9.414 1 74.44 127 GLY B N 1
ATOM 2972 C CA . GLY B 1 127 ? -9.453 32.969 9.727 1 74.44 127 GLY B CA 1
ATOM 2973 C C . GLY B 1 127 ? -8.328 33.25 8.742 1 74.44 127 GLY B C 1
ATOM 2974 O O . GLY B 1 127 ? -8.547 33.812 7.684 1 74.44 127 GLY B O 1
ATOM 2975 N N . VAL B 1 128 ? -7.273 32.719 9.141 1 77.38 128 VAL B N 1
ATOM 2976 C CA . VAL B 1 128 ? -6.098 33.062 8.352 1 77.38 128 VAL B CA 1
ATOM 2977 C C . VAL B 1 128 ? -6.043 32.188 7.098 1 77.38 128 VAL B C 1
ATOM 2979 O O . VAL B 1 128 ? -5.664 32.656 6.023 1 77.38 128 VAL B O 1
ATOM 2982 N N . LEU B 1 129 ? -6.586 31.016 7.23 1 78.06 129 LEU B N 1
ATOM 2983 C CA . LEU B 1 129 ? -6.516 30.094 6.102 1 78.06 129 LEU B CA 1
ATOM 2984 C C . LEU B 1 129 ? -7.645 30.359 5.109 1 78.06 129 LEU B C 1
ATOM 2986 O O . LEU B 1 129 ? -7.523 30.047 3.926 1 78.06 129 LEU B O 1
ATOM 2990 N N . SER B 1 130 ? -8.672 30.906 5.551 1 77.69 130 SER B N 1
ATOM 2991 C CA . SER B 1 130 ? -9.789 31.25 4.68 1 77.69 130 SER B CA 1
ATOM 2992 C C . SER B 1 130 ? -9.438 32.406 3.752 1 77.69 130 SER B C 1
ATOM 2994 O O . SER B 1 130 ? -10.156 32.688 2.793 1 77.69 130 SER B O 1
ATOM 2996 N N . GLU B 1 131 ? -8.336 32.938 3.951 1 79.38 131 GLU B N 1
ATOM 2997 C CA . GLU B 1 131 ? -7.941 34.125 3.219 1 79.38 131 GLU B CA 1
ATOM 2998 C C . GLU B 1 131 ? -6.926 33.781 2.127 1 79.38 131 GLU B C 1
ATOM 3000 O O . GLU B 1 131 ? -6.137 34.656 1.727 1 79.38 131 GLU B O 1
ATOM 3005 N N . LEU B 1 132 ? -6.969 32.625 1.735 1 85.62 132 LEU B N 1
ATOM 3006 C CA . LEU B 1 132 ? -6.07 32.312 0.631 1 85.62 132 LEU B CA 1
ATOM 3007 C C . LEU B 1 132 ? -6.383 33.188 -0.585 1 85.62 132 LEU B C 1
ATOM 3009 O O . LEU B 1 132 ? -7.535 33.25 -1.026 1 85.62 132 LEU B O 1
ATOM 3013 N N . THR B 1 133 ? -5.387 33.875 -1.043 1 88 133 THR B N 1
ATOM 3014 C CA . THR B 1 133 ? -5.555 34.719 -2.217 1 88 133 THR B CA 1
ATOM 3015 C C . THR B 1 133 ? -5.684 33.875 -3.48 1 88 133 THR B C 1
ATOM 3017 O O . THR B 1 133 ? -5.344 32.688 -3.479 1 88 133 THR B O 1
ATOM 3020 N N . ASN B 1 134 ? -6.195 34.469 -4.496 1 88.69 134 ASN B N 1
ATOM 3021 C CA . ASN B 1 134 ? -6.273 33.781 -5.793 1 88.69 134 ASN B CA 1
ATOM 3022 C C . ASN B 1 134 ? -4.902 33.312 -6.262 1 88.69 134 ASN B C 1
ATOM 3024 O O . ASN B 1 134 ? -4.781 32.25 -6.863 1 88.69 134 ASN B O 1
ATOM 3028 N N . LYS B 1 135 ? -3.951 34.156 -5.977 1 92.75 135 LYS B N 1
ATOM 3029 C CA . LYS B 1 135 ? -2.588 33.781 -6.344 1 92.75 135 LYS B CA 1
ATOM 3030 C C . LYS B 1 135 ? -2.15 32.5 -5.621 1 92.75 135 LYS B C 1
ATOM 3032 O O . LYS B 1 135 ? -1.591 31.594 -6.238 1 92.75 135 LYS B O 1
ATOM 3037 N N . GLN B 1 136 ? -2.4 32.438 -4.336 1 94.06 136 GLN B N 1
ATOM 3038 C CA . GLN B 1 136 ? -2.072 31.234 -3.553 1 94.06 136 GLN B CA 1
ATOM 3039 C C . GLN B 1 136 ? -2.838 30.016 -4.055 1 94.06 136 GLN B C 1
ATOM 3041 O O . GLN B 1 136 ? -2.268 28.938 -4.195 1 94.06 136 GLN B O 1
ATOM 3046 N N . MET B 1 137 ? -4.07 30.188 -4.438 1 90.12 137 MET B N 1
ATOM 3047 C CA . MET B 1 137 ? -4.902 29.094 -4.914 1 90.12 137 MET B CA 1
ATOM 3048 C C . MET B 1 137 ? -4.391 28.562 -6.246 1 90.12 137 MET B C 1
ATOM 3050 O O . MET B 1 137 ? -4.367 27.344 -6.473 1 90.12 137 MET B O 1
ATOM 3054 N N . ASN B 1 138 ? -3.986 29.469 -7.078 1 93.31 138 ASN B N 1
ATOM 3055 C CA . ASN B 1 138 ? -3.418 29.062 -8.359 1 93.31 138 ASN B CA 1
ATOM 3056 C C . ASN B 1 138 ? -2.113 28.281 -8.18 1 93.31 138 ASN B C 1
ATOM 3058 O O . ASN B 1 138 ? -1.848 27.328 -8.898 1 93.31 138 ASN B O 1
ATOM 3062 N N . MET B 1 139 ? -1.345 28.719 -7.215 1 94.81 139 MET B N 1
ATOM 3063 C CA . MET B 1 139 ? -0.089 28.031 -6.922 1 94.81 139 MET B CA 1
ATOM 3064 C C . MET B 1 139 ? -0.348 26.641 -6.355 1 94.81 139 MET B C 1
ATOM 3066 O O . MET B 1 139 ? 0.365 25.703 -6.684 1 94.81 139 MET B O 1
ATOM 3070 N N . ILE B 1 140 ? -1.336 26.547 -5.555 1 94.19 140 ILE B N 1
ATOM 3071 C CA . ILE B 1 140 ? -1.711 25.25 -4.98 1 94.19 140 ILE B CA 1
ATOM 3072 C C . ILE B 1 140 ? -2.17 24.312 -6.086 1 94.19 140 ILE B C 1
ATOM 3074 O O . ILE B 1 140 ? -1.784 23.141 -6.113 1 94.19 140 ILE B O 1
ATOM 3078 N N . ASP B 1 141 ? -2.928 24.828 -7.012 1 93.25 141 ASP B N 1
ATOM 3079 C CA . ASP B 1 141 ? -3.428 24.016 -8.117 1 93.25 141 ASP B CA 1
ATOM 3080 C C . ASP B 1 141 ? -2.279 23.516 -8.992 1 93.25 141 ASP B C 1
ATOM 3082 O O . ASP B 1 141 ? -2.285 22.359 -9.422 1 93.25 141 ASP B O 1
ATOM 3086 N N . ALA B 1 142 ? -1.373 24.375 -9.227 1 95.81 142 ALA B N 1
ATOM 3087 C CA . ALA B 1 142 ? -0.207 23.984 -10.016 1 95.81 142 ALA B CA 1
ATOM 3088 C C . ALA B 1 142 ? 0.618 22.922 -9.297 1 95.81 142 ALA B C 1
ATOM 3090 O O . ALA B 1 142 ? 1.084 21.969 -9.914 1 95.81 142 ALA B O 1
ATOM 3091 N N . LEU B 1 143 ? 0.801 23.109 -8.016 1 97.38 143 LEU B N 1
ATOM 3092 C CA . LEU B 1 143 ? 1.528 22.141 -7.199 1 97.38 143 LEU B CA 1
ATOM 3093 C C . LEU B 1 143 ? 0.814 20.781 -7.191 1 97.38 143 LEU B C 1
ATOM 3095 O O . LEU B 1 143 ? 1.459 19.734 -7.246 1 97.38 143 LEU B O 1
ATOM 3099 N N . GLN B 1 144 ? -0.476 20.828 -7.133 1 95.88 144 GLN B N 1
ATOM 3100 C CA . GLN B 1 144 ? -1.29 19.609 -7.105 1 95.88 144 GLN B CA 1
ATOM 3101 C C . GLN B 1 144 ? -1.095 18.781 -8.375 1 95.88 144 GLN B C 1
ATOM 3103 O O . GLN B 1 144 ? -0.883 17.578 -8.312 1 95.88 144 GLN B O 1
ATOM 3108 N N . ALA B 1 145 ? -1.134 19.438 -9.523 1 96 145 ALA B N 1
ATOM 3109 C CA . ALA B 1 145 ? -0.973 18.75 -10.805 1 96 145 ALA B CA 1
ATOM 3110 C C . ALA B 1 145 ? 0.407 18.109 -10.906 1 96 145 ALA B C 1
ATOM 3112 O O . ALA B 1 145 ? 0.53 16.953 -11.32 1 96 145 ALA B O 1
ATOM 3113 N N . LYS B 1 146 ? 1.362 18.875 -10.523 1 97.44 146 LYS B N 1
ATOM 3114 C CA . LYS B 1 146 ? 2.732 18.375 -10.562 1 97.44 146 LYS B CA 1
ATOM 3115 C C . LYS B 1 146 ? 2.91 17.188 -9.609 1 97.44 146 LYS B C 1
ATOM 3117 O O . LYS B 1 146 ? 3.518 16.188 -9.969 1 97.44 146 LYS B O 1
ATOM 3122 N N . THR B 1 147 ? 2.389 17.281 -8.422 1 97.62 147 THR B N 1
ATOM 3123 C CA . THR B 1 147 ? 2.531 16.25 -7.395 1 97.62 147 THR B CA 1
ATOM 3124 C C . THR B 1 147 ? 1.822 14.969 -7.805 1 97.62 147 THR B C 1
ATOM 3126 O O . THR B 1 147 ? 2.357 13.875 -7.621 1 97.62 147 THR B O 1
ATOM 3129 N N . ILE B 1 148 ? 0.688 15.086 -8.391 1 96 148 ILE B N 1
ATOM 3130 C CA . ILE B 1 148 ? -0.079 13.922 -8.82 1 96 148 ILE B CA 1
ATOM 3131 C C . ILE B 1 148 ? 0.693 13.156 -9.891 1 96 148 ILE B C 1
ATOM 3133 O O . ILE B 1 148 ? 0.74 11.93 -9.875 1 96 148 ILE B O 1
ATOM 3137 N N . ARG B 1 149 ? 1.312 13.852 -10.773 1 96.75 149 ARG B N 1
ATOM 3138 C CA . ARG B 1 149 ? 2.109 13.227 -11.82 1 96.75 149 ARG B CA 1
ATOM 3139 C C . ARG B 1 149 ? 3.279 12.445 -11.227 1 96.75 149 ARG B C 1
ATOM 3141 O O . ARG B 1 149 ? 3.529 11.305 -11.609 1 96.75 149 ARG B O 1
ATOM 3148 N N . GLU B 1 150 ? 3.963 13.07 -10.32 1 97.94 150 GLU B N 1
ATOM 3149 C CA . GLU B 1 150 ? 5.105 12.414 -9.688 1 97.94 150 GLU B CA 1
ATOM 3150 C C . GLU B 1 150 ? 4.664 11.227 -8.836 1 97.94 150 GLU B C 1
ATOM 3152 O O . GLU B 1 150 ? 5.34 10.195 -8.805 1 97.94 150 GLU B O 1
ATOM 3157 N N . GLU B 1 151 ? 3.502 11.336 -8.188 1 97.5 151 GLU B N 1
ATOM 3158 C CA . GLU B 1 151 ? 2.926 10.227 -7.434 1 97.5 151 GLU B CA 1
ATOM 3159 C C . GLU B 1 151 ? 2.627 9.031 -8.344 1 97.5 151 GLU B C 1
ATOM 3161 O O . GLU B 1 151 ? 2.893 7.887 -7.98 1 97.5 151 GLU B O 1
ATOM 3166 N N . THR B 1 152 ? 2.057 9.383 -9.445 1 95.25 152 THR B N 1
ATOM 3167 C CA . THR B 1 152 ? 1.708 8.336 -10.406 1 95.25 152 THR B CA 1
ATOM 3168 C C . THR B 1 152 ? 2.959 7.609 -10.891 1 95.25 152 THR B C 1
ATOM 3170 O O . THR B 1 152 ? 2.961 6.379 -11.016 1 95.25 152 THR B O 1
ATOM 3173 N N . ASN B 1 153 ? 3.949 8.359 -11.125 1 97.12 153 ASN B N 1
ATOM 3174 C CA . ASN B 1 153 ? 5.215 7.766 -11.547 1 97.12 153 ASN B CA 1
ATOM 3175 C C . ASN B 1 153 ? 5.781 6.836 -10.477 1 97.12 153 ASN B C 1
ATOM 3177 O O . ASN B 1 153 ? 6.227 5.73 -10.789 1 97.12 153 ASN B O 1
ATOM 3181 N N . LEU B 1 154 ? 5.785 7.227 -9.281 1 97.69 154 LEU B N 1
ATOM 3182 C CA . LEU B 1 154 ? 6.328 6.426 -8.195 1 97.69 154 LEU B CA 1
ATOM 3183 C C . LEU B 1 154 ? 5.469 5.188 -7.945 1 97.69 154 LEU B C 1
ATOM 3185 O O . LEU B 1 154 ? 5.992 4.105 -7.676 1 97.69 154 LEU B O 1
ATOM 3189 N N . SER B 1 155 ? 4.145 5.375 -8.078 1 96.06 155 SER B N 1
ATOM 3190 C CA . SER B 1 155 ? 3.244 4.238 -7.953 1 96.06 155 SER B CA 1
ATOM 3191 C C . SER B 1 155 ? 3.502 3.201 -9.039 1 96.06 155 SER B C 1
ATOM 3193 O O . SER B 1 155 ? 3.428 1.996 -8.789 1 96.06 155 SER B O 1
ATOM 3195 N N . SER B 1 156 ? 3.797 3.699 -10.18 1 94.88 156 SER B N 1
ATOM 3196 C CA . SER B 1 156 ? 4.109 2.807 -11.297 1 94.88 156 SER B CA 1
ATOM 3197 C C . SER B 1 156 ? 5.414 2.053 -11.047 1 94.88 156 SER B C 1
ATOM 3199 O O . SER B 1 156 ? 5.52 0.869 -11.375 1 94.88 156 SER B O 1
ATOM 3201 N N . LYS B 1 157 ? 6.383 2.715 -10.523 1 96.62 157 LYS B N 1
ATOM 3202 C CA . LYS B 1 157 ? 7.645 2.064 -10.188 1 96.62 157 LYS B CA 1
ATOM 3203 C C . LYS B 1 157 ? 7.445 0.971 -9.141 1 96.62 157 LYS B C 1
ATOM 3205 O O . LYS B 1 157 ? 8 -0.122 -9.266 1 96.62 157 LYS B O 1
ATOM 3210 N N . LEU B 1 158 ? 6.656 1.287 -8.164 1 96.31 158 LEU B N 1
ATOM 3211 C CA . LEU B 1 158 ? 6.367 0.289 -7.137 1 96.31 158 LEU B CA 1
ATOM 3212 C C . LEU B 1 158 ? 5.633 -0.906 -7.734 1 96.31 158 LEU B C 1
ATOM 3214 O O . LEU B 1 158 ? 5.938 -2.055 -7.406 1 96.31 158 LEU B O 1
ATOM 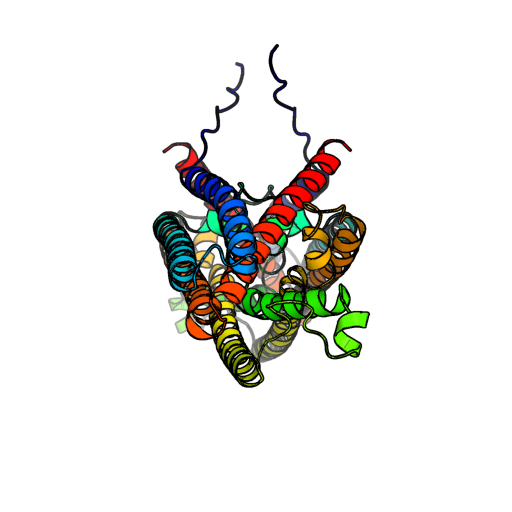3218 N N . ALA B 1 159 ? 4.672 -0.638 -8.594 1 94.25 159 ALA B N 1
ATOM 3219 C CA . ALA B 1 159 ? 3.922 -1.696 -9.266 1 94.25 159 ALA B CA 1
ATOM 3220 C C . ALA B 1 159 ? 4.855 -2.635 -10.023 1 94.25 159 ALA B C 1
ATOM 3222 O O . ALA B 1 159 ? 4.703 -3.857 -9.961 1 94.25 159 ALA B O 1
ATOM 3223 N N . SER B 1 160 ? 5.82 -2.037 -10.664 1 94.69 160 SER B N 1
ATOM 3224 C CA . SER B 1 160 ? 6.785 -2.832 -11.414 1 94.69 160 SER B CA 1
ATOM 3225 C C . SER B 1 160 ? 7.594 -3.74 -10.492 1 94.69 160 SER B C 1
ATOM 3227 O O . SER B 1 160 ? 7.848 -4.898 -10.82 1 94.69 160 SER B O 1
ATOM 3229 N N . LEU B 1 161 ? 7.988 -3.234 -9.422 1 94.88 161 LEU B N 1
ATOM 3230 C CA . LEU B 1 161 ? 8.75 -4.023 -8.461 1 94.88 161 LEU B CA 1
ATOM 3231 C C . LEU B 1 161 ? 7.898 -5.145 -7.883 1 94.88 161 LEU B C 1
ATOM 3233 O O . LEU B 1 161 ? 8.391 -6.25 -7.652 1 94.88 161 LEU B O 1
ATOM 3237 N N . GLN B 1 162 ? 6.645 -4.863 -7.664 1 92.81 162 GLN B N 1
ATOM 3238 C CA . GLN B 1 162 ? 5.715 -5.871 -7.168 1 92.81 162 GLN B CA 1
ATOM 3239 C C . GLN B 1 162 ? 5.496 -6.973 -8.195 1 92.81 162 GLN B C 1
ATOM 3241 O O . GLN B 1 162 ? 5.262 -8.133 -7.836 1 92.81 162 GLN B O 1
ATOM 3246 N N . GLU B 1 163 ? 5.578 -6.656 -9.406 1 91.31 163 GLU B N 1
ATOM 3247 C CA . GLU B 1 163 ? 5.434 -7.637 -10.477 1 91.31 163 GLU B CA 1
ATOM 3248 C C . GLU B 1 163 ? 6.715 -8.453 -10.656 1 91.31 163 GLU B C 1
ATOM 3250 O O . GLU B 1 163 ? 6.664 -9.625 -11.031 1 91.31 163 GLU B O 1
ATOM 3255 N N . ASP B 1 164 ? 7.797 -7.867 -10.359 1 92.88 164 ASP B N 1
ATOM 3256 C CA . ASP B 1 164 ? 9.094 -8.5 -10.578 1 92.88 164 ASP B CA 1
ATOM 3257 C C . ASP B 1 164 ? 9.273 -9.711 -9.664 1 92.88 164 ASP B C 1
ATOM 3259 O O . ASP B 1 164 ? 10.023 -10.633 -9.984 1 92.88 164 ASP B O 1
ATOM 3263 N N . VAL B 1 165 ? 8.578 -9.75 -8.625 1 93.19 165 VAL B N 1
ATOM 3264 C CA . VAL B 1 165 ? 8.828 -10.766 -7.605 1 93.19 165 VAL B CA 1
ATOM 3265 C C . VAL B 1 165 ? 8.352 -12.125 -8.109 1 93.19 165 VAL B C 1
ATOM 3267 O O . VAL B 1 165 ? 8.703 -13.164 -7.535 1 93.19 165 VAL B O 1
ATOM 3270 N N . VAL B 1 166 ? 7.598 -12.125 -9.172 1 93.25 166 VAL B N 1
ATOM 3271 C CA . VAL B 1 166 ? 7.102 -13.406 -9.664 1 93.25 166 VAL B CA 1
ATOM 3272 C C . VAL B 1 166 ? 7.934 -13.852 -10.867 1 93.25 166 VAL B C 1
ATOM 3274 O O . VAL B 1 166 ? 7.688 -14.914 -11.438 1 93.25 166 VAL B O 1
ATOM 3277 N N . ASP B 1 167 ? 8.852 -13.055 -11.188 1 89.81 167 ASP B N 1
ATOM 3278 C CA . ASP B 1 167 ? 9.688 -13.312 -12.359 1 89.81 167 ASP B CA 1
ATOM 3279 C C . ASP B 1 167 ? 11.094 -13.75 -11.953 1 89.81 167 ASP B C 1
ATOM 3281 O O . ASP B 1 167 ? 11.344 -14.031 -10.781 1 89.81 167 ASP B O 1
ATOM 3285 N N . GLN B 1 168 ? 11.969 -13.969 -12.969 1 85.88 168 GLN B N 1
ATOM 3286 C CA . GLN B 1 168 ? 13.375 -14.227 -12.68 1 85.88 168 GLN B CA 1
ATOM 3287 C C . GLN B 1 168 ? 14.023 -13.016 -12 1 85.88 168 GLN B C 1
ATOM 3289 O O . GLN B 1 168 ? 13.758 -11.875 -12.375 1 85.88 168 GLN B O 1
ATOM 3294 N N . PRO B 1 169 ? 14.656 -13.266 -10.969 1 88.06 169 PRO B N 1
ATOM 3295 C CA . PRO B 1 169 ? 15.281 -14.531 -10.578 1 88.06 169 PRO B CA 1
ATOM 3296 C C . PRO B 1 169 ? 14.492 -15.273 -9.5 1 88.06 169 PRO B C 1
ATOM 3298 O O . PRO B 1 169 ? 14.82 -16.406 -9.156 1 88.06 169 PRO B O 1
ATOM 3301 N N . PHE B 1 170 ? 13.445 -14.703 -8.984 1 91.38 170 PHE B N 1
ATOM 3302 C CA . PHE B 1 170 ? 12.703 -15.273 -7.859 1 91.38 170 PHE B CA 1
ATOM 3303 C C . PHE B 1 170 ? 12.062 -16.594 -8.25 1 91.38 170 PHE B C 1
ATOM 3305 O O . PHE B 1 170 ? 12.156 -17.578 -7.52 1 91.38 170 PHE B O 1
ATOM 3312 N N . ALA B 1 171 ? 11.516 -16.578 -9.383 1 89.12 171 ALA B N 1
ATOM 3313 C CA . ALA B 1 171 ? 10.883 -17.797 -9.867 1 89.12 171 ALA B CA 1
ATOM 3314 C C . ALA B 1 171 ? 11.883 -18.938 -9.93 1 89.12 171 ALA B C 1
ATOM 3316 O O . ALA B 1 171 ? 11.547 -20.094 -9.625 1 89.12 171 ALA B O 1
ATOM 3317 N N . GLY B 1 172 ? 13.102 -18.656 -10.336 1 87.56 172 GLY B N 1
ATOM 3318 C CA . GLY B 1 172 ? 14.133 -19.672 -10.414 1 87.56 172 GLY B CA 1
ATOM 3319 C C . GLY B 1 172 ? 14.539 -20.219 -9.062 1 87.56 172 GLY B C 1
ATOM 3320 O O . GLY B 1 172 ? 14.953 -21.375 -8.953 1 87.56 172 GLY B O 1
ATOM 3321 N N . LYS B 1 173 ? 14.383 -19.438 -8.031 1 88.5 173 LYS B N 1
ATOM 3322 C CA . LYS B 1 173 ? 14.797 -19.812 -6.684 1 88.5 173 LYS B CA 1
ATOM 3323 C C . LYS B 1 173 ? 13.781 -20.766 -6.039 1 88.5 173 LYS B C 1
ATOM 3325 O O . LYS B 1 173 ? 14.086 -21.406 -5.039 1 88.5 173 LYS B O 1
ATOM 3330 N N . MET B 1 174 ? 12.602 -20.875 -6.648 1 87.06 174 MET B N 1
ATOM 3331 C CA . MET B 1 174 ? 11.57 -21.719 -6.051 1 87.06 174 MET B CA 1
ATOM 3332 C C . MET B 1 174 ? 11.766 -23.172 -6.441 1 87.06 174 MET B C 1
ATOM 3334 O O . MET B 1 174 ? 11.234 -24.078 -5.789 1 87.06 174 MET B O 1
ATOM 3338 N N . LYS B 1 175 ? 12.391 -23.672 -7.598 1 78.56 175 LYS B N 1
ATOM 3339 C CA . LYS B 1 175 ? 12.5 -25.016 -8.172 1 78.56 175 LYS B 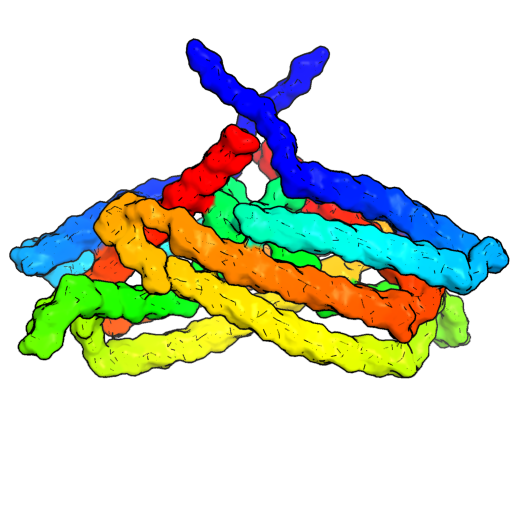CA 1
ATOM 3340 C C . LYS B 1 175 ? 13.188 -25.969 -7.203 1 78.56 175 LYS B C 1
ATOM 3342 O O . LYS B 1 175 ? 12.852 -27.156 -7.152 1 78.56 175 LYS B O 1
ATOM 3347 N N . ASN B 1 176 ? 14.07 -25.469 -6.254 1 78.81 176 ASN B N 1
ATOM 3348 C CA . ASN B 1 176 ? 14.781 -26.297 -5.285 1 78.81 176 ASN B CA 1
ATOM 3349 C C . ASN B 1 176 ? 14.398 -25.938 -3.854 1 78.81 176 ASN B C 1
ATOM 3351 O O . ASN B 1 176 ? 15.266 -25.641 -3.029 1 78.81 176 ASN B O 1
ATOM 3355 N N . ASP B 1 177 ? 13.07 -26.078 -3.584 1 80.38 177 ASP B N 1
ATOM 3356 C CA . ASP B 1 177 ? 12.516 -25.891 -2.248 1 80.38 177 ASP B CA 1
ATOM 3357 C C . ASP B 1 177 ? 12.992 -24.562 -1.643 1 80.38 177 ASP B C 1
ATOM 3359 O O . ASP B 1 177 ? 13.555 -24.547 -0.549 1 80.38 177 ASP B O 1
ATOM 3363 N N . CYS B 1 178 ? 12.844 -23.578 -2.457 1 88.12 178 CYS B N 1
ATOM 3364 C CA . CYS B 1 178 ? 13.109 -22.219 -2.01 1 88.12 178 CYS B CA 1
ATOM 3365 C C . CYS B 1 178 ? 14.594 -22.031 -1.696 1 88.12 178 CYS B C 1
ATOM 3367 O O . CYS B 1 178 ? 14.953 -21.734 -0.557 1 88.12 178 CYS B O 1
ATOM 3369 N N . GLU B 1 179 ? 15.438 -22.094 -2.695 1 89.62 179 GLU B N 1
ATOM 3370 C CA . GLU B 1 179 ? 16.875 -21.844 -2.572 1 89.62 179 GLU B CA 1
ATOM 3371 C C . GLU B 1 179 ? 17.141 -20.484 -1.918 1 89.62 179 GLU B C 1
ATOM 3373 O O . GLU B 1 179 ? 16.266 -19.625 -1.873 1 89.62 179 GLU B O 1
ATOM 3378 N N . ASN B 1 180 ? 18.391 -20.391 -1.434 1 89.75 180 ASN B N 1
ATOM 3379 C CA . ASN B 1 180 ? 18.781 -19.109 -0.836 1 89.75 180 ASN B CA 1
ATOM 3380 C C . ASN B 1 180 ? 18.578 -17.953 -1.809 1 89.75 180 ASN B C 1
ATOM 3382 O O . ASN B 1 180 ? 19.094 -17.984 -2.928 1 89.75 180 ASN B O 1
ATOM 3386 N N . ALA B 1 181 ? 17.797 -17.016 -1.401 1 92.44 181 ALA B N 1
ATOM 3387 C CA . ALA B 1 181 ? 17.453 -15.898 -2.268 1 92.44 181 ALA B CA 1
ATOM 3388 C C . ALA B 1 181 ? 17.953 -14.578 -1.685 1 92.44 181 ALA B C 1
ATOM 3390 O O . ALA B 1 181 ? 17.422 -13.508 -2.006 1 92.44 181 ALA B O 1
ATOM 3391 N N . ASP B 1 182 ? 18.938 -14.609 -0.812 1 91.81 182 ASP B N 1
ATOM 3392 C CA . ASP B 1 182 ? 19.391 -13.414 -0.107 1 91.81 182 ASP B CA 1
ATOM 3393 C C . ASP B 1 182 ? 19.906 -12.359 -1.086 1 91.81 182 ASP B C 1
ATOM 3395 O O . ASP B 1 182 ? 19.547 -11.188 -0.982 1 91.81 182 ASP B O 1
ATOM 3399 N N . ASP B 1 183 ? 20.641 -12.789 -2.021 1 93.44 183 ASP B N 1
ATOM 3400 C CA . ASP B 1 183 ? 21.234 -11.836 -2.959 1 93.44 183 ASP B CA 1
ATOM 3401 C C . ASP B 1 183 ? 20.156 -11.141 -3.783 1 93.44 183 ASP B C 1
ATOM 3403 O O . ASP B 1 183 ? 20.188 -9.922 -3.953 1 93.44 183 ASP B O 1
ATOM 3407 N N . VAL B 1 184 ? 19.203 -11.93 -4.328 1 94.19 184 VAL B N 1
ATOM 3408 C CA . VAL B 1 184 ? 18.141 -11.367 -5.164 1 94.19 184 VAL B CA 1
ATOM 3409 C C . VAL B 1 184 ? 17.203 -10.516 -4.316 1 94.19 184 VAL B C 1
ATOM 3411 O O . VAL B 1 184 ? 16.75 -9.453 -4.754 1 94.19 184 VAL B O 1
ATOM 3414 N N . LEU B 1 185 ? 16.953 -10.969 -3.127 1 94.75 185 LEU B N 1
ATOM 3415 C CA . LEU B 1 185 ? 16.125 -10.203 -2.205 1 94.75 185 LEU B CA 1
ATOM 3416 C C . LEU B 1 185 ? 16.797 -8.883 -1.838 1 94.75 185 LEU B C 1
ATOM 3418 O O . LEU B 1 185 ? 16.125 -7.848 -1.758 1 94.75 185 LEU B O 1
ATOM 3422 N N . ASP B 1 186 ? 18.109 -8.914 -1.623 1 94.88 186 ASP B N 1
ATOM 3423 C CA . ASP B 1 186 ? 18.844 -7.695 -1.298 1 94.88 186 ASP B CA 1
ATOM 3424 C C . ASP B 1 186 ? 18.781 -6.699 -2.451 1 94.88 186 ASP B C 1
ATOM 3426 O O . ASP B 1 186 ? 18.609 -5.496 -2.232 1 94.88 186 ASP B O 1
ATOM 3430 N N . GLU B 1 187 ? 18.938 -7.203 -3.613 1 95.62 187 GLU B N 1
ATOM 3431 C CA . GLU B 1 187 ? 18.859 -6.328 -4.777 1 95.62 187 GLU B CA 1
ATOM 3432 C C . GLU B 1 187 ? 17.469 -5.703 -4.914 1 95.62 187 GLU B C 1
ATOM 3434 O O . GLU B 1 187 ? 17.344 -4.492 -5.113 1 95.62 187 GLU B O 1
ATOM 3439 N N . HIS B 1 188 ? 16.484 -6.562 -4.816 1 96.38 188 HIS B N 1
ATOM 3440 C CA . HIS B 1 188 ? 15.117 -6.078 -4.895 1 96.38 188 HIS B CA 1
ATOM 3441 C C . HIS B 1 188 ? 14.836 -5.051 -3.805 1 96.38 188 HIS B C 1
ATOM 3443 O O . HIS B 1 188 ? 14.188 -4.031 -4.059 1 96.38 188 HIS B O 1
ATOM 3449 N N . SER B 1 189 ? 15.328 -5.277 -2.645 1 95.62 189 SER B N 1
ATOM 3450 C CA . SER B 1 189 ? 15.148 -4.371 -1.514 1 95.62 189 SER B CA 1
ATOM 3451 C C . SER B 1 189 ? 15.805 -3.02 -1.78 1 95.62 189 SER B C 1
ATOM 3453 O O . SER B 1 189 ? 15.305 -1.983 -1.336 1 95.62 189 SER B O 1
ATOM 3455 N N . ARG B 1 190 ? 16.891 -3.037 -2.477 1 96.56 190 ARG B N 1
ATOM 3456 C CA . ARG B 1 190 ? 17.562 -1.785 -2.811 1 96.56 190 ARG B CA 1
ATOM 3457 C C . ARG B 1 190 ? 16.688 -0.923 -3.719 1 96.56 190 ARG B C 1
ATOM 3459 O O . ARG B 1 190 ? 16.609 0.293 -3.537 1 96.56 190 ARG B O 1
ATOM 3466 N N . TYR B 1 191 ? 16.062 -1.567 -4.676 1 97.19 191 TYR B N 1
ATOM 3467 C CA . TYR B 1 191 ? 15.172 -0.83 -5.559 1 97.19 191 TYR B CA 1
ATOM 3468 C C . TYR B 1 191 ? 13.969 -0.3 -4.789 1 97.19 191 TYR B C 1
ATOM 3470 O O . TYR B 1 191 ? 13.523 0.83 -5.02 1 97.19 191 TYR B O 1
ATOM 3478 N N . MET B 1 192 ? 13.453 -1.135 -3.873 1 97.38 192 MET B N 1
ATOM 3479 C CA . MET B 1 192 ? 12.336 -0.696 -3.039 1 97.38 192 MET B CA 1
ATOM 3480 C C . MET B 1 192 ? 12.742 0.491 -2.17 1 97.38 192 MET B C 1
ATOM 3482 O O . MET B 1 192 ? 11.961 1.422 -1.979 1 97.38 192 MET B O 1
ATOM 3486 N N . ALA B 1 193 ? 13.906 0.464 -1.659 1 97.56 193 ALA B N 1
ATOM 3487 C CA . ALA B 1 193 ? 14.43 1.55 -0.832 1 97.56 193 ALA B CA 1
ATOM 3488 C C . ALA B 1 193 ? 14.531 2.846 -1.632 1 97.56 193 ALA B C 1
ATOM 3490 O O . ALA B 1 193 ? 14.266 3.93 -1.109 1 97.56 193 ALA B O 1
ATOM 3491 N N . ASP B 1 194 ? 14.891 2.717 -2.859 1 98 194 ASP B N 1
ATOM 3492 C CA . ASP B 1 194 ? 14.984 3.891 -3.721 1 98 194 ASP B CA 1
ATOM 3493 C C . ASP B 1 194 ? 13.609 4.527 -3.932 1 98 194 ASP B C 1
ATOM 3495 O O . ASP B 1 194 ? 13.477 5.75 -3.904 1 98 194 ASP B O 1
ATOM 3499 N N . VAL B 1 195 ? 12.633 3.682 -4.16 1 98 195 VAL B N 1
ATOM 3500 C CA . VAL B 1 195 ? 11.281 4.188 -4.367 1 98 195 VAL B CA 1
ATOM 3501 C C . VAL B 1 195 ? 10.789 4.883 -3.1 1 98 195 VAL B C 1
ATOM 3503 O O . VAL B 1 195 ? 10.164 5.945 -3.168 1 98 195 VAL B O 1
ATOM 3506 N N . LEU B 1 196 ? 11.07 4.273 -1.967 1 97.81 196 LEU B N 1
ATOM 3507 C CA . LEU B 1 196 ? 10.688 4.879 -0.695 1 97.81 196 LEU B CA 1
ATOM 3508 C C . LEU B 1 196 ? 11.375 6.223 -0.505 1 97.81 196 LEU B C 1
ATOM 3510 O O . LEU B 1 196 ? 10.742 7.199 -0.096 1 97.81 196 LEU B O 1
ATOM 3514 N N . ARG B 1 197 ? 12.633 6.293 -0.805 1 97.62 197 ARG B N 1
ATOM 3515 C CA . ARG B 1 197 ? 13.383 7.539 -0.708 1 97.62 197 ARG B CA 1
ATOM 3516 C C . ARG B 1 197 ? 12.789 8.609 -1.613 1 97.62 197 ARG B C 1
ATOM 3518 O O . ARG B 1 197 ? 12.602 9.758 -1.193 1 97.62 197 ARG B O 1
ATOM 3525 N N . ASP B 1 198 ? 12.508 8.227 -2.82 1 98.19 198 ASP B N 1
ATOM 3526 C CA . ASP B 1 198 ? 11.914 9.172 -3.766 1 98.19 198 ASP B CA 1
ATOM 3527 C C . ASP B 1 198 ? 10.555 9.656 -3.271 1 98.19 198 ASP B C 1
ATOM 3529 O O . ASP B 1 198 ? 10.195 10.82 -3.467 1 98.19 198 ASP B O 1
ATOM 3533 N N . ALA B 1 199 ? 9.82 8.766 -2.699 1 98.19 199 ALA B N 1
ATOM 3534 C CA . ALA B 1 199 ? 8.523 9.141 -2.143 1 98.19 199 ALA B CA 1
ATOM 3535 C C . ALA B 1 199 ? 8.68 10.141 -1.002 1 98.19 199 ALA B C 1
ATOM 3537 O O . ALA B 1 199 ? 7.934 11.117 -0.915 1 98.19 199 ALA B O 1
ATOM 3538 N N . ASP B 1 200 ? 9.633 9.914 -0.141 1 97.81 200 ASP B N 1
ATOM 3539 C CA . ASP B 1 200 ? 9.898 10.844 0.952 1 97.81 200 ASP B CA 1
ATOM 3540 C C . ASP B 1 200 ? 10.367 12.195 0.421 1 97.81 200 ASP B C 1
ATOM 3542 O O . ASP B 1 200 ? 10.023 13.242 0.973 1 97.81 200 ASP B O 1
ATOM 3546 N N . GLU B 1 201 ? 11.172 12.141 -0.599 1 98 201 GLU B N 1
ATOM 3547 C CA . GLU B 1 201 ? 11.617 13.383 -1.22 1 98 201 GLU B CA 1
ATOM 3548 C C . GLU B 1 201 ? 10.438 14.164 -1.791 1 98 201 GLU B C 1
ATOM 3550 O O . GLU B 1 201 ? 10.375 15.391 -1.663 1 98 201 GLU B O 1
ATOM 3555 N N . LEU B 1 202 ? 9.547 13.508 -2.412 1 98.44 202 LEU B N 1
ATOM 3556 C CA . LEU B 1 202 ? 8.359 14.164 -2.951 1 98.44 202 LEU B CA 1
ATOM 3557 C C . LEU B 1 202 ? 7.512 14.758 -1.833 1 98.44 202 LEU B C 1
ATOM 3559 O O . LEU B 1 202 ? 6.992 15.875 -1.968 1 98.44 202 LEU B O 1
ATOM 3563 N N . ARG B 1 203 ? 7.348 14.062 -0.717 1 97.94 203 ARG B N 1
ATOM 3564 C CA . ARG B 1 203 ? 6.629 14.57 0.447 1 97.94 203 ARG B CA 1
ATOM 3565 C C . ARG B 1 203 ? 7.262 15.852 0.967 1 97.94 203 ARG B C 1
ATOM 3567 O O . ARG B 1 203 ? 6.566 16.844 1.206 1 97.94 203 ARG B O 1
ATOM 3574 N N . MET B 1 204 ? 8.586 15.781 1.035 1 97.75 204 MET B N 1
ATOM 3575 C CA . MET B 1 204 ? 9.32 16.922 1.569 1 97.75 204 MET B CA 1
ATOM 3576 C C . MET B 1 204 ? 9.227 18.109 0.625 1 97.75 204 MET B C 1
ATOM 3578 O O . MET B 1 204 ? 9 19.25 1.065 1 97.75 204 MET B O 1
ATOM 3582 N N . LYS B 1 205 ? 9.422 17.812 -0.618 1 98.06 205 LYS B N 1
ATOM 3583 C CA . LYS B 1 205 ? 9.328 18.875 -1.614 1 98.06 205 LYS B CA 1
ATOM 3584 C C . LYS B 1 205 ? 7.941 19.516 -1.606 1 98.06 205 LYS B C 1
ATOM 3586 O O . LYS B 1 205 ? 7.82 20.75 -1.67 1 98.06 205 LYS B O 1
ATOM 3591 N N . THR B 1 206 ? 6.914 18.734 -1.519 1 98.38 206 THR B N 1
ATOM 3592 C CA . THR B 1 206 ? 5.535 19.219 -1.511 1 98.38 206 THR B CA 1
ATOM 3593 C C . THR B 1 206 ? 5.254 20.031 -0.255 1 98.38 206 THR B C 1
ATOM 3595 O O . THR B 1 206 ? 4.695 21.125 -0.335 1 98.38 206 THR B O 1
ATOM 3598 N N . LEU B 1 207 ? 5.691 19.531 0.849 1 98.19 207 LEU B N 1
ATOM 3599 C CA . LEU B 1 207 ? 5.48 20.219 2.115 1 98.19 207 LEU B CA 1
ATOM 3600 C C . LEU B 1 207 ? 6.191 21.578 2.121 1 98.19 207 LEU B C 1
ATOM 3602 O O . LEU B 1 207 ? 5.598 22.594 2.496 1 98.19 207 LEU B O 1
ATOM 3606 N N . LYS B 1 208 ? 7.422 21.562 1.716 1 98.19 208 LYS B N 1
ATOM 3607 C CA . LYS B 1 208 ? 8.203 22.797 1.679 1 98.19 208 LYS B CA 1
ATOM 3608 C C . LYS B 1 208 ? 7.555 23.844 0.769 1 98.19 208 LYS B C 1
ATOM 3610 O O . LYS B 1 208 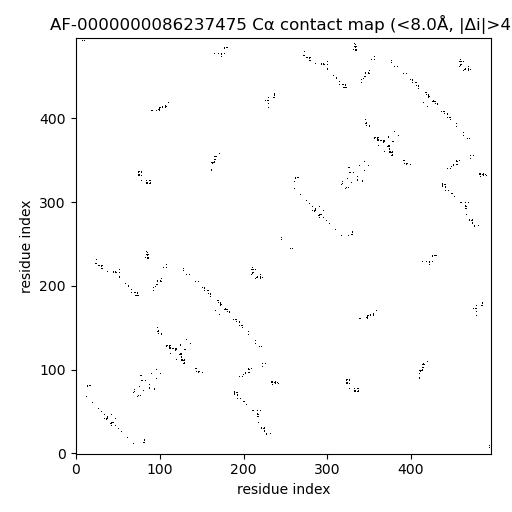? 7.488 25.016 1.114 1 98.19 208 LYS B O 1
ATOM 3615 N N . GLU B 1 209 ? 7.121 23.406 -0.369 1 98.31 209 GLU B N 1
ATOM 3616 C CA . GLU B 1 209 ? 6.469 24.328 -1.295 1 98.31 209 GLU B CA 1
ATOM 3617 C C . GLU B 1 209 ? 5.23 24.953 -0.666 1 98.31 209 GLU B C 1
ATOM 3619 O O . GLU B 1 209 ? 4.988 26.156 -0.821 1 98.31 209 GLU B O 1
ATOM 3624 N N . ILE B 1 210 ? 4.488 24.203 0.055 1 97.88 210 ILE B N 1
ATOM 3625 C CA . ILE B 1 210 ? 3.258 24.688 0.671 1 97.88 210 ILE B CA 1
ATOM 3626 C C . ILE B 1 210 ? 3.588 25.688 1.771 1 97.88 210 ILE B C 1
ATOM 3628 O O . ILE B 1 210 ? 3.078 26.812 1.765 1 97.88 210 ILE B O 1
ATOM 3632 N N . VAL B 1 211 ? 4.57 25.375 2.646 1 97.94 211 VAL B N 1
ATOM 3633 C CA . VAL B 1 211 ? 4.68 26.109 3.9 1 97.94 211 VAL B CA 1
ATOM 3634 C C . VAL B 1 211 ? 5.727 27.203 3.762 1 97.94 211 VAL B C 1
ATOM 3636 O O . VAL B 1 211 ? 5.719 28.188 4.52 1 97.94 211 VAL B O 1
ATOM 3639 N N . LEU B 1 212 ? 6.609 27.062 2.803 1 97.31 212 LEU B N 1
ATOM 3640 C CA . LEU B 1 212 ? 7.676 28.047 2.689 1 97.31 212 LEU B CA 1
ATOM 3641 C C . LEU B 1 212 ? 7.414 29 1.525 1 97.31 212 LEU B C 1
ATOM 3643 O O . LEU B 1 212 ? 7.91 30.125 1.516 1 97.31 212 LEU B O 1
ATOM 3647 N N . ASN B 1 213 ? 6.578 28.594 0.551 1 96.69 213 ASN B N 1
ATOM 3648 C CA . ASN B 1 213 ? 6.5 29.391 -0.667 1 96.69 213 ASN B CA 1
ATOM 3649 C C . ASN B 1 213 ? 5.07 29.844 -0.951 1 96.69 213 ASN B C 1
ATOM 3651 O O . ASN B 1 213 ? 4.852 30.906 -1.536 1 96.69 213 ASN B O 1
ATOM 3655 N N . ILE B 1 214 ? 4.109 29.078 -0.575 1 97.06 214 ILE B N 1
ATOM 3656 C CA . ILE B 1 214 ? 2.742 29.406 -0.967 1 97.06 214 ILE B CA 1
ATOM 3657 C C . ILE B 1 214 ? 2.027 30.109 0.182 1 97.06 214 ILE B C 1
ATOM 3659 O O . ILE B 1 214 ? 1.473 31.203 0.001 1 97.06 214 ILE B O 1
ATOM 3663 N N . LEU B 1 215 ? 2.09 29.516 1.387 1 96.38 215 LEU B N 1
ATOM 3664 C CA . LEU B 1 215 ? 1.353 30.047 2.525 1 96.38 215 LEU B CA 1
ATOM 3665 C C . LEU B 1 215 ? 2.127 31.188 3.186 1 96.38 215 LEU B C 1
ATOM 3667 O O . LEU B 1 215 ? 3.359 31.172 3.203 1 96.38 215 LEU B O 1
ATOM 3671 N N . LYS B 1 216 ? 1.403 32.094 3.686 1 95.5 216 LYS B N 1
ATOM 3672 C CA . LYS B 1 216 ? 2.02 33.094 4.57 1 95.5 216 LYS B CA 1
ATOM 3673 C C . LYS B 1 216 ? 2.428 32.438 5.898 1 95.5 216 LYS B C 1
ATOM 3675 O O . LYS B 1 216 ? 1.902 31.406 6.277 1 95.5 216 LYS B O 1
ATOM 3680 N N . PRO B 1 217 ? 3.316 33.062 6.605 1 96.38 217 PRO B N 1
ATOM 3681 C CA . PRO B 1 217 ? 3.885 32.438 7.801 1 96.38 217 PRO B CA 1
ATOM 3682 C C . PRO B 1 217 ? 2.816 32 8.805 1 96.38 217 PRO B C 1
ATOM 3684 O O . PRO B 1 217 ? 2.85 30.875 9.297 1 96.38 217 PRO B O 1
ATOM 3687 N N . LEU B 1 218 ? 1.882 32.844 9.109 1 96 218 LEU B N 1
ATOM 3688 C CA . LEU B 1 218 ? 0.854 32.469 10.078 1 96 218 LEU B CA 1
ATOM 3689 C C . LEU B 1 218 ? -0.011 31.328 9.531 1 96 218 LEU B C 1
ATOM 3691 O O . LEU B 1 218 ? -0.378 30.422 10.266 1 96 218 LEU B O 1
ATOM 3695 N N . GLN B 1 219 ? -0.36 31.375 8.227 1 95.12 219 GLN B N 1
ATOM 3696 C CA . GLN B 1 219 ? -1.098 30.297 7.574 1 95.12 219 GLN B CA 1
ATOM 3697 C C . GLN B 1 219 ? -0.339 28.969 7.668 1 95.12 219 GLN B C 1
ATOM 3699 O O . GLN B 1 219 ? -0.933 27.922 7.938 1 95.12 219 GLN B O 1
ATOM 3704 N N . ALA B 1 220 ? 0.939 29.062 7.453 1 97.25 220 ALA B N 1
ATOM 3705 C CA . ALA B 1 220 ? 1.795 27.875 7.461 1 97.25 220 ALA B CA 1
ATOM 3706 C C . ALA B 1 220 ? 1.861 27.25 8.852 1 97.25 220 ALA B C 1
ATOM 3708 O O . ALA B 1 220 ? 1.821 26.031 8.992 1 97.25 220 ALA B O 1
ATOM 3709 N N . VAL B 1 221 ? 1.972 28.078 9.852 1 97.44 221 VAL B N 1
ATOM 3710 C CA . VAL B 1 221 ? 2.018 27.594 11.227 1 97.44 221 VAL B CA 1
ATOM 3711 C C . VAL B 1 221 ? 0.723 26.859 11.57 1 97.44 221 VAL B C 1
ATOM 3713 O O . VAL B 1 221 ? 0.751 25.781 12.148 1 97.44 221 VAL B O 1
ATOM 3716 N N . GLU B 1 222 ? -0.406 27.391 11.188 1 94.75 222 GLU B N 1
ATOM 3717 C CA . GLU B 1 222 ? -1.695 26.75 11.461 1 94.75 222 GLU B CA 1
ATOM 3718 C C . GLU B 1 222 ? -1.85 25.453 10.68 1 94.75 222 GLU B C 1
ATOM 3720 O O . GLU B 1 222 ? -2.391 24.469 11.195 1 94.75 222 GLU B O 1
ATOM 3725 N N . TYR B 1 223 ? -1.413 25.516 9.469 1 96.19 223 TYR B N 1
ATOM 3726 C CA . TYR B 1 223 ? -1.437 24.312 8.641 1 96.19 223 TYR B CA 1
ATOM 3727 C C . TYR B 1 223 ? -0.651 23.188 9.297 1 96.19 223 TYR B C 1
ATOM 3729 O O . TYR B 1 223 ? -1.141 22.062 9.398 1 96.19 223 TYR B O 1
ATOM 3737 N N . LEU B 1 224 ? 0.589 23.469 9.695 1 97.25 224 LEU B N 1
ATOM 3738 C CA . LEU B 1 224 ? 1.463 22.469 10.289 1 97.25 224 LEU B CA 1
ATOM 3739 C C . LEU B 1 224 ? 0.865 21.922 11.586 1 97.25 224 LEU B C 1
ATOM 3741 O O . LEU B 1 224 ? 0.909 20.719 11.844 1 97.25 224 LEU B O 1
ATOM 3745 N N . ALA B 1 225 ? 0.32 22.844 12.383 1 95.25 225 ALA B N 1
ATOM 3746 C CA . ALA B 1 225 ? -0.324 22.422 13.625 1 95.25 225 ALA B CA 1
ATOM 3747 C C . ALA B 1 225 ? -1.481 21.469 13.344 1 95.25 225 ALA B C 1
ATOM 3749 O O . ALA B 1 225 ? -1.613 20.438 14.008 1 95.25 225 ALA B O 1
ATOM 3750 N N . GLY B 1 226 ? -2.277 21.844 12.344 1 93.62 226 GLY B N 1
ATOM 3751 C CA . GLY B 1 226 ? -3.408 21 11.984 1 93.62 226 GLY B CA 1
ATOM 3752 C C . GLY B 1 226 ? -2.992 19.641 11.469 1 93.62 226 GLY B C 1
ATOM 3753 O O . GLY B 1 226 ? -3.59 18.625 11.828 1 93.62 226 GLY B O 1
ATOM 3754 N N . ALA B 1 227 ? -2.01 19.609 10.609 1 94.5 227 ALA B N 1
ATOM 3755 C CA . ALA B 1 227 ? -1.526 18.359 10.023 1 94.5 227 ALA B CA 1
ATOM 3756 C C . ALA B 1 227 ? -1.006 17.406 11.102 1 94.5 227 ALA B C 1
ATOM 3758 O O . ALA B 1 227 ? -1.296 16.219 11.078 1 94.5 227 ALA B O 1
ATOM 3759 N N . LYS B 1 228 ? -0.239 17.953 12.023 1 94.12 228 LYS B N 1
ATOM 3760 C CA . LYS B 1 228 ? 0.325 17.156 13.109 1 94.12 228 LYS B CA 1
ATOM 3761 C C . LYS B 1 228 ? -0.769 16.656 14.047 1 94.12 228 LYS B C 1
ATOM 3763 O O . LYS B 1 228 ? -0.698 15.523 14.547 1 94.12 228 LYS B O 1
ATOM 3768 N N . ARG B 1 229 ? -1.74 17.453 14.312 1 93.12 229 ARG B N 1
ATOM 3769 C CA . ARG B 1 229 ? -2.857 17.047 15.156 1 93.12 229 ARG B CA 1
ATOM 3770 C C . ARG B 1 229 ? -3.631 15.891 14.516 1 93.12 229 ARG B C 1
ATOM 3772 O O . ARG B 1 229 ? -4.008 14.938 15.203 1 93.12 229 ARG B O 1
ATOM 3779 N N . LEU B 1 230 ? -3.869 16.094 13.273 1 93.69 230 LEU B N 1
ATOM 3780 C CA . LEU B 1 230 ? -4.613 15.047 12.578 1 93.69 230 LEU B CA 1
ATOM 3781 C C . LEU B 1 230 ? -3.871 13.711 12.648 1 93.69 230 LEU B C 1
ATOM 3783 O O . LEU B 1 230 ? -4.484 12.672 12.891 1 93.69 230 LEU B O 1
ATOM 3787 N N . LYS B 1 231 ? -2.621 13.734 12.391 1 92 231 LYS B N 1
ATOM 3788 C CA . LYS B 1 231 ? -1.813 12.523 12.516 1 92 231 LYS B CA 1
ATOM 3789 C C . LYS B 1 231 ? -1.944 11.922 13.906 1 92 231 LYS B C 1
ATOM 3791 O O . LYS B 1 231 ? -2.076 10.703 14.047 1 92 231 LYS B O 1
ATOM 3796 N N . HIS B 1 232 ? -1.879 12.75 14.844 1 92 232 HIS B N 1
ATOM 3797 C CA . HIS B 1 232 ? -2.031 12.305 16.234 1 92 232 HIS B CA 1
ATOM 3798 C C . HIS B 1 232 ? -3.396 11.664 16.453 1 92 232 HIS B C 1
ATOM 3800 O O . HIS B 1 232 ? -3.504 10.648 17.156 1 92 232 HIS B O 1
ATOM 3806 N N . CYS B 1 233 ? -4.406 12.234 15.922 1 94.44 233 CYS B N 1
ATOM 3807 C CA . CYS B 1 233 ? -5.758 11.703 16.062 1 94.44 233 CYS B CA 1
ATOM 3808 C C . CYS B 1 233 ? -5.859 10.312 15.453 1 94.44 233 CYS B C 1
ATOM 3810 O O . CYS B 1 233 ? -6.477 9.414 16.031 1 94.44 233 CYS B O 1
ATOM 3812 N N . PHE B 1 234 ? -5.246 10.125 14.383 1 93.75 234 PHE B N 1
ATOM 3813 C CA . PHE B 1 234 ? -5.281 8.812 13.75 1 93.75 234 PHE B CA 1
ATOM 3814 C C . PHE B 1 234 ? -4.609 7.762 14.625 1 93.75 234 PHE B C 1
ATOM 3816 O O . PHE B 1 234 ? -5.035 6.605 14.656 1 93.75 234 PHE B O 1
ATOM 3823 N N . LYS B 1 235 ? -3.572 8.125 15.266 1 92.94 235 LYS B N 1
ATOM 3824 C CA . LYS B 1 235 ? -2.932 7.219 16.219 1 92.94 235 LYS B CA 1
ATOM 3825 C C . LYS B 1 235 ? -3.885 6.848 17.344 1 92.94 235 LYS B C 1
ATOM 3827 O O . LYS B 1 235 ? -4.027 5.672 17.688 1 92.94 235 LYS B O 1
ATOM 3832 N N . ILE B 1 236 ? -4.551 7.797 17.875 1 93.69 236 ILE B N 1
ATOM 3833 C CA . ILE B 1 236 ? -5.473 7.586 18.984 1 93.69 236 ILE B CA 1
ATOM 3834 C C . ILE B 1 236 ? -6.645 6.723 18.531 1 93.69 236 ILE B C 1
ATOM 3836 O O . ILE B 1 236 ? -7 5.746 19.188 1 93.69 236 ILE B O 1
ATOM 3840 N N . TRP B 1 237 ? -7.234 7.125 17.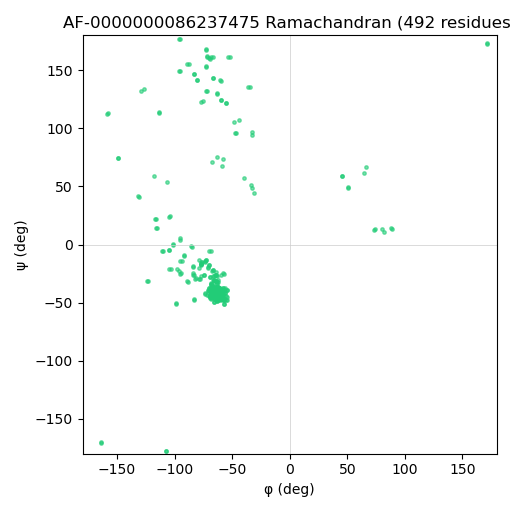391 1 95 237 TRP B N 1
ATOM 3841 C CA . TRP B 1 237 ? -8.367 6.375 16.859 1 95 237 TRP B CA 1
ATOM 3842 C C . TRP B 1 237 ? -7.969 4.93 16.562 1 95 237 TRP B C 1
ATOM 3844 O O . TRP B 1 237 ? -8.734 4.004 16.828 1 95 237 TRP B O 1
ATOM 3854 N N . GLY B 1 238 ? -6.781 4.77 16 1 94.25 238 GLY B N 1
ATOM 3855 C CA . GLY B 1 238 ? -6.281 3.438 15.703 1 94.25 238 GLY B CA 1
ATOM 3856 C C . GLY B 1 238 ? -6.059 2.59 16.938 1 94.25 238 GLY B C 1
ATOM 3857 O O . GLY B 1 238 ? -6.402 1.406 16.953 1 94.25 238 GLY B O 1
ATOM 3858 N N . GLN B 1 239 ? -5.488 3.154 17.906 1 92.94 239 GLN B N 1
ATOM 3859 C CA . GLN B 1 239 ? -5.254 2.449 19.156 1 92.94 239 GLN B CA 1
ATOM 3860 C C . GLN B 1 239 ? -6.57 2.004 19.797 1 92.94 239 GLN B C 1
ATOM 3862 O O . GLN B 1 239 ? -6.676 0.883 20.297 1 92.94 239 GLN B O 1
ATOM 3867 N N . LYS B 1 240 ? -7.531 2.828 19.781 1 92.44 240 LYS B N 1
ATOM 3868 C CA . LYS B 1 240 ? -8.852 2.508 20.312 1 92.44 240 LYS B CA 1
ATOM 3869 C C . LYS B 1 240 ? -9.477 1.337 19.562 1 92.44 240 LYS B C 1
ATOM 3871 O O . LYS B 1 240 ? -10.047 0.432 20.188 1 92.44 240 LYS B O 1
ATOM 3876 N N . ARG B 1 241 ? -9.281 1.369 18.359 1 90.62 241 ARG B N 1
ATOM 3877 C CA . ARG B 1 241 ? -9.883 0.33 17.531 1 90.62 241 ARG B CA 1
ATOM 3878 C C . ARG B 1 241 ? -9.148 -0.998 17.703 1 90.62 241 ARG B C 1
ATOM 3880 O O . ARG B 1 241 ? -9.773 -2.061 17.703 1 90.62 241 ARG B O 1
ATOM 3887 N N . ASP B 1 242 ? -7.902 -0.971 17.734 1 86.81 242 ASP B N 1
ATOM 3888 C CA . ASP B 1 242 ? -7.121 -2.189 17.938 1 86.81 242 ASP B CA 1
ATOM 3889 C C . ASP B 1 242 ? -7.414 -2.818 19.297 1 86.81 242 ASP B C 1
ATOM 3891 O O . ASP B 1 242 ? -7.418 -4.043 19.422 1 86.81 242 ASP B O 1
ATOM 3895 N N . HIS B 1 243 ? -7.625 -2.076 20.312 1 81.88 243 HIS B N 1
ATOM 3896 C CA . HIS B 1 243 ? -7.93 -2.553 21.656 1 81.88 243 HIS B CA 1
ATOM 3897 C C . HIS B 1 243 ? -9.32 -3.184 21.719 1 81.88 243 HIS B C 1
ATOM 3899 O O . HIS B 1 243 ? -9.523 -4.184 22.406 1 81.88 243 HIS B O 1
ATOM 3905 N N . ARG B 1 244 ? -10.273 -2.59 21.141 1 72.62 244 ARG B N 1
ATOM 3906 C CA . ARG B 1 244 ? -11.625 -3.145 21.125 1 72.62 244 ARG B CA 1
ATOM 3907 C C . ARG B 1 244 ? -11.633 -4.535 20.484 1 72.62 244 ARG B C 1
ATOM 3909 O O . ARG B 1 244 ? -12.414 -5.395 20.891 1 72.62 244 ARG B O 1
ATOM 3916 N N . ARG B 1 245 ? -10.773 -4.77 19.734 1 64.5 245 ARG B N 1
ATOM 3917 C CA . ARG B 1 245 ? -10.766 -6.016 18.984 1 64.5 245 ARG B CA 1
ATOM 3918 C C . ARG B 1 245 ? -10.062 -7.125 19.75 1 64.5 245 ARG B C 1
ATOM 3920 O O . ARG B 1 245 ? -10.383 -8.305 19.594 1 64.5 245 ARG B O 1
ATOM 3927 N N . THR B 1 246 ? -9.125 -6.758 20.484 1 58.59 246 THR B N 1
ATOM 3928 C CA . THR B 1 246 ? -8.484 -7.762 21.312 1 58.59 246 THR B CA 1
ATOM 3929 C C . THR B 1 246 ? -9.375 -8.141 22.5 1 58.59 246 THR B C 1
ATOM 3931 O O . THR B 1 246 ? -9.25 -9.234 23.047 1 58.59 246 THR B O 1
ATOM 3934 N N . ASN B 1 247 ? -10.227 -7.281 22.922 1 49.69 247 ASN B N 1
ATOM 3935 C CA . ASN B 1 247 ? -11.078 -7.566 24.078 1 49.69 247 ASN B CA 1
ATOM 3936 C C . ASN B 1 247 ? -12.406 -8.188 23.656 1 49.69 247 ASN B C 1
ATOM 3938 O O . ASN B 1 247 ? -13.234 -8.523 24.5 1 49.69 247 ASN B O 1
ATOM 3942 N N . LYS B 1 248 ? -12.719 -8.227 22.469 1 44.66 248 LYS B N 1
ATOM 3943 C CA . LYS B 1 248 ? -13.945 -8.953 22.141 1 44.66 248 LYS B CA 1
ATOM 3944 C C . LYS B 1 248 ? -13.641 -10.398 21.75 1 44.66 248 LYS B C 1
ATOM 3946 O O . LYS B 1 248 ? -12.617 -10.68 21.125 1 44.66 248 LYS B O 1
#

Radius of gyration: 25.74 Å; Cα contacts (8 Å, |Δi|>4): 519; chains: 2; bounding box: 44×83×72 Å

Sequence (496 aa):
MASSTSSDSPTEQECIYETWMILQRKEVIELEQAALQAKNGLKNENELTQLIEKTVQNFQDYANNRSRLARMNVSPLFAPTSCTSLENSILWIAGCRPSSLIRFAYALCGMEIESHLTEFLQGKKVGVLSELTNKQMNMIDALQAKTIREETNLSSKLASLQEDVVDQPFAGKMKNDCENADDVLDEHSRYMADVLRDADELRMKTLKEIVLNILKPLQAVEYLAGAKRLKHCFKIWGQKRDHRRTNKMASSTSSDSPTEQECIYETWMILQRKEVIELEQAALQAKNGLKNENELTQLIEKTVQNFQDYANNRSRLARMNVSPLFAPTSCTSLENSILWIAGCRPSSLIRFAYALCGMEIESHLTEFLQGKKVGVLSELTNKQMNMIDALQAKTIREETNLSSKLASLQEDVVDQPFAGKMKNDCENADDVLDEHSRYMADVLRDADELRMKTLKEIVLNILKPLQAVEYLAGAKRLKHCFKIWGQKRDHRRTNK

Solvent-accessible surface area (backbone atoms only — not comparable to full-atom values): 26118 Å² total; per-residue (Å²): 132,83,79,77,79,77,81,78,69,77,49,72,67,46,48,54,48,49,52,50,51,52,50,48,55,54,46,32,53,52,30,48,51,48,45,54,33,34,75,67,67,73,41,56,64,67,60,42,43,50,52,49,51,50,52,52,47,53,51,49,50,52,51,49,52,49,44,56,46,18,71,75,54,31,34,46,54,53,52,44,84,85,46,39,44,50,51,52,50,46,46,41,80,58,33,73,48,53,58,29,60,57,48,28,58,52,33,52,19,51,49,34,40,63,78,26,41,69,45,38,75,71,70,43,89,57,46,69,52,54,57,64,44,69,67,41,51,52,50,50,52,53,50,46,56,54,43,49,52,54,48,51,49,53,50,50,53,50,51,51,56,46,37,43,62,43,20,80,66,48,47,65,30,36,77,63,79,43,39,91,49,63,69,62,50,51,52,53,36,49,54,52,23,51,54,40,40,52,48,49,49,48,37,50,53,51,49,47,47,44,44,71,67,54,38,51,44,69,39,24,36,51,49,53,26,49,53,48,44,43,54,50,32,46,52,52,55,17,50,54,53,57,49,54,56,72,72,98,136,79,80,76,80,75,80,75,70,78,50,72,68,48,48,52,49,50,53,49,51,53,50,47,56,54,46,31,54,52,30,48,51,48,46,55,33,34,75,68,67,73,40,56,65,68,58,41,43,51,53,49,53,51,54,53,47,52,50,48,50,51,49,50,53,49,43,56,44,20,68,75,54,32,35,46,54,54,53,44,84,85,45,38,44,51,50,52,50,47,46,42,78,58,34,72,48,52,57,29,60,58,47,27,57,53,33,51,18,51,49,35,38,62,77,26,40,68,46,37,75,73,70,43,88,56,46,70,52,55,58,65,45,71,68,42,52,52,51,49,51,53,49,45,56,54,44,49,53,53,48,51,50,52,52,49,53,50,50,51,56,45,36,43,61,43,21,81,65,49,49,66,30,37,82,64,80,40,40,91,48,6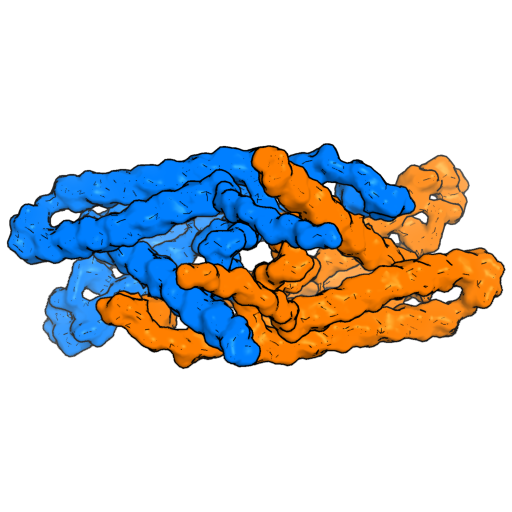3,68,62,50,51,54,52,37,49,55,53,23,50,52,40,41,51,48,48,48,48,37,49,53,51,49,45,45,44,44,70,68,54,36,52,44,69,39,25,35,50,49,53,26,49,53,47,43,44,55,51,31,45,53,52,56,15,49,54,52,55,51,56,57,72,73,98